Protein AF-A0A939G6E4-F1 (afdb_monomer_lite)

Foldseek 3Di:
DDDDPPDDPPPPCPPQDAPADADEDEDAQAEDEEEEEEEAHHYHYAYEYHPDAHEHHAAEYAYEYAAAHEYAHHADYHYAAYHYYEHYEHPLVHYPHEYEYHAHHEAALDDDDDDDDDDDDDPPSPDQRAYEEEYEYEHHYEEEYEAENPPAGEGERYEYEAHYEAQDDYEYEYYENYENEEYEHEYYYNDPPDAHEEYDEYEYEYDPPDDAYEYDEYDDEEDEQYEEYYEYDDQYEHYEYEAAYHYYNADYEYEYYHNAEAYEAEHHYAHAYEDHYYEYEYDAQYELYEAEYHAEEDYAHAYEYAHDHQYFQYEHEYAYEYDDEDAYEHEEEYAHEDHDFPDDAGAYEYEYHHHYPPYAHYAYAYEYHEHDHPPDPDPVCQVPTRFHEAYEAEAEEEHENYEYEADHTGEQYEYEHEYEYEEYAYAYDDPPPGRRAREYEYYQYEYEAAYEYHYDHHHDYYYYNYYYHYHYYYD

Sequence (475 aa):
MHKLLLTGTLLMAVAATCFAQTTYQAGVAQKSVQTLIGSNQVSLIDQREGAAHNYGNMAVTTQSGISSNRVTINQTEGSASNYAEVTQADDAAQGTGGNLAFISQSNNSGAGNATVTVSSAEPVPGTRDGNYAFVRQVGHNTVTIAQDGGLFGISNGNVTTVDQLGEDHATITQGNGSFGNSVIMKQAPASPGLAGWGYATIEQTGGLTGRSEGNTATLEQQGQGSYGTISQNNLSLGNNAHIRQVSNGHMGTIIQSNDARNNDARITQQANTLNQRALITEADNSHNNVAVIDQSGLGSNNAQIDQTNHSKNNTASIVQGRTGLLTLTNMAKISQSNAYAVGGSGGNTAIIEQIDGTVTTTNNNAEVYQGRNAASAGIARIEALGVSSQNVVRISQHDADNSSKVYQVGNKQEATITQTGNRNLVKGTSLADFSNYATQYGVGNTLMINQMDGQTAGVFQYGTGNSGIINQSNN

Organism: NCBI:txid2817059

Secondary structure (DSSP, 8-state):
-------SSS---------EEEEEEESSS-EEEEEEEESS-EEEEEEE--SS-EE--EEEEEEEESS--EEEEEEESSEES-EEEEEEEE-TTT--PEEEEEEEEES------------SSS------SS-EEEEEEEEEEEEEEEEE--SS---BS-EEEEEEEEEEEEEEEEESS-BS-EEEEEEE-SSTT-----B--EEEE--SS--EE--B-------SS---EEEEESSEES-EEEEEEEESS-EEEEEEESS-BS-EEEEEEEESSS-EEEEEEEESS-BS-EEEEEEEESS-EEEEEEEESS-BS-EEEEEEEE-SS----EEEEEEE----TTT-----EEEEEEE--S-S----EEEEEES--TT---GGGGGGS---B--EEEEEE-SSS-EEEEEEESBS-EEEEEE-STT-EEE---STTTTTSEEEESSS-EEEEEEESS-EE-EEEESSS-EEEEEEE--

Structure (mmCIF, N/CA/C/O backbone):
data_AF-A0A939G6E4-F1
#
_entry.id   AF-A0A939G6E4-F1
#
loop_
_atom_site.group_PDB
_atom_site.id
_atom_site.type_symbol
_atom_site.label_atom_id
_atom_site.label_alt_id
_atom_site.label_comp_id
_atom_site.label_asym_id
_atom_site.label_entity_id
_atom_site.label_seq_id
_atom_site.pdbx_PDB_ins_code
_atom_site.Cartn_x
_atom_site.Cartn_y
_atom_site.Cartn_z
_atom_site.occupancy
_atom_site.B_iso_or_equiv
_atom_site.auth_seq_id
_atom_site.auth_comp_id
_atom_site.auth_asym_id
_atom_site.auth_atom_id
_atom_site.pdbx_PDB_model_num
ATOM 1 N N . MET A 1 1 ? 59.858 43.106 -36.361 1.00 40.41 1 MET A N 1
ATOM 2 C CA . MET A 1 1 ? 58.722 42.402 -36.998 1.00 40.41 1 MET A CA 1
ATOM 3 C C . MET A 1 1 ? 58.489 41.088 -36.267 1.00 40.41 1 MET A C 1
ATOM 5 O O . MET A 1 1 ? 59.254 40.155 -36.472 1.00 40.41 1 MET A O 1
ATOM 9 N N . HIS A 1 2 ? 57.493 41.015 -35.384 1.00 36.59 2 HIS A N 1
ATOM 10 C CA . HIS A 1 2 ? 57.087 39.748 -34.770 1.00 36.59 2 HIS A CA 1
ATOM 11 C C . HIS A 1 2 ? 56.034 39.087 -35.662 1.00 36.59 2 HIS A C 1
ATOM 13 O O . HIS A 1 2 ? 55.012 39.702 -35.956 1.00 36.59 2 HIS A O 1
ATOM 19 N N . LYS A 1 3 ? 56.294 37.859 -36.124 1.00 40.88 3 LYS A N 1
ATOM 20 C CA . LYS A 1 3 ? 55.287 37.053 -36.821 1.00 40.88 3 LYS A CA 1
ATOM 21 C C . LYS A 1 3 ? 54.540 36.220 -35.789 1.00 40.88 3 LYS A C 1
ATOM 23 O O . LYS A 1 3 ? 55.127 35.365 -35.133 1.00 40.88 3 LYS A O 1
ATOM 28 N N . LEU A 1 4 ? 53.255 36.516 -35.653 1.00 44.78 4 LEU A N 1
ATOM 29 C CA . LEU A 1 4 ? 52.325 35.836 -34.765 1.00 44.78 4 LEU A CA 1
ATOM 30 C C . LEU A 1 4 ? 52.073 34.410 -35.295 1.00 44.78 4 LEU A C 1
ATOM 32 O O . LEU A 1 4 ? 51.352 34.244 -36.277 1.00 44.78 4 LEU A O 1
ATOM 36 N N . LEU A 1 5 ? 52.657 33.379 -34.673 1.00 43.72 5 LEU A N 1
ATOM 37 C CA . LEU A 1 5 ? 52.214 31.996 -34.894 1.00 43.72 5 LEU A CA 1
ATOM 38 C C . LEU A 1 5 ? 50.935 31.758 -34.078 1.00 43.72 5 LEU A C 1
ATOM 40 O O . LEU A 1 5 ? 50.980 31.275 -32.952 1.00 43.72 5 LEU A O 1
ATOM 44 N N . LEU A 1 6 ? 49.789 32.114 -34.662 1.00 49.88 6 LEU A N 1
ATOM 45 C CA . LEU A 1 6 ? 48.460 31.813 -34.123 1.00 49.88 6 LEU A CA 1
ATOM 46 C C . LEU A 1 6 ? 47.725 30.842 -35.058 1.00 49.88 6 LEU A C 1
ATOM 48 O O . LEU A 1 6 ? 46.717 31.177 -35.669 1.00 49.88 6 LEU A O 1
ATOM 52 N N . THR A 1 7 ? 48.274 29.634 -35.202 1.00 51.25 7 THR A N 1
ATOM 53 C CA . THR A 1 7 ? 47.653 28.518 -35.937 1.00 51.25 7 THR A CA 1
ATOM 54 C C . THR A 1 7 ? 48.042 27.208 -35.249 1.00 51.25 7 THR A C 1
ATOM 56 O O . THR A 1 7 ? 49.225 26.888 -35.205 1.00 51.25 7 THR A O 1
ATOM 59 N N . GLY A 1 8 ? 47.081 26.461 -34.682 1.00 45.50 8 GLY A N 1
ATOM 60 C CA . GLY A 1 8 ? 47.355 25.086 -34.223 1.00 45.50 8 GLY A CA 1
ATOM 61 C C . GLY A 1 8 ? 46.555 24.510 -33.045 1.00 45.50 8 GLY A C 1
ATOM 62 O O . GLY A 1 8 ? 46.538 23.294 -32.910 1.00 45.50 8 GLY A O 1
ATOM 63 N N . THR A 1 9 ? 45.886 25.308 -32.202 1.00 46.16 9 THR A N 1
ATOM 64 C CA . THR A 1 9 ? 45.229 24.794 -30.969 1.00 46.16 9 THR A CA 1
ATOM 65 C C . THR A 1 9 ? 43.817 25.343 -30.723 1.00 46.16 9 THR A C 1
ATOM 67 O O . THR A 1 9 ? 43.404 25.528 -29.582 1.00 46.16 9 THR A O 1
ATOM 70 N N . LEU A 1 10 ? 43.041 25.584 -31.788 1.00 44.78 10 LEU A N 1
ATOM 71 C CA . LEU A 1 10 ? 41.669 26.100 -31.675 1.00 44.78 10 LEU A CA 1
ATOM 72 C C . LEU A 1 10 ? 40.657 25.402 -32.606 1.00 44.78 10 LEU A C 1
ATOM 74 O O . LEU A 1 10 ? 39.945 26.085 -33.333 1.00 44.78 10 LEU A O 1
ATOM 78 N N . LEU A 1 11 ? 40.577 24.060 -32.588 1.00 42.88 11 LEU A N 1
ATOM 79 C CA . LEU A 1 11 ? 39.339 23.341 -32.969 1.00 42.88 11 LEU A CA 1
ATOM 80 C C . LEU A 1 11 ? 39.248 21.873 -32.486 1.00 42.88 11 LEU A C 1
ATOM 82 O O . LEU A 1 11 ? 38.812 20.995 -33.219 1.00 42.88 11 LEU A O 1
ATOM 86 N N . MET A 1 12 ? 39.619 21.604 -31.229 1.00 43.41 12 MET A N 1
ATOM 87 C CA . MET A 1 12 ? 39.196 20.384 -30.506 1.00 43.41 12 MET A CA 1
ATOM 88 C C . MET A 1 12 ? 38.250 20.729 -29.346 1.00 43.41 12 MET A C 1
ATOM 90 O O . MET A 1 12 ? 38.116 19.986 -28.378 1.00 43.41 12 MET A O 1
ATOM 94 N N . ALA A 1 13 ? 37.527 21.847 -29.481 1.00 43.75 13 ALA A N 1
ATOM 95 C CA . ALA A 1 13 ? 36.217 21.971 -28.867 1.00 43.75 13 ALA A CA 1
ATOM 96 C C . ALA A 1 13 ? 35.282 21.010 -29.615 1.00 43.75 13 ALA A C 1
ATOM 98 O O . ALA A 1 13 ? 34.559 21.411 -30.528 1.00 43.75 13 ALA A O 1
ATOM 99 N N . VAL A 1 14 ? 35.330 19.727 -29.241 1.00 47.84 14 VAL A N 1
ATOM 100 C CA . VAL A 1 14 ? 34.206 18.821 -29.465 1.00 47.84 14 VAL A CA 1
ATOM 101 C C . VAL A 1 14 ? 33.054 19.463 -28.712 1.00 47.84 14 VAL A C 1
ATOM 103 O O . VAL A 1 14 ? 32.981 19.382 -27.486 1.00 47.84 14 VAL A O 1
ATOM 106 N N . ALA A 1 15 ? 32.213 20.198 -29.439 1.00 45.97 15 ALA A N 1
ATOM 107 C CA . ALA A 1 15 ? 30.981 20.713 -28.884 1.00 45.97 15 ALA A CA 1
ATOM 108 C C . ALA A 1 15 ? 30.253 19.510 -28.286 1.00 45.97 15 ALA A C 1
ATOM 110 O O . ALA A 1 15 ? 30.028 18.528 -29.002 1.00 45.97 15 ALA A O 1
ATOM 111 N N . ALA A 1 16 ? 29.947 19.587 -26.987 1.00 47.03 16 ALA A N 1
ATOM 112 C CA . ALA A 1 16 ? 29.145 18.609 -26.264 1.00 47.03 16 ALA A CA 1
ATOM 113 C C . ALA A 1 16 ? 27.731 18.643 -26.853 1.00 47.03 16 ALA A C 1
ATOM 115 O O . ALA A 1 16 ? 26.819 19.305 -26.365 1.00 47.03 16 ALA A O 1
ATOM 116 N N . THR A 1 17 ? 27.620 18.017 -28.014 1.00 51.12 17 THR A N 1
ATOM 117 C CA . THR A 1 17 ? 26.439 17.949 -28.846 1.00 51.12 17 THR A CA 1
ATOM 118 C C . THR A 1 17 ? 25.591 16.850 -28.253 1.00 51.12 17 THR A C 1
ATOM 120 O O . THR A 1 17 ? 26.071 15.740 -28.032 1.00 51.12 17 THR A O 1
ATOM 123 N N . CYS A 1 18 ? 24.341 17.175 -27.938 1.00 52.78 18 CYS A N 1
ATOM 124 C CA . CYS A 1 18 ? 23.403 16.203 -27.405 1.00 52.78 18 CYS A CA 1
ATOM 125 C C . CYS A 1 18 ? 23.216 15.108 -28.462 1.00 52.78 18 CYS A C 1
ATOM 127 O O . CYS A 1 18 ? 22.520 15.317 -29.459 1.00 52.78 18 CYS A O 1
ATOM 129 N N . PHE A 1 19 ? 23.865 13.959 -28.275 1.00 62.06 19 PHE A N 1
ATOM 130 C CA . PHE A 1 19 ? 23.698 12.813 -29.156 1.00 62.06 19 PHE A CA 1
ATOM 131 C C . PHE A 1 19 ? 22.321 12.205 -28.888 1.00 62.06 19 PHE A C 1
ATOM 133 O O . PHE A 1 19 ? 22.146 11.367 -28.007 1.00 62.06 19 PHE A O 1
ATOM 140 N N . ALA A 1 20 ? 21.327 12.669 -29.643 1.00 64.69 20 ALA A N 1
ATOM 141 C CA . ALA A 1 20 ? 20.039 12.009 -29.737 1.00 64.69 20 ALA A CA 1
ATOM 142 C C . ALA A 1 20 ? 20.207 10.750 -30.601 1.00 64.69 20 ALA A C 1
ATOM 144 O O . ALA A 1 20 ? 20.300 10.844 -31.827 1.00 64.69 20 ALA A O 1
ATOM 145 N N . GLN A 1 21 ? 20.267 9.572 -29.977 1.00 77.00 21 GLN A N 1
ATOM 146 C CA . GLN A 1 21 ? 20.337 8.306 -30.700 1.00 77.00 21 GLN A CA 1
ATOM 147 C C . GLN A 1 21 ? 18.920 7.768 -30.911 1.00 77.00 21 GLN A C 1
ATOM 149 O O . GLN A 1 21 ? 18.249 7.325 -29.981 1.00 77.00 21 GLN A O 1
ATOM 154 N N . THR A 1 22 ? 18.458 7.817 -32.160 1.00 83.81 22 THR A N 1
ATOM 155 C CA . THR A 1 22 ? 17.160 7.263 -32.566 1.00 83.81 22 THR A CA 1
ATOM 156 C C . THR A 1 22 ? 17.375 5.971 -33.344 1.00 83.81 22 THR A C 1
ATOM 158 O O . THR A 1 22 ? 17.998 5.989 -34.405 1.00 83.81 22 THR A O 1
ATOM 161 N N . THR A 1 23 ? 16.838 4.862 -32.837 1.00 83.44 23 THR A N 1
ATOM 162 C CA . THR A 1 23 ? 16.725 3.594 -33.565 1.00 83.44 23 THR A CA 1
ATOM 163 C C . THR A 1 23 ? 15.260 3.374 -33.928 1.00 83.44 23 THR A C 1
ATOM 165 O O . THR A 1 23 ? 14.420 3.271 -33.038 1.00 83.44 23 THR A O 1
ATOM 168 N N . TYR A 1 24 ? 14.968 3.253 -35.224 1.00 84.88 24 TYR A N 1
ATOM 169 C CA . TYR A 1 24 ? 13.679 2.781 -35.731 1.00 84.88 24 TYR A CA 1
ATOM 170 C C . TYR A 1 24 ? 13.880 1.407 -36.375 1.00 84.88 24 TYR A C 1
ATOM 172 O O . TYR A 1 24 ? 14.729 1.265 -37.259 1.00 84.88 24 TYR A O 1
ATOM 180 N N . GLN A 1 25 ? 13.135 0.397 -35.930 1.00 73.00 25 GLN A N 1
ATOM 181 C CA . GLN A 1 25 ? 13.203 -0.967 -36.458 1.00 73.00 25 GLN A CA 1
ATOM 182 C C . GLN A 1 25 ? 11.793 -1.501 -36.758 1.00 73.00 25 GLN A C 1
ATOM 184 O O . GLN A 1 25 ? 10.835 -1.261 -36.027 1.00 73.00 25 GLN A O 1
ATOM 189 N N . ALA A 1 26 ? 11.680 -2.233 -37.868 1.00 70.12 26 ALA A N 1
ATOM 190 C CA . ALA A 1 26 ? 10.475 -2.944 -38.280 1.00 70.12 26 ALA A CA 1
ATOM 191 C C . ALA A 1 26 ? 10.881 -4.316 -38.839 1.00 70.12 26 ALA A C 1
ATOM 193 O O . ALA A 1 26 ? 11.847 -4.414 -39.600 1.00 70.12 26 ALA A O 1
ATOM 194 N N . GLY A 1 27 ? 10.182 -5.380 -38.438 1.00 63.03 27 GLY A N 1
ATOM 195 C CA . GLY A 1 27 ? 10.595 -6.767 -38.685 1.00 63.03 27 GLY A CA 1
ATOM 196 C C . GLY A 1 27 ? 10.299 -7.693 -37.502 1.00 63.03 27 GLY A C 1
ATOM 197 O O . GLY A 1 27 ? 9.472 -7.364 -36.657 1.00 63.03 27 GLY A O 1
ATOM 198 N N . VAL A 1 28 ? 10.986 -8.836 -37.433 1.00 65.12 28 VAL A N 1
ATOM 199 C CA . VAL A 1 28 ? 10.807 -9.877 -36.400 1.00 65.12 28 VAL A CA 1
ATOM 200 C C . VAL A 1 28 ? 12.083 -10.009 -35.559 1.00 65.12 28 VAL A C 1
ATOM 202 O O . VAL A 1 28 ? 13.175 -9.940 -36.122 1.00 65.12 28 VAL A O 1
ATOM 205 N N . ALA A 1 29 ? 11.949 -10.223 -34.243 1.00 69.81 29 ALA A N 1
ATOM 206 C CA . ALA A 1 29 ? 13.048 -10.449 -33.291 1.00 69.81 29 ALA A CA 1
ATOM 207 C C . ALA A 1 29 ? 14.110 -9.331 -33.312 1.00 69.81 29 ALA A C 1
ATOM 209 O O . ALA A 1 29 ? 15.312 -9.560 -33.474 1.00 69.81 29 ALA A O 1
ATOM 210 N N . GLN A 1 30 ? 13.648 -8.085 -33.200 1.00 76.12 30 GLN A N 1
ATOM 211 C CA . GLN A 1 30 ? 14.485 -6.903 -33.382 1.00 76.12 30 GLN A CA 1
ATOM 212 C C . GLN A 1 30 ? 15.371 -6.670 -32.156 1.00 76.12 30 GLN A C 1
ATOM 214 O O . GLN A 1 30 ? 14.886 -6.635 -31.026 1.00 76.12 30 GLN A O 1
ATOM 219 N N . LYS A 1 31 ? 16.672 -6.446 -32.372 1.00 83.75 31 LYS A N 1
ATOM 220 C CA . LYS A 1 31 ? 17.620 -6.087 -31.311 1.00 83.75 31 LYS A CA 1
ATOM 221 C C . LYS A 1 31 ? 18.139 -4.666 -31.514 1.00 83.75 31 LYS A C 1
ATOM 223 O O . LYS A 1 31 ? 18.778 -4.372 -32.525 1.00 83.75 31 LYS A O 1
ATOM 228 N N . SER A 1 32 ? 17.909 -3.808 -30.525 1.00 81.81 32 SER A N 1
ATOM 229 C CA . SER A 1 32 ? 18.496 -2.474 -30.411 1.00 81.81 32 SER A CA 1
ATOM 230 C C . SER A 1 32 ? 19.245 -2.380 -29.086 1.00 81.81 32 SER A C 1
ATOM 232 O O . SER A 1 32 ? 18.665 -2.593 -28.023 1.00 81.81 32 SER A O 1
ATOM 234 N N . VAL A 1 33 ? 20.539 -2.071 -29.152 1.00 86.00 33 VAL A N 1
ATOM 235 C CA . VAL A 1 33 ? 21.373 -1.781 -27.981 1.00 86.00 33 VAL A CA 1
ATOM 236 C C . VAL A 1 33 ? 21.995 -0.409 -28.199 1.00 86.00 33 VAL A C 1
ATOM 238 O O . VAL A 1 33 ? 22.683 -0.199 -29.199 1.00 86.00 33 VAL A O 1
ATOM 241 N N . GLN A 1 34 ? 21.730 0.523 -27.290 1.00 83.50 34 GLN A N 1
ATOM 242 C CA . GLN A 1 34 ? 22.290 1.869 -27.311 1.00 83.50 34 GLN A CA 1
ATOM 243 C C . GLN A 1 34 ? 23.149 2.094 -26.063 1.00 83.50 34 GLN A C 1
ATOM 245 O O . GLN A 1 34 ? 22.722 1.820 -24.941 1.00 83.50 34 GLN A O 1
ATOM 250 N N . THR A 1 35 ? 24.362 2.611 -26.253 1.00 85.56 35 THR A N 1
ATOM 251 C CA . THR A 1 35 ? 25.261 3.009 -25.163 1.00 85.56 35 THR A CA 1
ATOM 252 C C . THR A 1 35 ? 25.692 4.443 -25.407 1.00 85.56 35 THR A C 1
ATOM 254 O O . THR A 1 35 ? 26.359 4.725 -26.401 1.00 85.56 35 THR A O 1
ATOM 257 N N . LEU A 1 36 ? 25.296 5.345 -24.513 1.00 79.69 36 LEU A N 1
ATOM 258 C CA . LEU A 1 36 ? 25.566 6.773 -24.626 1.00 79.69 36 LEU A CA 1
ATOM 259 C C . LEU A 1 36 ? 26.379 7.252 -23.409 1.00 79.69 36 LEU A C 1
ATOM 261 O O . LEU A 1 36 ? 26.163 6.820 -22.274 1.00 79.69 36 LEU A O 1
ATOM 265 N N . ILE A 1 37 ? 27.349 8.132 -23.666 1.00 79.19 37 ILE A N 1
ATOM 266 C CA . ILE A 1 37 ? 28.241 8.723 -22.660 1.00 79.19 37 ILE A CA 1
ATOM 267 C C . ILE A 1 37 ? 28.310 10.233 -22.914 1.00 79.19 37 ILE A C 1
ATOM 269 O O . ILE A 1 37 ? 28.536 10.653 -24.050 1.00 79.19 37 ILE A O 1
ATOM 273 N N . GLY A 1 38 ? 28.118 11.049 -21.874 1.00 75.19 38 GLY A N 1
ATOM 274 C CA . GLY A 1 38 ? 28.061 12.514 -21.975 1.00 75.19 38 GLY A CA 1
ATOM 275 C C . GLY A 1 38 ? 26.879 13.130 -21.219 1.00 75.19 38 GLY A C 1
ATOM 276 O O . GLY A 1 38 ? 26.363 12.543 -20.276 1.00 75.19 38 GLY A O 1
ATOM 277 N N . SER A 1 39 ? 26.436 14.314 -21.636 1.00 75.00 39 SER A N 1
ATOM 278 C CA . SER A 1 39 ? 25.374 15.089 -20.974 1.00 75.00 39 SER A CA 1
ATOM 279 C C . SER A 1 39 ? 24.121 15.199 -21.841 1.00 75.00 39 SER A C 1
ATOM 281 O O . SER A 1 39 ? 24.228 15.278 -23.064 1.00 75.00 39 SER A O 1
ATOM 283 N N . ASN A 1 40 ? 22.947 15.293 -21.206 1.00 77.56 40 ASN A N 1
ATOM 284 C CA . ASN A 1 40 ? 21.649 15.543 -21.854 1.00 77.56 40 ASN A CA 1
ATOM 285 C C . ASN A 1 40 ? 21.321 14.519 -22.954 1.00 77.56 40 ASN A C 1
ATOM 287 O O . ASN A 1 40 ? 20.933 14.868 -24.074 1.00 77.56 40 ASN A O 1
ATOM 291 N N . GLN A 1 41 ? 21.543 13.243 -22.644 1.00 80.12 41 GLN A N 1
ATOM 292 C CA . GLN A 1 41 ? 21.429 12.148 -23.598 1.00 80.12 41 GLN A CA 1
ATOM 293 C C . GLN A 1 41 ? 19.958 11.841 -23.887 1.00 80.12 41 GLN A C 1
ATOM 295 O O . GLN A 1 41 ? 19.148 11.729 -22.966 1.00 80.12 41 GLN A O 1
ATOM 300 N N . VAL A 1 42 ? 19.609 11.653 -25.161 1.00 83.75 42 VAL A N 1
ATOM 301 C CA . VAL A 1 42 ? 18.257 11.241 -25.566 1.00 83.75 42 VAL A CA 1
ATOM 302 C C . VAL A 1 42 ? 18.354 9.940 -26.346 1.00 83.75 42 VAL A C 1
ATOM 304 O O . VAL A 1 42 ? 18.905 9.903 -27.443 1.00 83.75 42 VAL A O 1
ATOM 307 N N . SER A 1 43 ? 17.804 8.878 -25.771 1.00 84.06 43 SER A N 1
ATOM 308 C CA . SER A 1 43 ? 17.634 7.582 -26.415 1.00 84.06 43 SER A CA 1
ATOM 309 C C . SER A 1 43 ? 16.172 7.402 -26.809 1.00 84.06 43 SER A C 1
ATOM 311 O O . SER A 1 43 ? 15.272 7.519 -25.972 1.00 84.06 43 SER A O 1
ATOM 313 N N . LEU A 1 44 ? 15.944 7.121 -28.090 1.00 88.94 44 LEU A N 1
ATOM 314 C CA . LEU A 1 44 ? 14.648 6.717 -28.619 1.00 88.94 44 LEU A CA 1
ATOM 315 C C . LEU A 1 44 ? 14.812 5.386 -29.353 1.00 88.94 44 LEU A C 1
ATOM 317 O O . LEU A 1 44 ? 15.573 5.291 -30.319 1.00 88.94 44 LEU A O 1
ATOM 321 N N . ILE A 1 45 ? 14.084 4.371 -28.897 1.00 82.50 45 ILE A N 1
ATOM 322 C CA . ILE A 1 45 ? 13.952 3.074 -29.562 1.00 82.50 45 ILE A CA 1
ATOM 323 C C . ILE A 1 45 ? 12.468 2.884 -29.884 1.00 82.50 45 ILE A C 1
ATOM 325 O O . ILE A 1 45 ? 11.644 2.819 -28.976 1.00 82.50 45 ILE A O 1
ATOM 329 N N . ASP A 1 46 ? 12.140 2.810 -31.172 1.00 85.19 46 ASP A N 1
ATOM 330 C CA . ASP A 1 46 ? 10.797 2.519 -31.689 1.00 85.19 46 ASP A CA 1
ATOM 331 C C . ASP A 1 46 ? 10.878 1.221 -32.512 1.00 85.19 46 ASP A C 1
ATOM 333 O O . ASP A 1 46 ? 11.580 1.156 -33.527 1.00 85.19 46 ASP A O 1
ATOM 337 N N . GLN A 1 47 ? 10.239 0.167 -32.002 1.00 78.00 47 GLN A N 1
ATOM 338 C CA . GLN A 1 47 ? 10.224 -1.188 -32.555 1.00 78.00 47 GLN A CA 1
ATOM 339 C C . GLN A 1 47 ? 8.774 -1.593 -32.836 1.00 78.00 47 GLN A C 1
ATOM 341 O O . GLN A 1 47 ? 7.968 -1.681 -31.908 1.00 78.00 47 GLN A O 1
ATOM 346 N N . ARG A 1 48 ? 8.451 -1.860 -34.109 1.00 77.81 48 ARG A N 1
ATOM 347 C CA . ARG A 1 48 ? 7.081 -2.179 -34.572 1.00 77.81 48 ARG A CA 1
ATOM 348 C C . ARG A 1 48 ? 7.014 -3.486 -35.353 1.00 77.81 48 ARG A C 1
ATOM 350 O O . ARG A 1 48 ? 8.004 -3.875 -35.977 1.00 77.81 48 ARG A O 1
ATOM 357 N N . GLU A 1 49 ? 5.880 -4.186 -35.336 1.00 67.81 49 GLU A N 1
ATOM 358 C CA . GLU A 1 49 ? 5.660 -5.376 -36.176 1.00 67.81 49 GLU A CA 1
ATOM 359 C C . GLU A 1 49 ? 5.809 -5.047 -37.676 1.00 67.81 49 GLU A C 1
ATOM 361 O O . GLU A 1 49 ? 5.516 -3.948 -38.149 1.00 67.81 49 GLU A O 1
ATOM 366 N N . GLY A 1 50 ? 6.354 -6.008 -38.427 1.00 63.81 50 GLY A N 1
ATOM 367 C CA . GLY A 1 50 ? 6.424 -5.947 -39.886 1.00 63.81 50 GLY A CA 1
ATOM 368 C C . GLY A 1 50 ? 5.182 -6.568 -40.532 1.00 63.81 50 GLY A C 1
ATOM 369 O O . GLY A 1 50 ? 4.078 -6.494 -40.014 1.00 63.81 50 GLY A O 1
ATOM 370 N N . ALA A 1 51 ? 5.358 -7.260 -41.658 1.00 60.53 51 ALA A N 1
ATOM 371 C CA . ALA A 1 51 ? 4.276 -8.030 -42.286 1.00 60.53 51 ALA A CA 1
ATOM 372 C C . ALA A 1 51 ? 4.020 -9.414 -41.634 1.00 60.53 51 ALA A C 1
ATOM 374 O O . ALA A 1 51 ? 3.285 -10.223 -42.195 1.00 60.53 51 ALA A O 1
ATOM 375 N N . ALA A 1 52 ? 4.670 -9.724 -40.506 1.00 59.84 52 ALA A N 1
ATOM 376 C CA . ALA A 1 52 ? 4.617 -11.023 -39.836 1.00 59.84 52 ALA A CA 1
ATOM 377 C C . ALA A 1 52 ? 4.830 -10.878 -38.321 1.00 59.84 52 ALA A C 1
ATOM 379 O O . ALA A 1 52 ? 5.588 -10.001 -37.899 1.00 59.84 52 ALA A O 1
ATOM 380 N N . HIS A 1 53 ? 4.220 -11.789 -37.552 1.00 62.12 53 HIS A N 1
ATOM 381 C CA . HIS A 1 53 ? 4.242 -11.801 -36.087 1.00 62.12 53 HIS A CA 1
ATOM 382 C C . HIS A 1 53 ? 5.636 -11.669 -35.490 1.00 62.12 53 HIS A C 1
ATOM 384 O O . HIS A 1 53 ? 6.554 -12.430 -35.810 1.00 62.12 53 HIS A O 1
ATOM 390 N N . ASN A 1 54 ? 5.765 -10.697 -34.591 1.00 61.09 54 ASN A N 1
ATOM 391 C CA . ASN A 1 54 ? 7.021 -10.358 -33.960 1.00 61.09 54 ASN A CA 1
ATOM 392 C C . ASN A 1 54 ? 7.136 -11.039 -32.585 1.00 61.09 54 ASN A C 1
ATOM 394 O O . ASN A 1 54 ? 6.242 -10.944 -31.747 1.00 61.09 54 ASN A O 1
ATOM 398 N N . TYR A 1 55 ? 8.252 -11.725 -32.347 1.00 66.56 55 TYR A N 1
ATOM 399 C CA . TYR A 1 55 ? 8.547 -12.413 -31.092 1.00 66.56 55 TYR A CA 1
ATOM 400 C C . TYR A 1 55 ? 9.925 -11.982 -30.590 1.00 66.56 55 TYR A C 1
ATOM 402 O O . TYR A 1 55 ? 10.889 -12.010 -31.355 1.00 66.56 55 TYR A O 1
ATOM 410 N N . GLY A 1 56 ? 10.034 -11.634 -29.306 1.00 65.69 56 GLY A N 1
ATOM 411 C CA . GLY A 1 56 ? 11.326 -11.434 -28.643 1.00 65.69 56 GLY A CA 1
ATOM 412 C C . GLY A 1 56 ? 12.079 -10.162 -29.043 1.00 65.69 56 GLY A C 1
ATOM 413 O O . GLY A 1 56 ? 13.301 -10.203 -29.193 1.00 65.69 56 GLY A O 1
ATOM 414 N N . ASN A 1 57 ? 11.385 -9.031 -29.221 1.00 72.00 57 ASN A N 1
ATOM 415 C CA . ASN A 1 57 ? 12.062 -7.737 -29.355 1.00 72.00 57 ASN A CA 1
ATOM 416 C C . ASN A 1 57 ? 12.901 -7.437 -28.104 1.00 72.00 57 ASN A C 1
ATOM 418 O O . ASN A 1 57 ? 12.425 -7.554 -26.975 1.00 72.00 57 ASN A O 1
ATOM 422 N N . MET A 1 58 ? 14.135 -6.990 -28.318 1.00 82.31 58 MET A N 1
ATOM 423 C CA . MET A 1 58 ? 15.087 -6.624 -27.278 1.00 82.31 58 MET A CA 1
ATOM 424 C C . MET A 1 58 ? 15.525 -5.171 -27.480 1.00 82.31 58 MET A C 1
ATOM 426 O O . MET A 1 58 ? 16.200 -4.848 -28.462 1.00 82.31 58 MET A O 1
ATOM 430 N N . ALA A 1 59 ? 15.179 -4.312 -26.525 1.00 80.56 59 ALA A N 1
ATOM 431 C CA . ALA A 1 59 ? 15.610 -2.924 -26.450 1.00 80.56 59 ALA A CA 1
ATOM 432 C C . ALA A 1 59 ? 16.411 -2.713 -25.160 1.00 80.56 59 ALA A C 1
ATOM 434 O O . ALA A 1 59 ? 15.878 -2.863 -24.063 1.00 80.56 59 ALA A O 1
ATOM 435 N N . VAL A 1 60 ? 17.693 -2.370 -25.286 1.00 84.00 60 VAL A N 1
ATOM 436 C CA . VAL A 1 60 ? 18.577 -2.084 -24.146 1.00 84.00 60 VAL A CA 1
ATOM 437 C C . VAL A 1 60 ? 19.203 -0.716 -24.327 1.00 84.00 60 VAL A C 1
ATOM 439 O O . VAL A 1 60 ? 19.783 -0.428 -25.374 1.00 84.00 60 VAL A O 1
ATOM 442 N N . THR A 1 61 ? 19.105 0.122 -23.301 1.00 82.12 61 THR A N 1
ATOM 443 C CA . THR A 1 61 ? 19.750 1.434 -23.268 1.00 82.12 61 THR A CA 1
ATOM 444 C C . THR A 1 61 ? 20.560 1.601 -21.992 1.00 82.12 61 THR A C 1
ATOM 446 O O . THR A 1 61 ? 20.017 1.547 -20.888 1.00 82.12 61 THR A O 1
ATOM 449 N N . THR A 1 62 ? 21.855 1.870 -22.155 1.00 84.19 62 THR A N 1
ATOM 450 C CA . THR A 1 62 ? 22.763 2.254 -21.070 1.00 84.19 62 THR A CA 1
ATOM 451 C C . THR A 1 62 ? 23.216 3.696 -21.277 1.00 84.19 62 THR A C 1
ATOM 453 O O . THR A 1 62 ? 23.814 4.019 -22.304 1.00 84.19 62 THR A O 1
ATOM 456 N N . GLN A 1 63 ? 22.949 4.559 -20.300 1.00 77.19 63 GLN A N 1
ATOM 457 C CA . GLN A 1 63 ? 23.348 5.968 -20.299 1.00 77.19 63 GLN A CA 1
ATOM 458 C C . GLN A 1 63 ? 24.203 6.260 -19.064 1.00 77.19 63 GLN A C 1
ATOM 460 O O . GLN A 1 63 ? 23.804 5.952 -17.941 1.00 77.19 63 GLN A O 1
ATOM 465 N N . SER A 1 64 ? 25.379 6.854 -19.268 1.00 76.88 64 SER A N 1
ATOM 466 C CA . SER A 1 64 ? 26.265 7.308 -18.186 1.00 76.88 64 SER A CA 1
ATOM 467 C C . SER A 1 64 ? 26.612 8.776 -18.393 1.00 76.88 64 SER A C 1
ATOM 469 O O . SER A 1 64 ? 27.174 9.131 -19.433 1.00 76.88 64 SER A O 1
ATOM 471 N N . GLY A 1 65 ? 26.270 9.632 -17.430 1.00 68.62 65 GLY A N 1
ATOM 472 C CA . GLY A 1 65 ? 26.330 11.079 -17.620 1.00 68.62 65 GLY A CA 1
ATOM 473 C C . GLY A 1 65 ? 26.437 11.902 -16.340 1.00 68.62 65 GLY A C 1
ATOM 474 O O . GLY A 1 65 ? 26.641 11.380 -15.249 1.00 68.62 65 GLY A O 1
ATOM 475 N N . ILE A 1 66 ? 26.352 13.222 -16.513 1.00 64.44 66 ILE A N 1
ATOM 476 C CA . ILE A 1 66 ? 26.379 14.219 -15.425 1.00 64.44 66 ILE A CA 1
ATOM 477 C C . ILE A 1 66 ? 25.162 15.165 -15.469 1.00 64.44 66 ILE A C 1
ATOM 479 O O . ILE A 1 66 ? 25.186 16.235 -14.864 1.00 64.44 66 ILE A O 1
ATOM 483 N N . SER A 1 67 ? 24.131 14.841 -16.258 1.00 69.38 67 SER A N 1
ATOM 484 C CA . SER A 1 67 ? 22.933 15.676 -16.415 1.00 69.38 67 SER A CA 1
ATOM 485 C C . SER A 1 67 ? 21.772 14.913 -17.059 1.00 69.38 67 SER A C 1
ATOM 487 O O . SER A 1 67 ? 21.994 13.932 -17.760 1.00 69.38 67 SER A O 1
ATOM 489 N N . SER A 1 68 ? 20.553 15.439 -16.885 1.00 74.81 68 SER A N 1
ATOM 490 C CA . SER A 1 68 ? 19.257 14.840 -17.239 1.00 74.81 68 SER A CA 1
ATOM 491 C C . SER A 1 68 ? 19.256 13.961 -18.494 1.00 74.81 68 SER A C 1
ATOM 493 O O . SER A 1 68 ? 19.254 14.471 -19.619 1.00 74.81 68 SER A O 1
ATOM 495 N N . ASN A 1 69 ? 19.188 12.642 -18.312 1.00 76.56 69 ASN A N 1
ATOM 496 C CA . ASN A 1 69 ? 19.136 11.693 -19.419 1.00 76.56 69 ASN A CA 1
ATOM 497 C C . ASN A 1 69 ? 17.697 11.208 -19.651 1.00 76.56 69 ASN A C 1
ATOM 499 O O . ASN A 1 69 ? 16.957 10.905 -18.711 1.00 76.56 69 ASN A O 1
ATOM 503 N N . ARG A 1 70 ? 17.286 11.093 -20.916 1.00 83.50 70 ARG A N 1
ATOM 504 C CA . ARG A 1 70 ? 15.958 10.605 -21.307 1.00 83.50 70 ARG A CA 1
ATOM 505 C C . ARG A 1 70 ? 16.068 9.325 -22.126 1.00 83.50 70 ARG A C 1
ATOM 507 O O . ARG A 1 70 ? 16.775 9.298 -23.135 1.00 83.50 70 ARG A O 1
ATOM 514 N N . VAL A 1 71 ? 15.285 8.317 -21.749 1.00 80.62 71 VAL A N 1
ATOM 515 C CA . VAL A 1 71 ? 15.050 7.106 -22.542 1.00 80.62 71 VAL A CA 1
ATOM 516 C C . VAL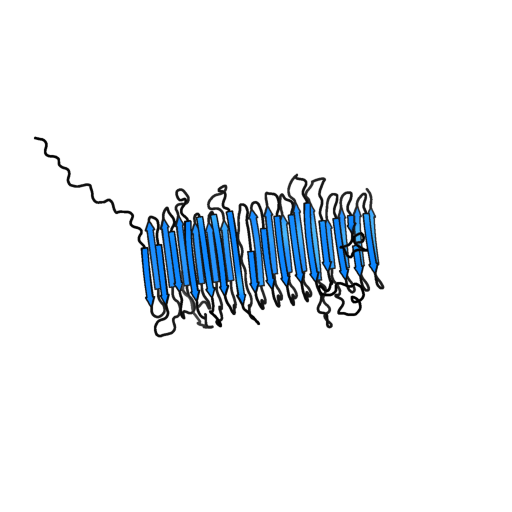 A 1 71 ? 13.566 6.971 -22.856 1.00 80.62 71 VAL A C 1
ATOM 518 O O . VAL A 1 71 ? 12.694 7.241 -22.028 1.00 80.62 71 VAL A O 1
ATOM 521 N N . THR A 1 72 ? 13.257 6.564 -24.079 1.00 85.88 72 THR A N 1
ATOM 522 C CA . THR A 1 72 ? 11.911 6.171 -24.491 1.00 85.88 72 THR A CA 1
ATOM 523 C C . THR A 1 72 ? 12.014 4.911 -25.340 1.00 85.88 72 THR A C 1
ATOM 525 O O . THR A 1 72 ? 12.595 4.939 -26.425 1.00 85.88 72 THR A O 1
ATOM 528 N N . ILE A 1 73 ? 11.475 3.808 -24.820 1.00 80.38 73 ILE A N 1
ATOM 529 C CA . ILE A 1 73 ? 11.354 2.526 -25.516 1.00 80.38 73 ILE A CA 1
ATOM 530 C C . ILE A 1 73 ? 9.874 2.313 -25.827 1.00 80.38 73 ILE A C 1
ATOM 532 O O . ILE A 1 73 ? 9.066 2.130 -24.916 1.00 80.38 73 ILE A O 1
ATOM 536 N N . ASN A 1 74 ? 9.543 2.319 -27.115 1.00 81.12 74 ASN A N 1
ATOM 537 C CA . ASN A 1 74 ? 8.234 1.954 -27.638 1.00 81.12 74 ASN A CA 1
ATOM 538 C C . ASN A 1 74 ? 8.365 0.610 -28.362 1.00 81.12 74 ASN A C 1
ATOM 540 O O . ASN A 1 74 ? 9.051 0.508 -29.378 1.00 81.12 74 ASN A O 1
ATOM 544 N N . GLN A 1 75 ? 7.714 -0.414 -27.821 1.00 72.94 75 GLN A N 1
ATOM 545 C CA . GLN A 1 75 ? 7.575 -1.745 -28.411 1.00 72.94 75 GLN A CA 1
ATOM 546 C C . GLN A 1 75 ? 6.080 -1.976 -28.633 1.00 72.94 75 GLN A C 1
ATOM 548 O O . GLN A 1 75 ? 5.384 -2.591 -27.825 1.00 72.94 75 GLN A O 1
ATOM 553 N N . THR A 1 76 ? 5.568 -1.354 -29.692 1.00 69.81 76 THR A N 1
ATOM 554 C CA . THR A 1 76 ? 4.132 -1.244 -29.973 1.00 69.81 76 THR A CA 1
ATOM 555 C C . THR A 1 76 ? 3.774 -1.986 -31.245 1.00 69.81 76 THR A C 1
ATOM 557 O O . THR A 1 76 ? 4.617 -2.130 -32.123 1.00 69.81 76 THR A O 1
ATOM 560 N N . GLU A 1 77 ? 2.503 -2.370 -31.374 1.00 64.44 77 GLU A N 1
ATOM 561 C CA . GLU A 1 77 ? 1.991 -3.110 -32.534 1.00 64.44 77 GLU A CA 1
ATOM 562 C C . GLU A 1 77 ? 2.614 -4.518 -32.602 1.00 64.44 77 GLU A C 1
ATOM 564 O O . GLU A 1 77 ? 3.616 -4.733 -33.267 1.00 64.44 77 GLU A O 1
ATOM 569 N N . GLY A 1 78 ? 2.025 -5.481 -31.879 1.00 54.94 78 GLY A N 1
ATOM 570 C CA . GLY A 1 78 ? 2.060 -6.908 -32.251 1.00 54.94 78 GLY A CA 1
ATOM 571 C C . GLY A 1 78 ? 3.316 -7.709 -31.892 1.00 54.94 78 GLY A C 1
ATOM 572 O O . GLY A 1 78 ? 3.673 -8.641 -32.614 1.00 54.94 78 GLY A O 1
ATOM 573 N N . SER A 1 79 ? 3.989 -7.377 -30.788 1.00 53.50 79 SER A N 1
ATOM 574 C CA . SER A 1 79 ? 5.171 -8.118 -30.331 1.00 53.50 79 SER A CA 1
ATOM 575 C C . SER A 1 79 ? 4.925 -8.902 -29.041 1.00 53.50 79 SER A C 1
ATOM 577 O O . SER A 1 79 ? 4.599 -8.328 -28.007 1.00 53.50 79 SER A O 1
ATOM 579 N N . ALA A 1 80 ? 5.115 -10.222 -29.095 1.00 60.91 80 ALA A N 1
ATOM 580 C CA . ALA A 1 80 ? 5.044 -11.096 -27.926 1.00 60.91 80 ALA A CA 1
ATOM 581 C C . ALA A 1 80 ? 6.426 -11.253 -27.260 1.00 60.91 80 ALA A C 1
ATOM 583 O O . ALA A 1 80 ? 7.457 -11.320 -27.935 1.00 60.91 80 ALA A O 1
ATOM 584 N N . SER A 1 81 ? 6.431 -11.352 -25.926 1.00 67.44 81 SER A N 1
ATOM 585 C CA . SER A 1 81 ? 7.630 -11.521 -25.085 1.00 67.44 81 SER A CA 1
ATOM 586 C C . SER A 1 81 ? 8.692 -10.427 -25.273 1.00 67.44 81 SER A C 1
ATOM 588 O O . SER A 1 81 ? 9.861 -10.710 -25.541 1.00 67.44 81 SER A O 1
ATOM 590 N N . ASN A 1 82 ? 8.285 -9.161 -25.146 1.00 70.12 82 ASN A N 1
ATOM 591 C CA . ASN A 1 82 ? 9.195 -8.019 -25.233 1.00 70.12 82 ASN A CA 1
ATOM 592 C C . ASN A 1 82 ? 10.164 -7.940 -24.047 1.00 70.12 82 ASN A C 1
ATOM 594 O O . ASN A 1 82 ? 9.777 -8.160 -22.899 1.00 70.12 82 ASN A O 1
ATOM 598 N N . TYR A 1 83 ? 11.401 -7.529 -24.320 1.00 80.12 83 TYR A N 1
ATOM 599 C CA . TYR A 1 83 ? 12.406 -7.174 -23.322 1.00 80.12 83 TYR A CA 1
ATOM 600 C C . TYR A 1 83 ? 12.804 -5.705 -23.486 1.00 80.12 83 TYR A C 1
ATOM 602 O O . TYR A 1 83 ? 13.311 -5.306 -24.541 1.00 80.12 83 TYR A O 1
ATOM 610 N N . ALA A 1 84 ? 12.604 -4.919 -22.430 1.00 78.19 84 ALA A N 1
ATOM 611 C CA . ALA A 1 84 ? 13.073 -3.545 -22.317 1.00 78.19 84 ALA A CA 1
ATOM 612 C C . ALA A 1 84 ? 13.950 -3.386 -21.067 1.00 78.19 84 ALA A C 1
ATOM 614 O O . ALA A 1 84 ? 13.529 -3.713 -19.955 1.00 78.19 84 ALA A O 1
ATOM 615 N N . GLU A 1 85 ? 15.158 -2.857 -21.249 1.00 86.19 85 GLU A N 1
ATOM 616 C CA . GLU A 1 85 ? 16.092 -2.559 -20.166 1.00 86.19 85 GLU A CA 1
ATOM 617 C C . GLU A 1 85 ? 16.626 -1.131 -20.284 1.00 86.19 85 GLU A C 1
ATOM 619 O O . GLU A 1 85 ? 17.135 -0.718 -21.331 1.00 86.19 85 GLU A O 1
ATOM 624 N N . VAL A 1 86 ? 16.534 -0.390 -19.183 1.00 77.19 86 VAL A N 1
ATOM 625 C CA . VAL A 1 86 ? 17.071 0.962 -19.050 1.00 77.19 86 VAL A CA 1
ATOM 626 C C . VAL A 1 86 ? 17.981 1.019 -17.831 1.00 77.19 86 VAL A C 1
ATOM 628 O O . VAL A 1 86 ? 17.522 0.868 -16.701 1.00 77.19 86 VAL A O 1
ATOM 631 N N . THR A 1 87 ? 19.265 1.280 -18.062 1.00 84.06 87 THR A N 1
ATOM 632 C CA . THR A 1 87 ? 20.228 1.614 -17.007 1.00 84.06 87 THR A CA 1
ATOM 633 C C . THR A 1 87 ? 20.707 3.045 -17.222 1.00 84.06 87 THR A C 1
ATOM 635 O O . THR A 1 87 ? 21.378 3.329 -18.216 1.00 84.06 87 THR A O 1
ATOM 638 N N . GLN A 1 88 ? 20.379 3.946 -16.297 1.00 75.69 88 GLN A N 1
ATOM 639 C CA . GLN A 1 88 ? 20.870 5.327 -16.295 1.00 75.69 88 GLN A CA 1
ATOM 640 C C . GLN A 1 88 ? 21.651 5.583 -15.006 1.00 75.69 88 GLN A C 1
ATOM 642 O O . GLN A 1 88 ? 21.167 5.296 -13.912 1.00 75.69 88 GLN A O 1
ATOM 647 N N . ALA A 1 89 ? 22.861 6.117 -15.131 1.00 74.19 89 ALA A N 1
ATOM 648 C CA . ALA A 1 89 ? 23.677 6.520 -13.995 1.00 74.19 89 ALA A CA 1
ATOM 649 C C . ALA A 1 89 ? 24.148 7.962 -14.189 1.00 74.19 89 ALA A C 1
ATOM 651 O O . ALA A 1 89 ? 24.985 8.228 -15.059 1.00 74.19 89 ALA A O 1
ATOM 652 N N . ASP A 1 90 ? 23.632 8.870 -13.361 1.00 68.88 90 ASP A N 1
ATOM 653 C CA . ASP A 1 90 ? 24.291 10.151 -13.134 1.00 68.88 90 ASP A CA 1
ATOM 654 C C . ASP A 1 90 ? 25.407 9.996 -12.094 1.00 68.88 90 ASP A C 1
ATOM 656 O O . ASP A 1 90 ? 25.316 9.194 -11.158 1.00 68.88 90 ASP A O 1
ATOM 660 N N . ASP A 1 91 ? 26.466 10.793 -12.241 1.00 60.97 91 ASP A N 1
ATOM 661 C CA . ASP A 1 91 ? 27.447 10.987 -11.175 1.00 60.97 91 ASP A CA 1
ATOM 662 C C . ASP A 1 91 ? 26.773 11.676 -9.976 1.00 60.97 91 ASP A C 1
ATOM 664 O O . ASP A 1 91 ? 26.529 12.890 -9.971 1.00 60.97 91 ASP A O 1
ATOM 668 N N . ALA A 1 92 ? 26.484 10.875 -8.946 1.00 55.03 92 ALA A N 1
ATOM 669 C CA . ALA A 1 92 ? 25.796 11.272 -7.719 1.00 55.03 92 ALA A CA 1
ATOM 670 C C . ALA A 1 92 ? 26.484 12.419 -6.947 1.00 55.03 92 ALA A C 1
ATOM 672 O O . ALA A 1 92 ? 25.906 12.950 -6.000 1.00 55.03 92 ALA A O 1
ATOM 673 N N . ALA A 1 93 ? 27.705 12.812 -7.328 1.00 55.97 93 ALA A N 1
ATOM 674 C CA . ALA A 1 93 ? 28.422 13.937 -6.740 1.00 55.97 93 ALA A CA 1
ATOM 675 C C . ALA A 1 93 ? 28.133 15.312 -7.386 1.00 55.97 93 ALA A C 1
ATOM 677 O O . ALA A 1 93 ? 28.536 16.320 -6.803 1.00 55.97 93 ALA A O 1
ATOM 678 N N . GLN A 1 94 ? 27.522 15.390 -8.581 1.00 51.69 94 GLN A N 1
ATOM 679 C CA . GLN A 1 94 ? 27.586 16.609 -9.422 1.00 51.69 94 GLN A CA 1
ATOM 680 C C . GLN A 1 94 ? 26.256 17.098 -10.040 1.00 51.69 94 GLN A C 1
ATOM 682 O O . GLN A 1 94 ? 26.183 18.263 -10.435 1.00 51.69 94 GLN A O 1
ATOM 687 N N . GLY A 1 95 ? 25.223 16.259 -10.177 1.00 51.72 95 GLY A N 1
ATOM 688 C CA . GLY A 1 95 ? 24.065 16.567 -11.034 1.00 51.72 95 GLY A CA 1
ATOM 689 C C . GLY A 1 95 ? 22.750 16.889 -10.311 1.00 51.72 95 GLY A C 1
ATOM 690 O O . GLY A 1 95 ? 22.207 16.041 -9.618 1.00 51.72 95 GLY A O 1
ATOM 691 N N . THR A 1 96 ? 22.146 18.047 -10.611 1.00 56.12 96 THR A N 1
ATOM 692 C CA . THR A 1 96 ? 20.693 18.308 -10.432 1.00 56.12 96 THR A CA 1
ATOM 693 C C . THR A 1 96 ? 19.861 17.789 -11.619 1.00 56.12 96 THR A C 1
ATOM 695 O O . THR A 1 96 ? 18.766 18.280 -11.905 1.00 56.12 96 THR A O 1
ATOM 698 N N . GLY A 1 97 ? 20.423 16.844 -12.378 1.00 57.38 97 GLY A N 1
ATOM 699 C CA . GLY A 1 97 ? 19.805 16.248 -13.553 1.00 57.38 97 GLY A CA 1
ATOM 700 C C . GLY A 1 97 ? 18.703 15.261 -13.177 1.00 57.38 97 GLY A C 1
ATOM 701 O O . GLY A 1 97 ? 18.814 14.545 -12.186 1.00 57.38 97 GLY A O 1
ATOM 702 N N . GLY A 1 98 ? 17.642 15.237 -13.983 1.00 70.31 98 GLY A N 1
ATOM 703 C CA . GLY A 1 98 ? 16.545 14.283 -13.852 1.00 70.31 98 GLY A CA 1
ATOM 704 C C . GLY A 1 98 ? 16.650 13.160 -14.882 1.00 70.31 98 GLY A C 1
ATOM 705 O O . GLY A 1 98 ? 16.578 13.436 -16.083 1.00 70.31 98 GLY A O 1
ATOM 706 N N . ASN A 1 99 ? 16.773 11.910 -14.437 1.00 74.19 99 ASN A N 1
ATOM 707 C CA . ASN A 1 99 ? 16.680 10.732 -15.295 1.00 74.19 99 ASN A CA 1
ATOM 708 C C . ASN A 1 99 ? 15.216 10.362 -15.537 1.00 74.19 99 ASN A C 1
ATOM 710 O O . ASN A 1 99 ? 14.433 10.169 -14.605 1.00 74.19 99 ASN A O 1
ATOM 714 N N . LEU A 1 100 ? 14.848 10.250 -16.810 1.00 80.44 100 LEU A N 1
ATOM 715 C CA . LEU A 1 100 ? 13.474 10.027 -17.243 1.00 80.44 100 LEU A CA 1
ATOM 716 C C . LEU A 1 100 ? 13.394 8.803 -18.156 1.00 80.44 100 LEU A C 1
ATOM 718 O O . LEU A 1 100 ? 13.892 8.836 -19.284 1.00 80.44 100 LEU A O 1
ATOM 722 N N . ALA A 1 101 ? 12.737 7.746 -17.681 1.00 76.56 101 ALA A N 1
ATOM 723 C CA . ALA A 1 101 ? 12.569 6.495 -18.412 1.00 76.56 101 ALA A CA 1
ATOM 724 C C . ALA A 1 101 ? 11.087 6.220 -18.701 1.00 76.56 101 ALA A C 1
ATOM 726 O O . ALA A 1 101 ? 10.275 6.061 -17.786 1.00 76.56 101 ALA A O 1
ATOM 727 N N . PHE A 1 102 ? 10.759 6.118 -19.989 1.00 82.19 102 PHE A N 1
ATOM 728 C CA . PHE A 1 102 ? 9.459 5.660 -20.474 1.00 82.19 102 PHE A CA 1
ATOM 729 C C . PHE A 1 102 ? 9.612 4.313 -21.180 1.00 82.19 102 PHE A C 1
ATOM 731 O O . PHE A 1 102 ? 10.373 4.208 -22.146 1.00 82.19 102 PHE A O 1
ATOM 738 N N . ILE A 1 103 ? 8.864 3.306 -20.728 1.00 77.38 103 ILE A N 1
ATOM 739 C CA . ILE A 1 103 ? 8.719 2.021 -21.422 1.00 77.38 103 ILE A CA 1
ATOM 740 C C . ILE A 1 103 ? 7.234 1.820 -21.726 1.00 77.38 103 ILE A C 1
ATOM 742 O O . ILE A 1 103 ? 6.408 1.775 -20.813 1.00 77.38 103 ILE A O 1
ATOM 746 N N . SER A 1 104 ? 6.906 1.690 -23.010 1.00 79.62 104 SER A N 1
ATOM 747 C CA . SER A 1 104 ? 5.570 1.345 -23.491 1.00 79.62 104 SER A CA 1
ATOM 748 C C . SER A 1 104 ? 5.645 0.058 -24.308 1.00 79.62 104 SER A C 1
ATOM 750 O O . SER A 1 104 ? 6.341 -0.001 -25.323 1.00 79.62 104 SER A O 1
ATOM 752 N N . GLN A 1 105 ? 4.945 -0.974 -23.842 1.00 70.06 105 GLN A N 1
ATOM 753 C CA . GLN A 1 105 ? 4.850 -2.287 -24.482 1.00 70.06 105 GLN A CA 1
ATOM 754 C C . GLN A 1 105 ? 3.365 -2.601 -24.707 1.00 70.06 105 GLN A C 1
ATOM 756 O O . GLN A 1 105 ? 2.583 -2.547 -23.755 1.00 70.06 105 GLN A O 1
ATOM 761 N N . SER A 1 106 ? 2.952 -2.894 -25.947 1.00 66.25 106 SER A N 1
ATOM 762 C CA . SER A 1 106 ? 1.532 -3.123 -26.264 1.00 66.25 106 SER A CA 1
ATOM 763 C C . SER A 1 106 ? 1.249 -4.271 -27.240 1.00 66.25 106 SER A C 1
ATOM 765 O O . SER A 1 106 ? 2.016 -4.539 -28.166 1.00 66.25 106 SER A O 1
ATOM 767 N N . ASN A 1 107 ? 0.068 -4.876 -27.043 1.00 57.56 107 ASN A N 1
ATOM 768 C CA . ASN A 1 107 ? -0.554 -6.008 -27.754 1.00 57.56 107 ASN A CA 1
ATOM 769 C C . ASN A 1 107 ? -0.085 -7.421 -27.342 1.00 57.56 107 ASN A C 1
ATOM 771 O O . ASN A 1 107 ? 1.001 -7.859 -27.697 1.00 57.56 107 ASN A O 1
ATOM 775 N N . ASN A 1 108 ? -1.006 -8.165 -26.708 1.00 50.59 108 ASN A N 1
ATOM 776 C CA . ASN A 1 108 ? -1.072 -9.635 -26.576 1.00 50.59 108 ASN A CA 1
ATOM 777 C C . ASN A 1 108 ? 0.256 -10.421 -26.439 1.00 50.59 108 ASN A C 1
ATOM 779 O O . ASN A 1 108 ? 0.797 -10.947 -27.417 1.00 50.59 108 ASN A O 1
ATOM 783 N N . SER A 1 109 ? 0.661 -10.705 -25.196 1.00 45.38 109 SER A N 1
ATOM 784 C CA . SER A 1 109 ? 1.541 -11.842 -24.893 1.00 45.38 109 SER A CA 1
ATOM 785 C C . SER A 1 109 ? 0.762 -13.165 -24.991 1.00 45.38 109 SER A C 1
ATOM 787 O O . SER A 1 109 ? 0.298 -13.732 -24.001 1.00 45.38 109 SER A O 1
ATOM 789 N N . GLY A 1 110 ? 0.586 -13.659 -26.221 1.00 38.69 110 GLY A N 1
ATOM 790 C CA . GLY A 1 110 ? -0.046 -14.955 -26.482 1.00 38.69 110 GLY A CA 1
ATOM 791 C C . GLY A 1 110 ? 0.726 -16.114 -25.837 1.00 38.69 110 GLY A C 1
ATOM 792 O O . GLY A 1 110 ? 1.948 -16.170 -25.942 1.00 38.69 110 GLY A O 1
ATOM 793 N N . ALA A 1 111 ? 0.010 -17.038 -25.187 1.00 36.22 111 ALA A N 1
ATOM 794 C CA . ALA A 1 111 ? 0.602 -18.164 -24.459 1.00 36.22 111 ALA A CA 1
ATOM 795 C C . ALA A 1 111 ? 1.443 -19.067 -25.380 1.00 36.22 111 ALA A C 1
ATOM 797 O O . ALA A 1 111 ? 0.911 -19.675 -26.314 1.00 36.22 111 ALA A O 1
ATOM 798 N N . GLY A 1 112 ? 2.746 -19.168 -25.102 1.00 32.97 112 GLY A N 1
ATOM 799 C CA . GLY A 1 112 ? 3.727 -19.745 -26.018 1.00 32.97 112 GLY A CA 1
ATOM 800 C C . GLY A 1 112 ? 4.741 -20.636 -25.312 1.00 32.97 112 GLY A C 1
ATOM 801 O O . GLY A 1 112 ? 5.923 -20.306 -25.268 1.00 32.97 112 GLY A O 1
ATOM 802 N N . ASN A 1 113 ? 4.290 -21.794 -24.816 1.00 28.77 113 ASN A N 1
ATOM 803 C CA . ASN A 1 113 ? 5.149 -22.822 -24.215 1.00 28.77 113 ASN A CA 1
ATOM 804 C C . ASN A 1 113 ? 6.317 -23.191 -25.148 1.00 28.77 113 ASN A C 1
ATOM 806 O O . ASN A 1 113 ? 6.150 -23.966 -26.092 1.00 28.77 113 ASN A O 1
ATOM 810 N N . ALA A 1 114 ? 7.514 -22.688 -24.852 1.00 28.95 114 ALA A N 1
ATOM 811 C CA . ALA A 1 114 ? 8.725 -23.007 -25.592 1.00 28.95 114 ALA A CA 1
ATOM 812 C C . ALA A 1 114 ? 9.801 -23.532 -24.631 1.00 28.95 114 ALA A C 1
ATOM 814 O O . ALA A 1 114 ? 10.349 -22.814 -23.796 1.00 28.95 114 ALA A O 1
ATOM 815 N N . THR A 1 115 ? 10.067 -24.833 -24.730 1.00 24.94 115 THR A N 1
ATOM 816 C CA . THR A 1 115 ? 10.994 -25.574 -23.867 1.00 24.94 115 THR A CA 1
ATOM 817 C C . THR A 1 115 ? 12.446 -25.276 -24.246 1.00 24.94 115 THR A C 1
ATOM 819 O O . THR A 1 115 ? 12.806 -25.402 -25.414 1.00 24.94 115 THR A O 1
ATOM 822 N N . VAL A 1 116 ? 13.303 -24.940 -23.273 1.00 27.09 116 VAL A N 1
ATOM 823 C CA . VAL A 1 116 ? 14.735 -24.675 -23.510 1.00 27.09 116 VAL A CA 1
ATOM 824 C C . VAL A 1 116 ? 15.607 -25.447 -22.517 1.00 27.09 116 VAL A C 1
ATOM 826 O O . VAL A 1 116 ? 15.429 -25.347 -21.305 1.00 27.09 116 VAL A O 1
ATOM 829 N N . THR A 1 117 ? 16.590 -26.182 -23.042 1.00 23.58 117 THR A N 1
ATOM 830 C CA . THR A 1 117 ? 17.683 -26.797 -22.270 1.00 23.58 117 THR A CA 1
ATOM 831 C C . THR A 1 117 ? 18.861 -25.820 -22.209 1.00 23.58 117 THR A C 1
ATOM 833 O O . THR A 1 117 ? 19.238 -25.248 -23.229 1.00 23.58 117 THR A O 1
ATOM 836 N N . VAL A 1 118 ? 19.430 -25.598 -21.021 1.00 26.66 118 VAL A N 1
ATOM 837 C CA . VAL A 1 118 ? 20.281 -24.428 -20.719 1.00 26.66 118 VAL A CA 1
ATOM 838 C C . VAL A 1 118 ? 21.775 -24.770 -20.650 1.00 26.66 118 VAL A C 1
ATOM 840 O O . VAL A 1 118 ? 22.148 -25.782 -20.060 1.00 26.66 118 VAL A O 1
ATOM 843 N N . SER A 1 119 ? 22.642 -23.858 -21.115 1.00 26.53 119 SER A N 1
ATOM 844 C CA . SER A 1 119 ? 24.044 -23.778 -20.668 1.00 26.53 119 SER A CA 1
ATOM 845 C C . SER A 1 119 ? 24.560 -22.329 -20.555 1.00 26.53 119 SER A C 1
ATOM 847 O O . SER A 1 119 ? 24.901 -21.710 -21.557 1.00 26.53 119 SER A O 1
ATOM 849 N N . SER A 1 120 ? 24.653 -21.850 -19.306 1.00 33.44 120 SER A N 1
ATOM 850 C CA . SER A 1 120 ? 25.530 -20.786 -18.759 1.00 33.44 120 SER A CA 1
ATOM 851 C C . SER A 1 120 ? 25.618 -19.368 -19.377 1.00 33.44 120 SER A C 1
ATOM 853 O O . SER A 1 120 ? 26.089 -19.187 -20.493 1.00 33.44 120 SER A O 1
ATOM 855 N N . ALA A 1 121 ? 25.429 -18.381 -18.485 1.00 34.47 121 ALA A N 1
ATOM 856 C CA . ALA A 1 121 ? 26.159 -17.100 -18.412 1.00 34.47 121 ALA A CA 1
ATOM 857 C C . ALA A 1 121 ? 25.826 -15.952 -19.393 1.00 34.47 121 ALA A C 1
ATOM 859 O O . ALA A 1 121 ? 26.722 -15.271 -19.864 1.00 34.47 121 ALA A O 1
ATOM 860 N N . GLU A 1 122 ? 24.536 -15.680 -19.579 1.00 33.69 122 GLU A N 1
ATOM 861 C CA . GLU A 1 122 ? 23.912 -14.350 -19.757 1.00 33.69 122 GLU A CA 1
ATOM 862 C C . GLU A 1 122 ? 22.438 -14.527 -19.320 1.00 33.69 122 GLU A C 1
ATOM 864 O O . GLU A 1 122 ? 21.929 -15.656 -19.416 1.00 33.69 122 GLU A O 1
ATOM 869 N N . PRO A 1 123 ? 21.686 -13.493 -18.892 1.00 36.25 123 PRO A N 1
ATOM 870 C CA . PRO A 1 123 ? 20.229 -13.534 -18.947 1.00 36.25 123 PRO A CA 1
ATOM 871 C C . PRO A 1 123 ? 19.796 -13.442 -20.419 1.00 36.25 123 PRO A C 1
ATOM 873 O O . PRO A 1 123 ? 19.260 -12.435 -20.876 1.00 36.25 123 PRO A O 1
ATOM 876 N N . VAL A 1 124 ? 20.046 -14.517 -21.175 1.00 38.94 124 VAL A N 1
ATOM 877 C CA . VAL A 1 124 ? 19.486 -14.709 -22.517 1.00 38.94 124 VAL A CA 1
ATOM 878 C C . VAL A 1 124 ? 17.979 -14.437 -22.433 1.00 38.94 124 VAL A C 1
ATOM 880 O O . VAL A 1 124 ? 17.372 -14.846 -21.435 1.00 38.94 124 VAL A O 1
ATOM 883 N N . PRO A 1 125 ? 17.360 -13.803 -23.451 1.00 43.75 125 PRO A N 1
ATOM 884 C CA . PRO A 1 125 ? 15.912 -13.775 -23.640 1.00 43.75 125 PRO A CA 1
ATOM 885 C C . PRO A 1 125 ? 15.358 -15.198 -23.801 1.00 43.75 125 PRO A C 1
ATOM 887 O O . PRO A 1 125 ? 15.033 -15.668 -24.888 1.00 43.75 125 PRO A O 1
ATOM 890 N N . GLY A 1 126 ? 15.323 -15.922 -22.685 1.00 38.78 126 GLY A N 1
ATOM 891 C CA . GLY A 1 126 ? 14.631 -17.180 -22.541 1.00 38.78 126 GLY A CA 1
ATOM 892 C C . GLY A 1 126 ? 13.144 -16.940 -22.717 1.00 38.78 126 GLY A C 1
ATOM 893 O O . GLY A 1 126 ? 12.649 -15.819 -22.600 1.00 38.78 126 GLY A O 1
ATOM 894 N N . THR A 1 127 ? 12.449 -18.028 -22.989 1.00 43.81 127 THR A N 1
ATOM 895 C CA . THR A 1 127 ? 11.040 -18.118 -23.357 1.00 43.81 127 THR A CA 1
ATOM 896 C C . THR A 1 127 ? 10.121 -17.791 -22.179 1.00 43.81 127 THR A C 1
ATOM 898 O O . THR A 1 127 ? 9.400 -18.634 -21.656 1.00 43.81 127 THR A O 1
ATOM 901 N N . ARG A 1 128 ? 10.187 -16.535 -21.728 1.00 52.00 128 ARG A N 1
ATOM 902 C CA . ARG A 1 128 ? 9.279 -15.941 -20.754 1.00 52.00 128 ARG A CA 1
ATOM 903 C C . ARG A 1 128 ? 7.970 -15.642 -21.472 1.00 52.00 128 ARG A C 1
ATOM 905 O O . ARG A 1 128 ? 7.954 -14.850 -22.417 1.00 52.00 128 ARG A O 1
ATOM 912 N N . ASP A 1 129 ? 6.884 -16.253 -21.017 1.00 59.47 129 ASP A N 1
ATOM 913 C CA . ASP A 1 129 ? 5.554 -15.725 -21.296 1.00 59.47 129 ASP A CA 1
ATOM 914 C C . ASP A 1 129 ? 5.496 -14.306 -20.703 1.00 59.47 129 ASP A C 1
ATOM 916 O O . ASP A 1 129 ? 5.751 -14.136 -19.513 1.00 59.47 129 ASP A O 1
ATOM 920 N N . GLY A 1 130 ? 5.195 -13.296 -21.524 1.00 67.06 130 GLY A N 1
ATOM 921 C CA . GLY A 1 130 ? 4.951 -11.926 -21.059 1.00 67.06 130 GLY A CA 1
ATOM 922 C C . GLY A 1 130 ? 6.045 -10.887 -21.274 1.00 67.06 130 GLY A C 1
ATOM 923 O O . GLY A 1 130 ? 7.159 -11.183 -21.703 1.00 67.06 130 GLY A O 1
ATOM 924 N N . ASN A 1 131 ? 5.688 -9.625 -21.017 1.00 66.38 131 ASN A N 1
ATOM 925 C CA . ASN A 1 131 ? 6.584 -8.489 -21.211 1.00 66.38 131 ASN A CA 1
ATOM 926 C C . ASN A 1 131 ? 7.500 -8.290 -19.996 1.00 66.38 131 ASN A C 1
ATOM 928 O O . ASN A 1 131 ? 7.041 -8.253 -18.852 1.00 66.38 131 ASN A O 1
ATOM 932 N N . TYR A 1 132 ? 8.792 -8.096 -20.246 1.00 78.69 132 TYR A N 1
ATOM 933 C CA . TYR A 1 132 ? 9.772 -7.746 -19.227 1.00 78.69 132 TYR A CA 1
ATOM 934 C C . TYR A 1 132 ? 10.198 -6.283 -19.361 1.00 78.69 132 TYR A C 1
ATOM 936 O O . TYR A 1 132 ? 10.609 -5.840 -20.440 1.00 78.69 132 TYR A O 1
ATOM 944 N N . ALA A 1 133 ? 10.147 -5.558 -18.245 1.00 74.88 133 ALA A N 1
ATOM 945 C CA . ALA A 1 133 ? 10.637 -4.192 -18.131 1.00 74.88 133 ALA A CA 1
ATOM 946 C C . ALA A 1 133 ? 11.546 -4.062 -16.900 1.00 74.88 133 ALA A C 1
ATOM 948 O O . ALA A 1 133 ? 11.109 -4.264 -15.766 1.00 74.88 133 ALA A O 1
ATOM 949 N N . PHE A 1 134 ? 12.812 -3.708 -17.116 1.00 81.75 134 PHE A N 1
ATOM 950 C CA . PHE A 1 134 ? 13.759 -3.398 -16.047 1.00 81.75 134 PHE A CA 1
ATOM 951 C C . PHE A 1 134 ? 14.243 -1.959 -16.170 1.00 81.75 134 PHE A C 1
ATOM 953 O O . PHE A 1 134 ? 14.738 -1.553 -17.223 1.00 81.75 134 PHE A O 1
ATOM 960 N N . VAL A 1 135 ? 14.131 -1.201 -15.083 1.00 76.19 135 VAL A N 1
ATOM 961 C CA . VAL A 1 135 ? 14.681 0.151 -14.990 1.00 76.19 135 VAL A CA 1
ATOM 962 C C . VAL A 1 135 ? 15.537 0.262 -13.739 1.00 76.19 135 VAL A C 1
ATOM 964 O O . VAL A 1 135 ? 15.045 0.067 -12.628 1.00 76.19 135 VAL A O 1
ATOM 967 N N . ARG A 1 136 ? 16.807 0.622 -13.924 1.00 82.56 136 ARG A N 1
ATOM 968 C CA . ARG A 1 136 ? 17.724 0.992 -12.847 1.00 82.56 136 ARG A CA 1
ATOM 969 C C . ARG A 1 136 ? 18.220 2.413 -13.063 1.00 82.56 136 ARG A C 1
ATOM 971 O O . ARG A 1 136 ? 18.779 2.721 -14.117 1.00 82.56 136 ARG A O 1
ATOM 978 N N . GLN A 1 137 ? 18.018 3.268 -12.067 1.00 71.94 137 GLN A N 1
ATOM 979 C CA . GLN A 1 137 ? 18.382 4.683 -12.130 1.00 71.94 137 GLN A CA 1
ATOM 980 C C . GLN A 1 137 ? 19.067 5.141 -10.839 1.00 71.94 137 GLN A C 1
ATOM 982 O O . GLN A 1 137 ? 18.778 4.635 -9.755 1.00 71.94 137 GLN A O 1
ATOM 987 N N . VAL A 1 138 ? 19.968 6.115 -10.962 1.00 73.69 138 VAL A N 1
ATOM 988 C CA . VAL A 1 138 ? 20.628 6.801 -9.841 1.00 73.69 138 VAL A CA 1
ATOM 989 C C . VAL A 1 138 ? 20.548 8.305 -10.098 1.00 73.69 138 VAL A C 1
ATOM 991 O O . VAL A 1 138 ? 20.941 8.736 -11.180 1.00 73.69 138 VAL A O 1
ATOM 994 N N . GLY A 1 139 ? 20.054 9.093 -9.136 1.00 69.50 139 GLY A N 1
ATOM 995 C CA . GLY A 1 139 ? 19.837 10.544 -9.290 1.00 69.50 139 GLY A CA 1
ATOM 996 C C . GLY A 1 139 ? 18.406 10.987 -8.959 1.00 69.50 139 GLY A C 1
ATOM 997 O O . GLY A 1 139 ? 17.731 10.341 -8.166 1.00 69.50 139 GLY A O 1
ATOM 998 N N . HIS A 1 140 ? 17.927 12.088 -9.544 1.00 69.44 140 HIS A N 1
ATOM 999 C CA . HIS A 1 140 ? 16.505 12.454 -9.461 1.00 69.44 140 HIS A CA 1
ATOM 1000 C C . HIS A 1 140 ? 15.755 11.701 -10.564 1.00 69.44 140 HIS A C 1
ATOM 1002 O O . HIS A 1 140 ? 16.056 11.885 -11.742 1.00 69.44 140 HIS A O 1
ATOM 1008 N N . ASN A 1 141 ? 14.812 10.831 -10.221 1.00 70.31 141 ASN A N 1
ATOM 1009 C CA . ASN A 1 141 ? 14.356 9.784 -11.128 1.00 70.31 141 ASN A CA 1
ATOM 1010 C C . ASN A 1 141 ? 12.839 9.815 -11.338 1.00 70.31 141 ASN A C 1
ATOM 1012 O O . ASN A 1 141 ? 12.051 9.917 -10.399 1.00 70.31 141 ASN A O 1
ATOM 1016 N N . THR A 1 142 ? 12.405 9.673 -12.590 1.00 76.62 142 THR A N 1
ATOM 1017 C CA . THR A 1 142 ? 11.001 9.416 -12.930 1.00 76.62 142 THR A CA 1
ATOM 1018 C C . THR A 1 142 ? 10.895 8.227 -13.877 1.00 76.62 142 THR A C 1
ATOM 1020 O O . THR A 1 142 ? 11.494 8.216 -14.957 1.00 76.62 142 THR A O 1
ATOM 1023 N N . VAL A 1 143 ? 10.098 7.236 -13.471 1.00 75.69 143 VAL A N 1
ATOM 1024 C CA . 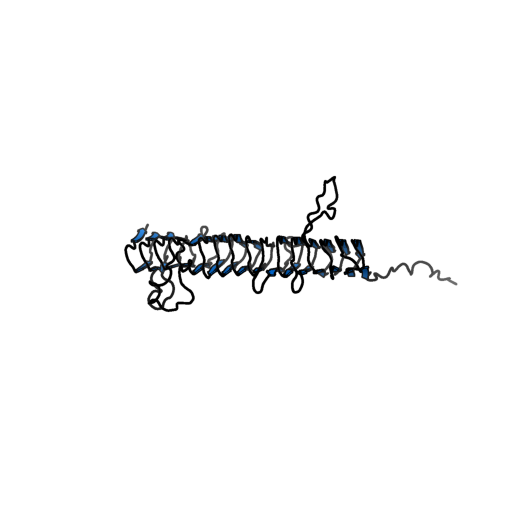VAL A 1 143 ? 9.790 6.037 -14.259 1.00 75.69 143 VAL A CA 1
ATOM 1025 C C . VAL A 1 143 ? 8.304 5.971 -14.555 1.00 75.69 143 VAL A C 1
ATOM 1027 O O . VAL A 1 143 ? 7.471 6.093 -13.658 1.00 75.69 143 VAL A O 1
ATOM 1030 N N . THR A 1 144 ? 7.964 5.701 -15.811 1.00 81.75 144 THR A N 1
ATOM 1031 C CA . THR A 1 144 ? 6.614 5.279 -16.185 1.00 81.75 144 THR A CA 1
ATOM 1032 C C . THR A 1 144 ? 6.693 4.055 -17.084 1.00 81.75 144 THR A C 1
ATOM 1034 O O . THR A 1 144 ? 7.331 4.086 -18.140 1.00 81.75 144 THR A O 1
ATOM 1037 N N . ILE A 1 145 ? 6.049 2.973 -16.648 1.00 75.38 145 ILE A N 1
ATOM 1038 C CA . ILE A 1 145 ? 5.998 1.697 -17.365 1.00 75.38 145 ILE A CA 1
ATOM 1039 C C . ILE A 1 145 ? 4.532 1.346 -17.602 1.00 75.38 145 ILE A C 1
ATOM 1041 O O . ILE A 1 145 ? 3.771 1.202 -16.644 1.00 75.38 145 ILE A O 1
ATOM 1045 N N . ALA A 1 146 ? 4.157 1.211 -18.873 1.00 79.31 146 ALA A N 1
ATOM 1046 C CA . ALA A 1 146 ? 2.825 0.805 -19.309 1.00 79.31 146 ALA A CA 1
ATOM 1047 C C . ALA A 1 146 ? 2.920 -0.487 -20.135 1.00 79.31 146 ALA A C 1
ATOM 1049 O O . ALA A 1 146 ? 3.631 -0.527 -21.145 1.00 79.31 146 ALA A O 1
ATOM 1050 N N . GLN A 1 147 ? 2.224 -1.538 -19.694 1.00 68.31 147 GLN A N 1
ATOM 1051 C CA . 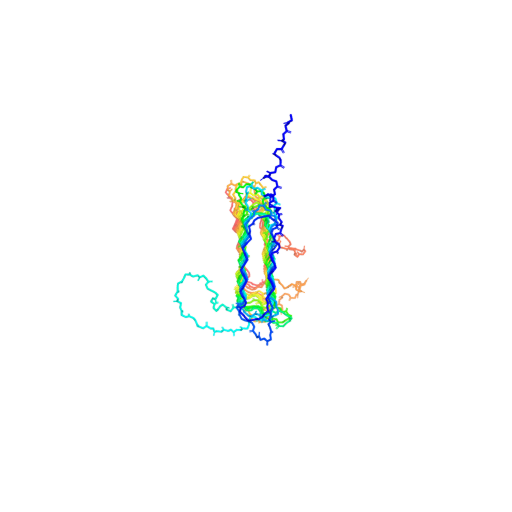GLN A 1 147 ? 2.208 -2.857 -20.342 1.00 68.31 147 GLN A CA 1
ATOM 1052 C C . GLN A 1 147 ? 0.764 -3.315 -20.570 1.00 68.31 147 GLN A C 1
ATOM 1054 O O . GLN A 1 147 ? 0.171 -4.025 -19.749 1.00 68.31 147 GLN A O 1
ATOM 1059 N N . ASP A 1 148 ? 0.195 -2.894 -21.696 1.00 69.56 148 ASP A N 1
ATOM 1060 C CA . ASP A 1 148 ? -1.231 -3.045 -21.982 1.00 69.56 148 ASP A CA 1
ATOM 1061 C C . ASP A 1 148 ? -1.493 -4.130 -23.031 1.00 69.56 148 ASP A C 1
ATOM 1063 O O . ASP A 1 148 ? -0.950 -4.111 -24.140 1.00 69.56 148 ASP A O 1
ATOM 1067 N N . GLY A 1 149 ? -2.424 -5.040 -22.729 1.00 63.50 149 GLY A N 1
ATOM 1068 C CA . GLY A 1 149 ? -2.919 -6.014 -23.704 1.00 63.50 149 GLY A CA 1
ATOM 1069 C C . GLY A 1 149 ? -3.639 -5.361 -24.896 1.00 63.50 149 GLY A C 1
ATOM 1070 O O . GLY A 1 149 ? -3.739 -5.966 -25.963 1.00 63.50 149 GLY A O 1
ATOM 1071 N N . GLY A 1 150 ? -4.115 -4.122 -24.731 1.00 62.81 150 GLY A N 1
ATOM 1072 C CA . GLY A 1 150 ? -4.970 -3.400 -25.675 1.00 62.81 150 GLY A CA 1
ATOM 1073 C C . GLY A 1 150 ? -6.455 -3.488 -25.301 1.00 62.81 150 GLY A C 1
ATOM 1074 O O . GLY A 1 150 ? -6.816 -3.984 -24.234 1.00 62.81 150 GLY A O 1
ATOM 1075 N N . LEU A 1 151 ? -7.342 -3.017 -26.186 1.00 58.09 151 LEU A N 1
ATOM 1076 C CA . LEU A 1 151 ? -8.787 -2.893 -25.906 1.00 58.09 151 LEU A CA 1
ATOM 1077 C C . LEU A 1 151 ? -9.471 -4.224 -25.521 1.00 58.09 151 LEU A C 1
ATOM 1079 O O . LEU A 1 151 ? -10.459 -4.209 -24.792 1.00 58.09 151 LEU A O 1
ATOM 1083 N N . PHE A 1 152 ? -8.933 -5.359 -25.984 1.00 60.31 152 PHE A N 1
ATOM 1084 C CA . PHE A 1 152 ? -9.449 -6.712 -25.719 1.00 60.31 152 PHE A CA 1
ATOM 1085 C C . PHE A 1 152 ? -8.350 -7.759 -25.455 1.00 60.31 152 PHE A C 1
ATOM 1087 O O . PHE A 1 152 ? -8.631 -8.956 -25.484 1.00 60.31 152 PHE A O 1
ATOM 1094 N N . GLY A 1 153 ? -7.094 -7.340 -25.283 1.00 58.84 153 GLY A N 1
ATOM 1095 C CA . GLY A 1 153 ? -5.982 -8.281 -25.153 1.00 58.84 153 GLY A CA 1
ATOM 1096 C C . GLY A 1 153 ? -5.811 -8.841 -23.745 1.00 58.84 153 GLY A C 1
ATOM 1097 O O . GLY A 1 153 ? -6.346 -8.307 -22.776 1.00 58.84 153 GLY A O 1
ATOM 1098 N N . ILE A 1 154 ? -5.031 -9.915 -23.658 1.00 60.97 154 ILE A N 1
ATOM 1099 C CA . ILE A 1 154 ? -4.562 -10.518 -22.411 1.00 60.97 154 ILE A CA 1
ATOM 1100 C C . ILE A 1 154 ? -3.097 -10.123 -22.235 1.00 60.97 154 ILE A C 1
ATOM 1102 O O . ILE A 1 154 ? -2.259 -10.409 -23.093 1.00 60.97 154 ILE A O 1
ATOM 1106 N N . SER A 1 155 ? -2.794 -9.483 -21.109 1.00 61.41 155 SER A N 1
ATOM 1107 C CA . SER A 1 155 ? -1.428 -9.190 -20.679 1.00 61.41 155 SER A CA 1
ATOM 1108 C C . SER A 1 155 ? -0.976 -10.293 -19.706 1.00 61.41 155 SER A C 1
ATOM 1110 O O . SER A 1 155 ? -1.187 -10.202 -18.499 1.00 61.41 155 SER A O 1
ATOM 1112 N N . ASN A 1 156 ? -0.436 -11.396 -20.235 1.00 65.12 156 ASN A N 1
ATOM 1113 C CA . ASN A 1 156 ? 0.068 -12.526 -19.442 1.00 65.12 156 ASN A CA 1
ATOM 1114 C C . ASN A 1 156 ? 1.552 -12.336 -19.087 1.00 65.12 156 ASN A C 1
ATOM 1116 O O . ASN A 1 156 ? 2.305 -11.848 -19.928 1.00 65.12 156 ASN A O 1
ATOM 1120 N N . GLY A 1 157 ? 1.963 -12.771 -17.893 1.00 65.25 157 GLY A N 1
ATOM 1121 C CA . GLY A 1 157 ? 3.349 -12.980 -17.462 1.00 65.25 157 GLY A CA 1
ATOM 1122 C C . GLY A 1 157 ? 4.208 -11.723 -17.329 1.00 65.25 157 GLY A C 1
ATOM 1123 O O . GLY A 1 157 ? 5.434 -11.807 -17.397 1.00 65.25 157 GLY A O 1
ATOM 1124 N 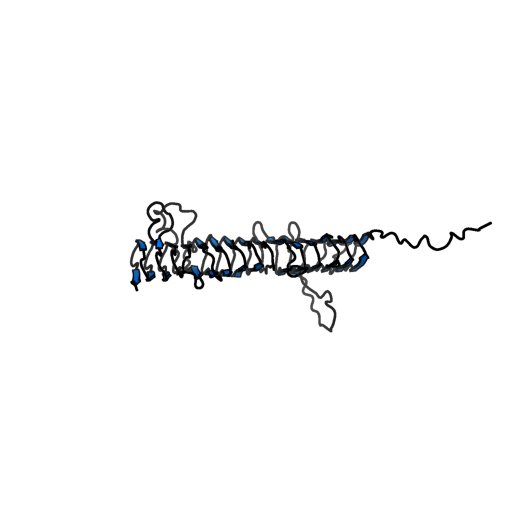N . ASN A 1 158 ? 3.604 -10.541 -17.185 1.00 67.25 158 ASN A N 1
ATOM 1125 C CA . ASN A 1 158 ? 4.382 -9.307 -17.164 1.00 67.25 158 ASN A CA 1
ATOM 1126 C C . ASN A 1 158 ? 5.232 -9.210 -15.896 1.00 67.25 158 ASN A C 1
ATOM 1128 O O . ASN A 1 158 ? 4.710 -9.257 -14.779 1.00 67.25 158 ASN A O 1
ATOM 1132 N N . VAL A 1 159 ? 6.537 -9.016 -16.076 1.00 76.88 159 VAL A N 1
ATOM 1133 C CA . VAL A 1 159 ? 7.486 -8.841 -14.977 1.00 76.88 159 VAL A CA 1
ATOM 1134 C C . VAL A 1 159 ? 8.148 -7.477 -15.091 1.00 76.88 159 VAL A C 1
ATOM 1136 O O . VAL A 1 159 ? 8.931 -7.229 -16.009 1.00 76.88 159 VAL A O 1
ATOM 1139 N N . THR A 1 160 ? 7.875 -6.612 -14.119 1.00 76.25 160 THR A N 1
ATOM 1140 C CA . THR A 1 160 ? 8.471 -5.274 -14.051 1.00 76.25 160 THR A CA 1
ATOM 1141 C C . THR A 1 160 ? 9.331 -5.142 -12.808 1.00 76.25 160 THR A C 1
ATOM 1143 O O . THR A 1 160 ? 8.899 -5.479 -11.708 1.00 76.25 160 THR A O 1
ATOM 1146 N N . THR A 1 161 ? 10.555 -4.642 -12.955 1.00 80.94 161 THR A N 1
ATOM 1147 C CA . THR A 1 161 ? 11.419 -4.293 -11.822 1.00 80.94 161 THR A CA 1
ATOM 1148 C C . THR A 1 161 ? 11.954 -2.878 -11.988 1.00 80.94 161 THR A C 1
ATOM 1150 O O . THR A 1 161 ? 12.586 -2.561 -12.993 1.00 80.94 161 THR A O 1
ATOM 1153 N N . VAL A 1 162 ? 11.708 -2.043 -10.983 1.00 76.56 162 VAL A N 1
ATOM 1154 C CA . VAL A 1 162 ? 12.233 -0.681 -10.867 1.00 76.56 162 VAL A CA 1
ATOM 1155 C C . VAL A 1 162 ? 13.137 -0.630 -9.639 1.00 76.56 162 VAL A C 1
ATOM 1157 O O . VAL A 1 162 ? 12.711 -1.000 -8.546 1.00 76.56 162 VAL A O 1
ATOM 1160 N N . ASP A 1 163 ? 14.384 -0.215 -9.838 1.00 80.88 163 ASP A N 1
ATOM 1161 C CA . ASP A 1 163 ? 15.437 -0.102 -8.824 1.00 80.88 163 ASP A CA 1
ATOM 1162 C C . ASP A 1 163 ? 16.027 1.315 -8.902 1.00 80.88 163 ASP A C 1
ATOM 1164 O O . ASP A 1 163 ? 16.928 1.593 -9.698 1.00 80.88 163 ASP A O 1
ATOM 1168 N N . GLN A 1 164 ? 15.441 2.237 -8.141 1.00 72.38 164 GLN A N 1
ATOM 1169 C CA . GLN A 1 164 ? 15.813 3.650 -8.118 1.00 72.38 164 GLN A CA 1
ATOM 1170 C C . GLN A 1 164 ? 16.625 3.984 -6.865 1.00 72.38 164 GLN A C 1
ATOM 1172 O O . GLN A 1 164 ? 16.335 3.502 -5.766 1.00 72.38 164 GLN A O 1
ATOM 1177 N N . LEU A 1 165 ? 17.655 4.811 -7.056 1.00 72.06 165 LEU A N 1
ATOM 1178 C CA . LEU A 1 165 ? 18.498 5.351 -5.996 1.00 72.06 165 LEU A CA 1
ATOM 1179 C C . LEU A 1 165 ? 18.534 6.887 -6.073 1.00 72.06 165 LEU A C 1
ATOM 1181 O O . LEU A 1 165 ? 19.411 7.445 -6.742 1.00 72.06 165 LEU A O 1
ATOM 1185 N N . GLY A 1 166 ? 17.625 7.582 -5.381 1.00 68.56 166 GLY A N 1
ATOM 1186 C CA . GLY A 1 166 ? 17.703 9.034 -5.192 1.00 68.56 166 GLY A CA 1
ATOM 1187 C C . GLY A 1 166 ? 16.403 9.729 -4.787 1.00 68.56 166 GLY A C 1
ATOM 1188 O O . GLY A 1 166 ? 15.842 9.421 -3.737 1.00 68.56 166 GLY A O 1
ATOM 1189 N N . GLU A 1 167 ? 16.007 10.758 -5.542 1.00 64.88 167 GLU A N 1
ATOM 1190 C CA . GLU A 1 167 ? 14.711 11.429 -5.365 1.00 64.88 167 GLU A CA 1
ATOM 1191 C C . GLU A 1 167 ? 13.738 10.882 -6.406 1.00 64.88 167 GLU A C 1
ATOM 1193 O O . GLU A 1 167 ? 13.879 11.165 -7.596 1.00 64.88 167 GLU A O 1
ATOM 1198 N N . ASP A 1 168 ? 12.785 10.064 -5.965 1.00 66.75 168 ASP A N 1
ATOM 1199 C CA . ASP A 1 168 ? 12.236 9.016 -6.818 1.00 66.75 168 ASP A CA 1
ATOM 1200 C C . ASP A 1 168 ? 10.708 9.080 -6.935 1.00 66.75 168 ASP A C 1
ATOM 1202 O O . ASP A 1 168 ? 9.971 8.966 -5.951 1.00 66.75 168 ASP A O 1
ATOM 1206 N N . HIS A 1 169 ? 10.235 9.202 -8.177 1.00 72.44 169 HIS A N 1
ATOM 1207 C CA . HIS A 1 169 ? 8.860 8.910 -8.575 1.00 72.44 169 HIS A CA 1
ATOM 1208 C C . HIS A 1 169 ? 8.855 7.690 -9.509 1.00 72.44 169 HIS A C 1
ATOM 1210 O O . HIS A 1 169 ? 9.583 7.656 -10.509 1.00 72.44 169 HIS A O 1
ATOM 1216 N N . ALA A 1 170 ? 7.991 6.709 -9.258 1.00 70.44 170 ALA A N 1
ATOM 1217 C CA . ALA A 1 170 ? 7.745 5.626 -10.209 1.00 70.44 170 ALA A CA 1
ATOM 1218 C C . ALA A 1 170 ? 6.257 5.300 -10.320 1.00 70.44 170 ALA A C 1
ATOM 1220 O O . ALA A 1 170 ? 5.542 5.256 -9.327 1.00 70.44 170 ALA A O 1
ATOM 1221 N N . THR A 1 171 ? 5.785 5.048 -11.538 1.00 78.12 171 THR A N 1
ATOM 1222 C CA . THR A 1 171 ? 4.408 4.619 -11.808 1.00 78.12 171 THR A CA 1
ATOM 1223 C C . THR A 1 171 ? 4.419 3.426 -12.751 1.00 78.12 171 THR A C 1
ATOM 1225 O O . THR A 1 171 ? 5.049 3.465 -13.811 1.00 78.12 171 THR A O 1
ATOM 1228 N N . ILE A 1 172 ? 3.733 2.353 -12.362 1.00 73.12 172 ILE A N 1
ATOM 1229 C CA . ILE A 1 172 ? 3.652 1.117 -13.143 1.00 73.12 172 ILE A CA 1
ATOM 1230 C C . ILE A 1 172 ? 2.181 0.758 -13.341 1.00 73.12 172 ILE A C 1
ATOM 1232 O O . ILE A 1 172 ? 1.449 0.544 -12.372 1.00 73.12 172 ILE A O 1
ATOM 1236 N N . THR A 1 173 ? 1.769 0.670 -14.604 1.00 75.38 173 THR A N 1
ATOM 1237 C CA . THR A 1 173 ? 0.408 0.318 -15.014 1.00 75.38 173 THR A CA 1
ATOM 1238 C C . THR A 1 173 ? 0.439 -0.898 -15.933 1.00 75.38 173 THR A C 1
ATOM 1240 O O . THR A 1 173 ? 1.218 -0.949 -16.886 1.00 75.38 173 THR A O 1
ATOM 1243 N N . GLN A 1 174 ? -0.399 -1.895 -15.646 1.00 68.31 174 GLN A N 1
ATOM 1244 C CA . GLN A 1 174 ? -0.534 -3.097 -16.479 1.00 68.31 174 GLN A CA 1
ATOM 1245 C C . GLN A 1 174 ? -2.018 -3.319 -16.800 1.00 68.31 174 GLN A C 1
ATOM 1247 O O . GLN A 1 174 ? -2.825 -3.562 -15.895 1.00 68.31 174 GLN A O 1
ATOM 1252 N N . GLY A 1 175 ? -2.379 -3.160 -18.076 1.00 62.91 175 GLY A N 1
ATOM 1253 C CA . GLY A 1 175 ? -3.762 -3.017 -18.526 1.00 62.91 175 GLY A CA 1
ATOM 1254 C C . GLY A 1 175 ? -4.359 -4.229 -19.246 1.00 62.91 175 GLY A C 1
ATOM 1255 O O . GLY A 1 175 ? -3.774 -4.797 -20.167 1.00 62.91 175 GLY A O 1
ATOM 1256 N N . ASN A 1 176 ? -5.593 -4.523 -18.837 1.00 55.41 176 ASN A N 1
ATOM 1257 C CA . ASN A 1 176 ? -6.586 -5.492 -19.304 1.00 55.41 176 ASN A CA 1
ATOM 1258 C C . ASN A 1 176 ? -6.196 -6.985 -19.379 1.00 55.41 176 ASN A C 1
ATOM 1260 O O . ASN A 1 176 ? -5.204 -7.406 -19.970 1.00 55.41 176 ASN A O 1
ATOM 1264 N N . GLY A 1 177 ? -7.069 -7.803 -18.774 1.00 53.41 177 GLY A N 1
ATOM 1265 C CA . GLY A 1 177 ? -7.058 -9.269 -18.855 1.00 53.41 177 GLY A CA 1
ATOM 1266 C C . GLY A 1 177 ? -5.888 -9.964 -18.154 1.00 53.41 177 GLY A C 1
ATOM 1267 O O . GLY A 1 177 ? -5.535 -11.067 -18.557 1.00 53.41 177 GLY A O 1
ATOM 1268 N N . SER A 1 178 ? -5.255 -9.314 -17.176 1.00 54.66 178 SER A N 1
ATOM 1269 C CA . SER A 1 178 ? -3.940 -9.707 -16.658 1.00 54.66 178 SER A CA 1
ATOM 1270 C C . SER A 1 178 ? -3.868 -11.117 -16.056 1.00 54.66 178 SER A C 1
ATOM 1272 O O . SER A 1 178 ? -4.726 -11.518 -15.269 1.00 54.66 178 SER A O 1
ATOM 1274 N N . PHE A 1 179 ? -2.784 -11.842 -16.348 1.00 56.31 179 PHE A N 1
ATOM 1275 C CA . PHE A 1 179 ? -2.465 -13.108 -15.678 1.00 56.31 179 PHE A CA 1
ATOM 1276 C C . PHE A 1 179 ? -0.975 -13.169 -15.310 1.00 56.31 179 PHE A C 1
ATOM 1278 O O . PHE A 1 179 ? -0.135 -12.771 -16.106 1.00 56.31 179 PHE A O 1
ATOM 1285 N N . GLY A 1 180 ? -0.623 -13.652 -14.117 1.00 56.31 180 GLY A N 1
ATOM 1286 C CA . GLY A 1 180 ? 0.769 -13.885 -13.702 1.00 56.31 180 GLY A CA 1
ATOM 1287 C C . GLY A 1 180 ? 1.651 -12.635 -13.549 1.00 56.31 180 GLY A C 1
ATOM 1288 O O . GLY A 1 180 ? 2.872 -12.747 -13.647 1.00 56.31 180 GLY A O 1
ATOM 1289 N N . ASN A 1 181 ? 1.067 -11.453 -13.331 1.00 65.19 181 ASN A N 1
ATOM 1290 C CA . ASN A 1 181 ? 1.828 -10.209 -13.200 1.00 65.19 181 ASN A CA 1
ATOM 1291 C C . ASN A 1 181 ? 2.674 -10.174 -11.915 1.00 65.19 181 ASN A C 1
ATOM 1293 O O . ASN A 1 181 ? 2.137 -10.219 -10.801 1.00 65.19 181 ASN A O 1
ATOM 1297 N N . SER A 1 182 ? 3.983 -9.964 -12.075 1.00 75.62 182 SER A N 1
ATOM 1298 C CA . SER A 1 182 ? 4.906 -9.655 -10.983 1.00 75.62 182 SER A CA 1
ATOM 1299 C C . SER A 1 182 ? 5.482 -8.256 -11.161 1.00 75.62 182 SER A C 1
ATOM 1301 O O . SER A 1 182 ? 6.065 -7.938 -12.193 1.00 75.62 182 SER A O 1
ATOM 1303 N N . VAL A 1 183 ? 5.395 -7.413 -10.141 1.00 75.50 183 VAL A N 1
ATOM 1304 C CA . VAL A 1 183 ? 6.011 -6.084 -10.169 1.00 75.50 183 VAL A CA 1
ATOM 1305 C C . VAL A 1 183 ? 6.828 -5.899 -8.889 1.00 75.50 183 VAL A C 1
ATOM 1307 O O . VAL A 1 183 ? 6.396 -6.276 -7.802 1.00 75.50 183 VAL A O 1
ATOM 1310 N N . ILE A 1 184 ? 8.036 -5.348 -8.999 1.00 78.62 184 ILE A N 1
ATOM 1311 C CA . ILE A 1 184 ? 8.917 -5.029 -7.869 1.00 78.62 184 ILE A CA 1
ATOM 1312 C C . ILE A 1 184 ? 9.387 -3.582 -8.037 1.00 78.62 184 ILE A C 1
ATOM 1314 O O . ILE A 1 184 ? 9.976 -3.237 -9.054 1.00 78.62 184 ILE A O 1
ATOM 1318 N N . MET A 1 185 ? 9.135 -2.737 -7.041 1.00 78.06 185 MET A N 1
ATOM 1319 C CA . MET A 1 185 ? 9.533 -1.332 -7.028 1.00 78.06 185 MET A CA 1
ATOM 1320 C C . MET A 1 185 ? 10.368 -1.112 -5.776 1.00 78.06 185 MET A C 1
ATOM 1322 O O . MET A 1 185 ? 9.887 -1.305 -4.662 1.00 78.06 185 MET A O 1
ATOM 1326 N N . LYS A 1 186 ? 11.639 -0.773 -5.959 1.00 78.50 186 LYS A N 1
ATOM 1327 C CA . LYS A 1 186 ? 12.578 -0.440 -4.895 1.00 78.50 186 LYS A CA 1
ATOM 1328 C C . LYS A 1 186 ? 13.038 0.987 -5.122 1.00 78.50 186 LYS A C 1
ATOM 1330 O O . LYS A 1 186 ? 13.540 1.314 -6.191 1.00 78.50 186 LYS A O 1
ATOM 1335 N N . GLN A 1 187 ? 12.854 1.792 -4.092 1.00 73.12 187 GLN A N 1
ATOM 1336 C CA . GLN A 1 187 ? 13.391 3.137 -3.971 1.00 73.12 187 GLN A CA 1
ATOM 1337 C C . GLN A 1 187 ? 14.301 3.143 -2.738 1.00 73.12 187 GLN A C 1
ATOM 1339 O O . GLN A 1 187 ? 14.092 2.362 -1.797 1.00 73.12 187 GLN A O 1
ATOM 1344 N N . ALA A 1 188 ? 15.339 3.970 -2.756 1.00 72.31 188 ALA A N 1
ATOM 1345 C CA . ALA A 1 188 ? 16.190 4.252 -1.605 1.00 72.31 188 ALA A CA 1
ATOM 1346 C C . ALA A 1 188 ? 16.957 5.561 -1.845 1.00 72.31 188 ALA A C 1
ATOM 1348 O O . ALA A 1 188 ? 17.329 5.844 -2.980 1.00 72.31 188 ALA A O 1
ATOM 1349 N N . PRO A 1 189 ? 17.271 6.348 -0.804 1.00 68.06 189 PRO A N 1
ATOM 1350 C CA . PRO A 1 189 ? 18.012 7.588 -0.990 1.00 68.06 189 PRO A CA 1
ATOM 1351 C C . PRO A 1 189 ? 19.427 7.303 -1.511 1.00 68.06 189 PRO A C 1
ATOM 1353 O O . PRO A 1 189 ? 20.132 6.439 -0.985 1.00 68.06 189 PRO A O 1
ATOM 1356 N N . ALA A 1 190 ? 19.879 8.089 -2.493 1.00 63.72 190 ALA A N 1
ATOM 1357 C CA . ALA A 1 190 ? 21.216 7.975 -3.089 1.00 63.72 190 ALA A CA 1
ATOM 1358 C C . ALA A 1 190 ? 22.363 8.145 -2.071 1.00 63.72 190 ALA A C 1
ATOM 1360 O O . ALA A 1 190 ? 23.471 7.657 -2.291 1.00 63.72 190 ALA A O 1
ATOM 1361 N N . SER A 1 191 ? 22.110 8.836 -0.953 1.00 63.50 191 SER A N 1
ATOM 1362 C CA . SER A 1 191 ? 23.054 8.982 0.156 1.00 63.50 191 SER A CA 1
ATOM 1363 C C . SER A 1 191 ? 22.319 9.150 1.494 1.00 63.50 191 SER A C 1
ATOM 1365 O O . SER A 1 191 ? 21.312 9.868 1.542 1.00 63.50 191 SER A O 1
ATOM 1367 N N . PRO A 1 192 ? 22.799 8.549 2.603 1.00 60.97 192 PRO A N 1
ATOM 1368 C CA . PRO A 1 192 ? 22.223 8.754 3.930 1.00 60.97 192 PRO A CA 1
ATOM 1369 C C . PRO A 1 192 ? 22.237 10.235 4.342 1.00 60.97 192 PRO A C 1
ATOM 1371 O O . PRO A 1 192 ? 23.288 10.803 4.630 1.00 60.97 192 PRO A O 1
ATOM 1374 N N . GLY A 1 193 ? 21.054 10.851 4.412 1.00 59.34 193 GLY A N 1
ATOM 1375 C CA . GLY A 1 193 ? 20.874 12.228 4.890 1.00 59.34 193 GLY A CA 1
ATOM 1376 C C . GLY A 1 193 ? 20.528 13.268 3.820 1.00 59.34 193 GLY A C 1
ATOM 1377 O O . GLY A 1 193 ? 20.255 14.409 4.189 1.00 59.34 193 GLY A O 1
ATOM 1378 N N . LEU A 1 194 ? 20.473 12.902 2.534 1.00 57.09 194 LEU A N 1
ATOM 1379 C CA . LEU A 1 194 ? 19.829 13.742 1.516 1.00 57.09 194 LEU A CA 1
ATOM 1380 C C . LEU A 1 194 ? 18.301 13.570 1.575 1.00 57.09 194 LEU A C 1
ATOM 1382 O O . LEU A 1 194 ? 17.795 12.476 1.830 1.00 57.09 194 LEU A O 1
ATOM 1386 N N . ALA A 1 195 ? 17.569 14.669 1.388 1.00 55.50 195 ALA A N 1
ATOM 1387 C CA . ALA A 1 195 ? 16.127 14.749 1.618 1.00 55.50 195 ALA A CA 1
ATOM 1388 C C . ALA A 1 195 ? 15.307 14.331 0.383 1.00 55.50 195 ALA A C 1
ATOM 1390 O O . ALA A 1 195 ? 14.601 15.149 -0.199 1.00 55.50 195 ALA A O 1
ATOM 1391 N N . GLY A 1 196 ? 15.393 13.053 0.004 1.00 54.66 196 GLY A N 1
ATOM 1392 C CA . GLY A 1 196 ? 14.571 12.499 -1.073 1.00 54.66 196 GLY A CA 1
ATOM 1393 C C . GLY A 1 196 ? 13.106 12.335 -0.670 1.00 54.66 196 GLY A C 1
ATOM 1394 O O . GLY A 1 196 ? 12.807 11.719 0.355 1.00 54.66 196 GLY A O 1
ATOM 1395 N N . TRP A 1 197 ? 12.204 12.876 -1.492 1.00 58.94 197 TRP A N 1
ATOM 1396 C CA . TRP A 1 197 ? 10.751 12.754 -1.355 1.00 58.94 197 TRP A CA 1
ATOM 1397 C C . TRP A 1 197 ? 10.290 11.497 -2.109 1.00 58.94 197 TRP A C 1
ATOM 1399 O O . TRP A 1 197 ? 10.415 11.446 -3.328 1.00 58.94 197 TRP A O 1
ATOM 1409 N N . GLY A 1 198 ? 9.791 10.477 -1.406 1.00 56.56 198 GLY A N 1
ATOM 1410 C CA . GLY A 1 198 ? 9.447 9.184 -2.025 1.00 56.56 198 GLY A CA 1
ATOM 1411 C C . GLY A 1 198 ? 7.980 9.074 -2.445 1.00 56.56 198 GLY A C 1
ATOM 1412 O O . GLY A 1 198 ? 7.100 9.202 -1.583 1.00 56.56 198 GLY A O 1
ATOM 1413 N N . TYR A 1 199 ? 7.726 8.792 -3.731 1.00 63.00 199 TYR A N 1
ATOM 1414 C CA . TYR A 1 199 ? 6.380 8.545 -4.266 1.00 63.00 199 TYR A CA 1
ATOM 1415 C C . TYR A 1 199 ? 6.267 7.341 -5.215 1.00 63.00 199 TYR A C 1
ATOM 1417 O O . TYR A 1 199 ? 7.028 7.160 -6.171 1.00 63.00 199 TYR A O 1
ATOM 1425 N N . ALA A 1 200 ? 5.167 6.630 -4.978 1.00 55.56 200 ALA A N 1
ATOM 1426 C CA . ALA A 1 200 ? 4.709 5.415 -5.631 1.00 55.56 200 ALA A CA 1
ATOM 1427 C C . ALA A 1 200 ? 3.758 5.636 -6.797 1.00 55.56 200 ALA A C 1
ATOM 1429 O O . ALA A 1 200 ? 3.129 6.691 -6.907 1.00 55.56 200 ALA A O 1
ATOM 1430 N N . THR A 1 201 ? 3.488 4.552 -7.530 1.00 64.69 201 THR A N 1
ATOM 1431 C CA . THR A 1 201 ? 2.185 3.853 -7.540 1.00 64.69 201 THR A CA 1
ATOM 1432 C C . THR A 1 201 ? 2.258 2.602 -8.426 1.00 64.69 201 THR A C 1
ATOM 1434 O O . THR A 1 201 ? 2.877 2.614 -9.493 1.00 64.69 201 THR A O 1
ATOM 1437 N N . ILE A 1 202 ? 1.569 1.533 -8.019 1.00 57.62 202 ILE A N 1
ATOM 1438 C CA . ILE A 1 202 ? 1.250 0.381 -8.871 1.00 57.62 202 ILE A CA 1
ATOM 1439 C C . ILE A 1 202 ? -0.263 0.279 -9.022 1.00 57.62 202 ILE A C 1
ATOM 1441 O O . ILE A 1 202 ? -0.980 0.220 -8.022 1.00 57.62 202 ILE A O 1
ATOM 1445 N N . GLU A 1 203 ? -0.742 0.161 -10.260 1.00 65.62 203 GLU A N 1
ATOM 1446 C CA . GLU A 1 203 ? -2.123 -0.242 -10.521 1.00 65.62 203 GLU A CA 1
ATOM 1447 C C . GLU A 1 203 ? -2.217 -1.256 -11.672 1.00 65.62 203 GLU A C 1
ATOM 1449 O O . GLU A 1 203 ? -1.704 -1.033 -12.768 1.00 65.62 203 GLU A O 1
ATOM 1454 N N . GLN A 1 204 ? -2.863 -2.399 -11.427 1.00 62.03 204 GLN A N 1
ATOM 1455 C CA . GLN A 1 204 ? -3.034 -3.471 -12.418 1.00 62.03 204 GLN A CA 1
ATOM 1456 C C . GLN A 1 204 ? -4.524 -3.756 -12.597 1.00 62.03 204 GLN A C 1
ATOM 1458 O O . GLN A 1 204 ? -5.217 -4.083 -11.632 1.00 62.03 204 GLN A O 1
ATOM 1463 N N . THR A 1 205 ? -5.045 -3.607 -13.814 1.00 58.66 205 THR A N 1
ATOM 1464 C CA . THR A 1 205 ? -6.498 -3.616 -14.043 1.00 58.66 205 THR A CA 1
ATOM 1465 C C . THR A 1 205 ? -6.927 -4.598 -15.119 1.00 58.66 205 THR A C 1
ATOM 1467 O O . THR A 1 205 ? -6.335 -4.696 -16.187 1.00 58.66 205 THR A O 1
ATOM 1470 N N . GLY A 1 206 ? -8.022 -5.302 -14.846 1.00 57.00 206 GLY A N 1
ATOM 1471 C CA . GLY A 1 206 ? -8.735 -6.122 -15.810 1.00 57.00 206 GLY A CA 1
ATOM 1472 C C . GLY A 1 206 ? -10.207 -6.276 -15.448 1.00 57.00 206 GLY A C 1
ATOM 1473 O O . GLY A 1 206 ? -10.561 -7.131 -14.637 1.00 57.00 206 GLY A O 1
ATOM 1474 N N . GLY A 1 207 ? -11.069 -5.499 -16.112 1.00 51.62 207 GLY A N 1
ATOM 1475 C CA . GLY A 1 207 ? -12.437 -5.939 -16.393 1.00 51.62 207 GLY A CA 1
ATOM 1476 C C . GLY A 1 207 ? -13.555 -4.903 -16.265 1.00 51.62 207 GLY A C 1
ATOM 1477 O O . GLY A 1 207 ? -13.615 -4.136 -15.307 1.00 51.62 207 GLY A O 1
ATOM 1478 N N . LEU A 1 208 ? -14.533 -5.021 -17.170 1.00 52.94 208 LEU A N 1
ATOM 1479 C CA . LEU A 1 208 ? -15.942 -4.766 -16.842 1.00 52.94 208 LEU A CA 1
ATOM 1480 C C . LEU A 1 208 ? -16.664 -6.038 -16.341 1.00 52.94 208 LEU A C 1
ATOM 1482 O O . LEU A 1 208 ? -17.683 -5.900 -15.677 1.00 52.94 208 LEU A O 1
ATOM 1486 N N . THR A 1 209 ? -16.125 -7.248 -16.591 1.00 56.16 209 THR A N 1
ATOM 1487 C CA . THR A 1 209 ? -16.575 -8.534 -15.991 1.00 56.16 209 THR A CA 1
ATOM 1488 C C . THR A 1 209 ? -15.453 -9.609 -15.890 1.00 56.16 209 THR A C 1
ATOM 1490 O O . THR A 1 209 ? -15.703 -10.783 -16.161 1.00 56.16 209 THR A O 1
ATOM 1493 N N . GLY A 1 210 ? -14.210 -9.239 -15.527 1.00 59.03 210 GLY A N 1
ATOM 1494 C CA . GLY A 1 210 ? -13.071 -10.167 -15.281 1.00 59.03 210 GLY A CA 1
ATOM 1495 C C . GLY A 1 210 ? -11.996 -10.267 -16.382 1.00 59.03 210 GLY A C 1
ATOM 1496 O O . GLY A 1 210 ? -12.226 -9.798 -17.493 1.00 59.03 210 GLY A O 1
ATOM 1497 N N . ARG A 1 211 ? -10.804 -10.857 -16.154 1.00 58.22 211 ARG A N 1
ATOM 1498 C CA . ARG A 1 211 ? -10.204 -11.505 -14.950 1.00 58.22 211 ARG A CA 1
ATOM 1499 C C . ARG A 1 211 ? -8.857 -10.849 -14.569 1.00 58.22 211 ARG A C 1
ATOM 1501 O O . ARG A 1 211 ? -8.246 -10.219 -15.431 1.00 58.22 211 ARG A O 1
ATOM 1508 N N . SER A 1 212 ? -8.386 -11.094 -13.338 1.00 56.50 212 SER A N 1
ATOM 1509 C CA . SER A 1 212 ? -6.987 -10.918 -12.897 1.00 56.50 212 SER A CA 1
ATOM 1510 C C . SER A 1 212 ? -6.537 -12.123 -12.034 1.00 56.50 212 SER A C 1
ATOM 1512 O O . SER A 1 212 ? -7.147 -12.393 -11.006 1.00 56.50 212 SER A O 1
ATOM 1514 N N . GLU A 1 213 ? -5.492 -12.873 -12.404 1.00 57.81 213 GLU A N 1
ATOM 1515 C CA . GLU A 1 213 ? -5.063 -14.105 -11.683 1.00 57.81 213 GLU A CA 1
ATOM 1516 C C . GLU A 1 213 ? -3.545 -14.366 -11.804 1.00 57.81 213 GLU A C 1
ATOM 1518 O O . GLU A 1 213 ? -3.028 -14.419 -12.905 1.00 57.81 213 GLU A O 1
ATOM 1523 N N . GLY A 1 214 ? -2.750 -14.630 -10.766 1.00 60.19 214 GLY A N 1
ATOM 1524 C CA . GLY A 1 214 ? -2.832 -14.123 -9.399 1.00 60.19 214 GLY A CA 1
ATOM 1525 C C . GLY A 1 214 ? -1.580 -13.288 -9.127 1.00 60.19 214 GLY A C 1
ATOM 1526 O O . GLY A 1 214 ? -0.472 -13.687 -9.487 1.00 60.19 214 GLY A O 1
ATOM 1527 N N . ASN A 1 215 ? -1.779 -12.075 -8.614 1.00 59.59 215 ASN A N 1
ATOM 1528 C CA . ASN A 1 215 ? -0.821 -10.984 -8.780 1.00 59.59 215 ASN A CA 1
ATOM 1529 C C . ASN A 1 215 ? 0.137 -10.818 -7.591 1.00 59.59 215 ASN A C 1
ATOM 1531 O O . ASN A 1 215 ? -0.189 -11.130 -6.446 1.00 59.59 215 ASN A O 1
ATOM 1535 N N . THR A 1 216 ? 1.309 -10.232 -7.833 1.00 63.41 216 THR A N 1
ATOM 1536 C CA . THR A 1 216 ? 2.253 -9.794 -6.783 1.00 63.41 216 THR A CA 1
ATOM 1537 C C . THR A 1 216 ? 3.023 -8.585 -7.326 1.00 63.41 216 THR A C 1
ATOM 1539 O O . THR A 1 216 ? 4.038 -8.735 -7.994 1.00 63.41 216 THR A O 1
ATOM 1542 N N . ALA A 1 217 ? 2.495 -7.361 -7.296 1.00 57.25 217 ALA A N 1
ATOM 1543 C CA . ALA A 1 217 ? 2.300 -6.539 -6.101 1.00 57.25 217 ALA A CA 1
ATOM 1544 C C . ALA A 1 217 ? 3.522 -6.451 -5.159 1.00 57.25 217 ALA A C 1
ATOM 1546 O O . ALA A 1 217 ? 4.329 -7.363 -5.005 1.00 57.25 217 ALA A O 1
ATOM 1547 N N . THR A 1 218 ? 3.724 -5.232 -4.664 1.00 54.12 218 THR A N 1
ATOM 1548 C CA . THR A 1 218 ? 4.926 -4.485 -5.051 1.00 54.12 218 THR A CA 1
ATOM 1549 C C . THR A 1 218 ? 5.133 -3.313 -4.120 1.00 54.12 218 THR A C 1
ATOM 1551 O O . THR A 1 218 ? 4.221 -2.498 -4.014 1.00 54.12 218 THR A O 1
ATOM 1554 N N . LEU A 1 219 ? 6.325 -3.167 -3.534 1.00 52.38 219 LEU A N 1
ATOM 1555 C CA . LEU A 1 219 ? 6.710 -1.951 -2.812 1.00 52.38 219 LEU A CA 1
ATOM 1556 C C . LEU A 1 219 ? 8.178 -2.009 -2.335 1.00 52.38 219 LEU A C 1
ATOM 1558 O O . LEU A 1 219 ? 8.742 -3.102 -2.253 1.00 52.38 219 LEU A O 1
ATOM 1562 N N . GLU A 1 220 ? 8.774 -0.980 -1.726 1.00 56.78 220 GLU A N 1
ATOM 1563 C CA . GLU A 1 220 ? 9.040 0.443 -2.049 1.00 56.78 220 GLU A CA 1
ATOM 1564 C C . GLU A 1 220 ? 9.421 1.148 -0.734 1.00 56.78 220 GLU A C 1
ATOM 1566 O O . GLU A 1 220 ? 8.891 0.848 0.328 1.00 56.78 220 GLU A O 1
ATOM 1571 N N . GLN A 1 221 ? 10.447 1.982 -0.731 1.00 55.66 221 GLN A N 1
ATOM 1572 C CA . GLN A 1 221 ? 11.303 2.136 0.448 1.00 55.66 221 GLN A CA 1
ATOM 1573 C C . GLN A 1 221 ? 12.236 3.340 0.236 1.00 55.66 221 GLN A C 1
ATOM 1575 O O . GLN A 1 221 ? 12.028 4.111 -0.685 1.00 55.66 221 GLN A O 1
ATOM 1580 N N . GLN A 1 222 ? 13.310 3.539 1.001 1.00 60.12 222 GLN A N 1
ATOM 1581 C CA . GLN A 1 222 ? 13.264 4.047 2.378 1.00 60.12 222 GLN A CA 1
ATOM 1582 C C . GLN A 1 222 ? 13.388 5.595 2.322 1.00 60.12 222 GLN A C 1
ATOM 1584 O O . GLN A 1 222 ? 13.574 6.148 1.250 1.00 60.12 222 GLN A O 1
ATOM 1589 N N . GLY A 1 223 ? 13.250 6.292 3.454 1.00 59.59 223 GLY A N 1
ATOM 1590 C CA . GLY A 1 223 ? 12.816 7.706 3.539 1.00 59.59 223 GLY A CA 1
ATOM 1591 C C . GLY A 1 223 ? 13.485 8.845 2.740 1.00 59.59 223 GLY A C 1
ATOM 1592 O O . GLY A 1 223 ? 14.584 8.704 2.221 1.00 59.59 223 GLY A O 1
ATOM 1593 N N . GLN A 1 224 ? 12.872 10.044 2.743 1.00 67.25 224 GLN A N 1
ATOM 1594 C CA . GLN A 1 224 ? 12.036 10.610 3.829 1.00 67.25 224 GLN A CA 1
ATOM 1595 C C . GLN A 1 224 ? 10.717 11.284 3.378 1.00 67.25 224 GLN A C 1
ATOM 1597 O O . GLN A 1 224 ? 10.715 12.178 2.543 1.00 67.25 224 GLN A O 1
ATOM 1602 N N . GLY A 1 225 ? 9.599 10.940 4.036 1.00 60.25 225 GLY A N 1
ATOM 1603 C CA . GLY A 1 225 ? 8.256 11.501 3.784 1.00 60.25 225 GLY A CA 1
ATOM 1604 C C . GLY A 1 225 ? 7.339 10.581 2.969 1.00 60.25 225 GLY A C 1
ATOM 1605 O O . GLY A 1 225 ? 6.553 11.074 2.166 1.00 60.25 225 GLY A O 1
ATOM 1606 N N . SER A 1 226 ? 7.520 9.263 3.093 1.00 61.03 226 SER A N 1
ATOM 1607 C CA . SER A 1 226 ? 7.190 8.288 2.050 1.00 61.03 226 SER A CA 1
ATOM 1608 C C . SER A 1 226 ? 5.699 7.990 1.859 1.00 61.03 226 SER A C 1
ATOM 1610 O O . SER A 1 226 ? 4.975 7.599 2.780 1.00 61.03 226 SER A O 1
ATOM 1612 N N . TYR A 1 227 ? 5.295 8.067 0.593 1.00 58.75 227 TYR A N 1
ATOM 1613 C CA . TYR A 1 227 ? 4.026 7.581 0.063 1.00 58.75 227 TYR A CA 1
ATOM 1614 C C . TYR A 1 227 ? 4.162 6.115 -0.390 1.00 58.75 227 TYR A C 1
ATOM 1616 O O . TYR A 1 227 ? 5.261 5.562 -0.425 1.00 58.75 227 TYR A O 1
ATOM 1624 N N . GLY A 1 228 ? 3.034 5.464 -0.679 1.00 55.88 228 GLY A N 1
ATOM 1625 C CA . GLY A 1 228 ? 2.960 4.058 -1.081 1.00 55.88 228 GLY A CA 1
ATOM 1626 C C . GLY A 1 228 ? 1.533 3.692 -1.487 1.00 55.88 228 GLY A C 1
ATOM 1627 O O . GLY A 1 228 ? 0.618 3.850 -0.673 1.00 55.88 228 GLY A O 1
ATOM 1628 N N . THR A 1 229 ? 1.335 3.196 -2.714 1.00 68.50 229 THR A N 1
ATOM 1629 C CA . THR A 1 229 ? -0.004 2.849 -3.231 1.00 68.50 229 THR A CA 1
ATOM 1630 C C . THR A 1 229 ? 0.022 1.630 -4.156 1.00 68.50 229 THR A C 1
ATOM 1632 O O . THR A 1 229 ? 0.755 1.610 -5.147 1.00 68.50 229 THR A O 1
ATOM 1635 N N . ILE A 1 230 ? -0.844 0.652 -3.861 1.00 57.47 230 ILE A N 1
ATOM 1636 C CA . ILE A 1 230 ? -1.161 -0.514 -4.705 1.00 57.47 230 ILE A CA 1
ATOM 1637 C C . ILE A 1 230 ? -2.680 -0.551 -4.952 1.00 57.47 230 ILE A C 1
ATOM 1639 O O . ILE A 1 230 ? -3.454 -0.428 -4.000 1.00 57.47 230 ILE A O 1
ATOM 1643 N N . SER A 1 231 ? -3.107 -0.803 -6.194 1.00 69.62 231 SER A N 1
ATOM 1644 C CA . SER A 1 231 ? -4.505 -1.100 -6.562 1.00 69.62 231 SER A CA 1
ATOM 1645 C C . SER A 1 231 ? -4.576 -2.233 -7.604 1.00 69.62 231 SER A C 1
ATOM 1647 O O . SER A 1 231 ? -3.813 -2.224 -8.570 1.00 69.62 231 SER A O 1
ATOM 1649 N N . GLN A 1 232 ? -5.423 -3.257 -7.419 1.00 63.62 232 GLN A N 1
ATOM 1650 C CA . GLN A 1 232 ? -5.450 -4.441 -8.309 1.00 63.62 232 GLN A CA 1
ATOM 1651 C C . GLN A 1 232 ? -6.853 -5.013 -8.548 1.00 63.62 232 GLN A C 1
ATOM 1653 O O . GLN A 1 232 ? -7.445 -5.651 -7.677 1.00 63.62 232 GLN A O 1
ATOM 1658 N N . ASN A 1 233 ? -7.362 -4.866 -9.770 1.00 63.66 233 ASN A N 1
ATOM 1659 C CA . ASN A 1 233 ? -8.776 -5.081 -10.110 1.00 63.66 233 ASN A CA 1
ATOM 1660 C C . ASN A 1 233 ? -8.888 -5.941 -11.400 1.00 63.66 233 ASN A C 1
ATOM 1662 O O . ASN A 1 233 ? -7.904 -6.110 -12.117 1.00 63.66 233 ASN A O 1
ATOM 1666 N N . ASN A 1 234 ? -10.024 -6.512 -11.811 1.00 58.47 234 ASN A N 1
ATOM 1667 C CA . ASN A 1 234 ? -11.395 -6.343 -11.316 1.00 58.47 234 ASN A CA 1
ATOM 1668 C C . ASN A 1 234 ? -12.167 -7.689 -11.196 1.00 58.47 234 ASN A C 1
ATOM 1670 O O . ASN A 1 234 ? -13.393 -7.710 -11.190 1.00 58.47 234 ASN A O 1
ATOM 1674 N N . LEU A 1 235 ? -11.436 -8.813 -11.165 1.00 61.25 235 LEU A N 1
ATOM 1675 C CA . LEU A 1 235 ? -11.822 -10.110 -10.575 1.00 61.25 235 LEU A CA 1
ATOM 1676 C C . LEU A 1 235 ? -10.509 -10.788 -10.157 1.00 61.25 235 LEU A C 1
ATOM 1678 O O . LEU A 1 235 ? -9.991 -11.637 -10.885 1.00 61.25 235 LEU A O 1
ATOM 1682 N N . SER A 1 236 ? -9.912 -10.294 -9.071 1.00 58.66 236 SER A N 1
ATOM 1683 C CA . SER A 1 236 ? -8.504 -10.526 -8.724 1.00 58.66 236 SER A CA 1
ATOM 1684 C C . SER A 1 236 ? -8.342 -11.703 -7.751 1.00 58.66 236 SER A C 1
ATOM 1686 O O . SER A 1 236 ? -8.614 -11.547 -6.561 1.00 58.66 236 SER A O 1
ATOM 1688 N N . LEU A 1 237 ? -7.845 -12.859 -8.203 1.00 61.59 237 LEU A N 1
ATOM 1689 C CA . LEU A 1 237 ? -7.700 -14.075 -7.378 1.00 61.59 237 LEU A CA 1
ATOM 1690 C C . LEU A 1 237 ? -6.231 -14.432 -7.096 1.00 61.59 237 LEU A C 1
ATOM 1692 O O . LEU A 1 237 ? -5.463 -14.666 -8.025 1.00 61.59 237 LEU A O 1
ATOM 1696 N N . GLY A 1 238 ? -5.861 -14.545 -5.812 1.00 63.06 238 GLY A N 1
ATOM 1697 C CA . GLY A 1 238 ? -4.512 -14.931 -5.372 1.00 63.06 238 GLY A CA 1
ATOM 1698 C C . GLY A 1 238 ? -3.509 -13.774 -5.303 1.00 63.06 238 GLY A C 1
ATOM 1699 O O . GLY A 1 238 ? -2.399 -13.904 -5.811 1.00 63.06 238 GLY A O 1
ATOM 1700 N N . ASN A 1 239 ? -3.900 -12.635 -4.721 1.00 69.31 239 ASN A N 1
ATOM 1701 C CA . ASN A 1 239 ? -3.060 -11.431 -4.686 1.00 69.31 239 ASN A CA 1
ATOM 1702 C C . ASN A 1 239 ? -2.191 -11.366 -3.423 1.00 69.31 239 ASN A C 1
ATOM 1704 O O . ASN A 1 239 ? -2.716 -11.441 -2.311 1.00 69.31 239 ASN A O 1
ATOM 1708 N N . ASN A 1 240 ? -0.889 -11.127 -3.584 1.00 81.00 240 ASN A N 1
ATOM 1709 C CA . ASN A 1 240 ? 0.023 -10.798 -2.487 1.00 81.00 240 ASN A CA 1
ATOM 1710 C C . ASN A 1 240 ? 0.462 -9.332 -2.605 1.00 81.00 240 ASN A C 1
ATOM 1712 O O . ASN A 1 240 ? 1.269 -8.993 -3.468 1.00 81.00 240 ASN A O 1
ATOM 1716 N N . ALA A 1 241 ? -0.093 -8.461 -1.762 1.00 85.31 241 ALA A N 1
ATOM 1717 C CA . ALA A 1 241 ? 0.199 -7.035 -1.743 1.00 85.31 241 ALA A CA 1
ATOM 1718 C C . ALA A 1 241 ? 0.886 -6.637 -0.441 1.00 85.31 241 ALA A C 1
ATOM 1720 O O . ALA A 1 241 ? 0.286 -6.671 0.628 1.00 85.31 241 ALA A O 1
ATOM 1721 N N . HIS A 1 242 ? 2.148 -6.226 -0.529 1.00 88.69 242 HIS A N 1
ATOM 1722 C CA . HIS A 1 242 ? 2.964 -5.932 0.642 1.00 88.69 242 HIS A CA 1
ATOM 1723 C C . HIS A 1 242 ? 3.612 -4.554 0.540 1.00 88.69 242 HIS A C 1
ATOM 1725 O O . HIS A 1 242 ? 4.562 -4.364 -0.212 1.00 88.69 242 HIS A O 1
ATOM 1731 N N . ILE A 1 243 ? 3.125 -3.622 1.356 1.00 85.88 243 ILE A N 1
ATOM 1732 C CA . ILE A 1 243 ? 3.736 -2.326 1.627 1.00 85.88 243 ILE A CA 1
ATOM 1733 C C . ILE A 1 243 ? 4.718 -2.490 2.794 1.00 85.88 243 ILE A C 1
ATOM 1735 O O . ILE A 1 243 ? 4.301 -2.852 3.889 1.00 85.88 243 ILE A O 1
ATOM 1739 N N . ARG A 1 244 ? 6.002 -2.164 2.616 1.00 87.38 244 ARG A N 1
ATOM 1740 C CA . ARG A 1 244 ? 6.959 -1.995 3.727 1.00 87.38 244 ARG A CA 1
ATOM 1741 C C . ARG A 1 244 ? 7.589 -0.617 3.628 1.00 87.38 244 ARG A C 1
ATOM 1743 O O . ARG A 1 244 ? 8.280 -0.387 2.656 1.00 87.38 244 ARG A O 1
ATOM 1750 N N . GLN A 1 245 ? 7.455 0.267 4.607 1.00 81.44 245 GLN A N 1
ATOM 1751 C CA . GLN A 1 245 ? 8.070 1.602 4.578 1.00 81.44 245 GLN A CA 1
ATOM 1752 C C . GLN A 1 245 ? 8.941 1.826 5.824 1.00 81.44 245 GLN A C 1
ATOM 1754 O O . GLN A 1 245 ? 8.552 1.492 6.942 1.00 81.44 245 GLN A O 1
ATOM 1759 N N . VAL A 1 246 ? 10.131 2.411 5.645 1.00 78.62 246 VAL A N 1
ATOM 1760 C CA . VAL A 1 246 ? 11.038 2.787 6.748 1.00 78.62 246 VAL A CA 1
ATOM 1761 C C . VAL A 1 246 ? 11.569 4.191 6.480 1.00 78.62 246 VAL A C 1
ATOM 1763 O O . VAL A 1 246 ? 12.411 4.389 5.605 1.00 78.62 246 VAL A O 1
ATOM 1766 N N . SER A 1 247 ? 11.008 5.184 7.161 1.00 72.44 247 SER A N 1
ATOM 1767 C CA . SER A 1 247 ? 11.182 6.598 6.825 1.00 72.44 247 SER A CA 1
ATOM 1768 C C . SER A 1 247 ? 10.557 7.505 7.877 1.00 72.44 247 SER A C 1
ATOM 1770 O O . SER A 1 247 ? 9.953 7.061 8.850 1.00 72.44 247 SER A O 1
ATOM 1772 N N . ASN A 1 248 ? 10.661 8.803 7.625 1.00 70.69 248 ASN A N 1
ATOM 1773 C CA . ASN A 1 248 ? 9.786 9.795 8.225 1.00 70.69 248 ASN A CA 1
ATOM 1774 C C . ASN A 1 248 ? 8.469 9.878 7.415 1.00 70.69 248 ASN A C 1
ATOM 1776 O O . ASN A 1 248 ? 8.482 9.542 6.230 1.00 70.69 248 ASN A O 1
ATOM 1780 N N . GLY A 1 249 ? 7.369 10.311 8.042 1.00 68.38 249 GLY A N 1
ATOM 1781 C CA . GLY A 1 249 ? 6.076 10.650 7.411 1.00 68.38 249 GLY A CA 1
ATOM 1782 C C . GLY A 1 249 ? 5.423 9.581 6.519 1.00 68.38 249 GLY A C 1
ATOM 1783 O O . GLY A 1 249 ? 5.331 9.790 5.316 1.00 68.38 249 GLY A O 1
ATOM 1784 N N . HIS A 1 250 ? 4.957 8.464 7.089 1.00 76.44 250 HIS A N 1
ATOM 1785 C CA . HIS A 1 250 ? 4.394 7.343 6.317 1.00 76.44 250 HIS A CA 1
ATOM 1786 C C . HIS A 1 250 ? 2.937 7.519 5.892 1.00 76.44 250 HIS A C 1
ATOM 1788 O O . HIS A 1 250 ? 2.058 7.689 6.742 1.00 76.44 250 HIS A O 1
ATOM 1794 N N . MET A 1 251 ? 2.656 7.278 4.610 1.00 82.38 251 MET A N 1
ATOM 1795 C CA . MET A 1 251 ? 1.322 6.898 4.145 1.00 82.38 251 MET A CA 1
ATOM 1796 C C . MET A 1 251 ? 1.392 5.677 3.222 1.00 82.38 251 MET A C 1
ATOM 1798 O O . MET A 1 251 ? 2.030 5.721 2.174 1.00 82.38 251 MET A O 1
ATOM 1802 N N . GLY A 1 252 ? 0.707 4.597 3.603 1.00 84.19 252 GLY A N 1
ATOM 1803 C CA . GLY A 1 252 ? 0.601 3.359 2.829 1.00 84.19 252 GLY A CA 1
ATOM 1804 C C . GLY A 1 252 ? -0.862 2.992 2.592 1.00 84.19 252 GLY A C 1
ATOM 1805 O O . GLY A 1 252 ? -1.654 2.992 3.537 1.00 84.19 252 GLY A O 1
ATOM 1806 N N . THR A 1 253 ? -1.230 2.697 1.343 1.00 87.25 253 THR A N 1
ATOM 1807 C CA . THR A 1 253 ? -2.599 2.308 0.967 1.00 87.25 253 THR A CA 1
ATOM 1808 C C . THR A 1 253 ? -2.619 1.092 0.034 1.00 87.25 253 THR A C 1
ATOM 1810 O O . THR A 1 253 ? -2.026 1.131 -1.043 1.00 87.25 253 THR A O 1
ATOM 1813 N N . ILE A 1 254 ? -3.342 0.034 0.421 1.00 86.06 254 ILE A N 1
ATOM 1814 C CA . ILE A 1 254 ? -3.693 -1.106 -0.446 1.00 86.06 254 ILE A CA 1
ATOM 1815 C C . ILE A 1 254 ? -5.197 -1.068 -0.722 1.00 86.06 254 ILE A C 1
ATOM 1817 O O . ILE A 1 254 ? -5.995 -1.016 0.218 1.00 86.06 254 ILE A O 1
ATOM 1821 N N . ILE A 1 255 ? -5.583 -1.155 -1.997 1.00 83.31 255 ILE A N 1
ATOM 1822 C CA . ILE A 1 255 ? -6.979 -1.317 -2.423 1.00 83.31 255 ILE A CA 1
ATOM 1823 C C . ILE A 1 255 ? -7.102 -2.566 -3.304 1.00 83.31 255 ILE A C 1
ATOM 1825 O O . ILE A 1 255 ? -6.360 -2.740 -4.269 1.00 83.31 255 ILE A O 1
ATOM 1829 N N . GLN A 1 256 ? -8.050 -3.444 -2.980 1.00 74.75 256 GLN A N 1
ATOM 1830 C CA . GLN A 1 256 ? -8.359 -4.648 -3.755 1.00 74.75 256 GLN A CA 1
ATOM 1831 C C . GLN A 1 256 ? -9.880 -4.771 -3.910 1.00 74.75 256 GLN A C 1
ATOM 1833 O O . GLN A 1 256 ? -10.601 -4.812 -2.912 1.00 74.75 256 GLN A O 1
ATOM 1838 N N . SER A 1 257 ? -10.382 -4.821 -5.147 1.00 70.44 257 SER A N 1
ATOM 1839 C CA . SER A 1 257 ? -11.826 -4.877 -5.416 1.00 70.44 257 SER A CA 1
ATOM 1840 C C . SER A 1 257 ? -12.239 -6.058 -6.299 1.00 70.44 257 SER A C 1
ATOM 1842 O O . SER A 1 257 ? -11.499 -6.466 -7.197 1.00 70.44 257 SER A O 1
ATOM 1844 N N . ASN A 1 258 ? -13.452 -6.555 -6.033 1.00 66.12 258 ASN A N 1
ATOM 1845 C CA . ASN A 1 258 ? -14.189 -7.603 -6.742 1.00 66.12 258 ASN A CA 1
ATOM 1846 C C . ASN A 1 258 ? -13.573 -9.018 -6.698 1.00 66.12 258 ASN A C 1
ATOM 1848 O O . ASN A 1 258 ? -12.564 -9.319 -7.337 1.00 66.12 258 ASN A O 1
ATOM 1852 N N . ASP A 1 259 ? -14.263 -9.915 -5.981 1.00 69.69 259 ASP A N 1
ATOM 1853 C CA . ASP A 1 259 ? -13.984 -11.354 -5.829 1.00 69.69 259 ASP A CA 1
ATOM 1854 C C . ASP A 1 259 ? -12.573 -11.671 -5.287 1.00 69.69 259 ASP A C 1
ATOM 1856 O O . ASP A 1 259 ? -11.959 -12.685 -5.620 1.00 69.69 259 ASP A O 1
ATOM 1860 N N . ALA A 1 260 ? -12.082 -10.819 -4.387 1.00 65.94 260 ALA A N 1
ATOM 1861 C CA . ALA A 1 260 ? -10.819 -10.967 -3.668 1.00 65.94 260 ALA A CA 1
ATOM 1862 C C . ALA A 1 260 ? -10.783 -12.243 -2.794 1.00 65.94 260 ALA A C 1
ATOM 1864 O O . ALA A 1 260 ? -11.253 -12.226 -1.656 1.00 65.94 260 ALA A O 1
ATOM 1865 N N . ARG A 1 261 ? -10.221 -13.361 -3.281 1.00 72.69 261 ARG A N 1
ATOM 1866 C CA . ARG A 1 261 ? -10.088 -14.604 -2.486 1.00 72.69 261 ARG A CA 1
ATOM 1867 C C . ARG A 1 261 ? -8.634 -14.991 -2.249 1.00 72.69 261 ARG A C 1
ATOM 1869 O O . ARG A 1 261 ? -7.838 -15.036 -3.188 1.00 72.69 261 ARG A O 1
ATOM 1876 N N . ASN A 1 262 ? -8.354 -15.397 -1.010 1.00 75.56 262 ASN A N 1
ATOM 1877 C CA . ASN A 1 262 ? -7.037 -15.783 -0.501 1.00 75.56 262 ASN A CA 1
ATOM 1878 C C . ASN A 1 262 ? -5.983 -14.672 -0.681 1.00 75.56 262 ASN A C 1
ATOM 1880 O O . ASN A 1 262 ? -4.838 -14.958 -1.036 1.00 75.56 262 ASN A O 1
ATOM 1884 N N . ASN A 1 263 ? -6.373 -13.411 -0.485 1.00 74.31 263 ASN A N 1
ATOM 1885 C CA . ASN A 1 263 ? -5.442 -12.291 -0.570 1.00 74.31 263 ASN A CA 1
ATOM 1886 C C . ASN A 1 263 ? -4.596 -12.175 0.702 1.00 74.31 263 ASN A C 1
ATOM 1888 O O . ASN A 1 263 ? -5.091 -12.400 1.806 1.00 74.31 263 ASN A O 1
ATOM 1892 N N . ASP A 1 264 ? -3.340 -11.772 0.537 1.00 86.50 264 ASP A N 1
ATOM 1893 C CA . ASP A 1 264 ? -2.445 -11.379 1.624 1.00 86.50 264 ASP A CA 1
ATOM 1894 C C . ASP A 1 264 ? -2.063 -9.908 1.415 1.00 86.50 264 ASP A C 1
ATOM 1896 O O . ASP A 1 264 ? -1.275 -9.582 0.527 1.00 86.50 264 ASP A O 1
ATOM 1900 N N . ALA A 1 265 ? -2.696 -9.015 2.174 1.00 87.81 265 ALA A N 1
ATOM 1901 C CA . ALA A 1 265 ? -2.506 -7.573 2.132 1.00 87.81 265 ALA A CA 1
ATOM 1902 C C . ALA A 1 265 ? -1.788 -7.122 3.412 1.00 87.81 265 ALA A C 1
ATOM 1904 O O . ALA A 1 265 ? -2.331 -7.227 4.512 1.00 87.81 265 ALA A O 1
ATOM 1905 N N . ARG A 1 266 ? -0.562 -6.608 3.296 1.00 91.69 266 ARG A N 1
ATOM 1906 C CA . ARG A 1 266 ? 0.267 -6.221 4.447 1.00 91.69 266 ARG A CA 1
ATOM 1907 C C . ARG A 1 266 ? 0.801 -4.807 4.320 1.00 91.69 266 ARG A C 1
ATOM 1909 O O . ARG A 1 266 ? 1.325 -4.445 3.273 1.00 91.69 266 ARG A O 1
ATOM 1916 N N . ILE A 1 267 ? 0.737 -4.038 5.400 1.00 87.31 267 ILE A N 1
ATOM 1917 C CA . ILE A 1 267 ? 1.408 -2.747 5.545 1.00 87.31 267 ILE A CA 1
ATOM 1918 C C . ILE A 1 267 ? 2.303 -2.800 6.778 1.00 87.31 267 ILE A C 1
ATOM 1920 O O . ILE A 1 267 ? 1.800 -2.873 7.890 1.00 87.31 267 ILE A O 1
ATOM 1924 N N . THR A 1 268 ? 3.617 -2.728 6.588 1.00 88.31 268 THR A N 1
ATOM 1925 C CA . THR A 1 268 ? 4.611 -2.637 7.663 1.00 88.31 268 THR A CA 1
ATOM 1926 C C . THR A 1 268 ? 5.293 -1.275 7.607 1.00 88.31 268 THR A C 1
ATOM 1928 O O . THR A 1 268 ? 6.018 -0.975 6.662 1.00 88.31 268 THR A O 1
ATOM 1931 N N . GLN A 1 269 ? 5.078 -0.437 8.613 1.00 83.75 269 GLN A N 1
ATOM 1932 C CA . GLN A 1 269 ? 5.623 0.914 8.715 1.00 83.75 269 GLN A CA 1
ATOM 1933 C C . GLN A 1 269 ? 6.527 1.018 9.947 1.00 83.75 269 GLN A C 1
ATOM 1935 O O . GLN A 1 269 ? 6.140 0.644 11.050 1.00 83.75 269 GLN A O 1
ATOM 1940 N N . GLN A 1 270 ? 7.743 1.533 9.764 1.00 82.75 270 GLN A N 1
ATOM 1941 C CA . GLN A 1 270 ? 8.683 1.812 10.853 1.00 82.75 270 GLN A CA 1
ATOM 1942 C C . GLN A 1 270 ? 9.138 3.272 10.766 1.00 82.75 270 GLN A C 1
ATOM 1944 O O . GLN A 1 270 ? 9.810 3.639 9.797 1.00 82.75 270 GLN A O 1
ATOM 1949 N N . ALA A 1 271 ? 8.747 4.127 11.718 1.00 72.88 271 ALA A N 1
ATOM 1950 C CA . ALA A 1 271 ? 9.034 5.568 11.663 1.00 72.88 271 ALA A CA 1
ATOM 1951 C C . ALA A 1 271 ? 9.849 6.113 12.833 1.00 72.88 271 ALA A C 1
ATOM 1953 O O . ALA A 1 271 ? 9.653 5.753 13.992 1.00 72.88 271 ALA A O 1
ATOM 1954 N N . ASN A 1 272 ? 10.661 7.121 12.520 1.00 70.56 272 ASN A N 1
ATOM 1955 C CA . ASN A 1 272 ? 11.328 7.964 13.513 1.00 70.56 272 ASN A CA 1
ATOM 1956 C C . ASN A 1 272 ? 10.593 9.305 13.736 1.00 70.56 272 ASN A C 1
ATOM 1958 O O . ASN A 1 272 ? 11.095 10.163 14.460 1.00 70.56 272 ASN A O 1
ATOM 1962 N N . THR A 1 273 ? 9.417 9.509 13.125 1.00 68.50 273 THR A N 1
ATOM 1963 C CA . THR A 1 273 ? 8.652 10.769 13.185 1.00 68.50 273 THR A CA 1
ATOM 1964 C C . THR A 1 273 ? 7.144 10.556 13.210 1.00 68.50 273 THR A C 1
ATOM 1966 O O . THR A 1 273 ? 6.633 9.605 12.624 1.00 68.50 273 THR A O 1
ATOM 1969 N N . LEU A 1 274 ? 6.459 11.562 13.755 1.00 68.12 274 LEU A N 1
ATOM 1970 C CA . LEU A 1 274 ? 5.010 11.672 13.896 1.00 68.12 274 LEU A CA 1
ATOM 1971 C C . LEU A 1 274 ? 4.202 11.344 12.626 1.00 68.12 274 LEU A C 1
ATOM 1973 O O . LEU A 1 274 ? 4.622 11.654 11.513 1.00 68.12 274 LEU A O 1
ATOM 1977 N N . ASN A 1 275 ? 2.978 10.851 12.854 1.00 71.00 275 ASN A N 1
ATOM 1978 C CA . ASN A 1 275 ? 1.889 10.663 11.888 1.00 71.00 275 ASN A CA 1
ATOM 1979 C C . ASN A 1 275 ? 2.116 9.534 10.868 1.00 71.00 275 ASN A C 1
ATOM 1981 O O . ASN A 1 275 ? 2.329 9.788 9.685 1.00 71.00 275 ASN A O 1
ATOM 1985 N N . GLN A 1 276 ? 2.004 8.281 11.321 1.00 78.75 276 GLN A N 1
ATOM 1986 C CA . GLN A 1 276 ? 1.915 7.122 10.425 1.00 78.75 276 GLN A CA 1
ATOM 1987 C C . GLN A 1 276 ? 0.460 6.886 10.007 1.00 78.75 276 GLN A C 1
ATOM 1989 O O . GLN A 1 276 ? -0.429 6.865 10.863 1.00 78.75 276 GLN A O 1
ATOM 1994 N N . ARG A 1 277 ? 0.199 6.666 8.713 1.00 86.06 277 ARG A N 1
ATOM 1995 C CA . ARG A 1 277 ? -1.123 6.272 8.206 1.00 86.06 277 ARG A CA 1
ATOM 1996 C C . ARG A 1 277 ? -1.044 5.014 7.343 1.00 86.06 277 ARG A C 1
ATOM 1998 O O . ARG A 1 277 ? -0.302 4.971 6.363 1.00 86.06 277 ARG A O 1
ATOM 2005 N N . ALA A 1 278 ? -1.879 4.032 7.662 1.00 87.12 278 ALA A N 1
ATOM 2006 C CA . ALA A 1 278 ? -2.021 2.790 6.915 1.00 87.12 278 ALA A CA 1
ATOM 2007 C C . ALA A 1 278 ? -3.505 2.494 6.653 1.00 87.12 278 ALA A C 1
ATOM 2009 O O . ALA A 1 278 ? -4.329 2.568 7.569 1.00 87.12 278 ALA A O 1
ATOM 2010 N N . LEU A 1 279 ? -3.845 2.170 5.405 1.00 90.56 279 LEU A N 1
ATOM 2011 C CA . LEU A 1 279 ? -5.199 1.805 4.986 1.00 90.56 279 LEU A CA 1
ATOM 2012 C C . LEU A 1 279 ? -5.170 0.548 4.111 1.00 90.56 279 LEU A C 1
ATOM 2014 O O . LEU A 1 279 ? -4.530 0.541 3.061 1.00 90.56 279 LEU A O 1
ATOM 2018 N N . ILE A 1 280 ? -5.917 -0.480 4.507 1.00 87.75 280 ILE A N 1
ATOM 2019 C CA . ILE A 1 280 ? -6.233 -1.634 3.656 1.00 87.75 280 ILE A CA 1
ATOM 2020 C C . ILE A 1 280 ? -7.738 -1.624 3.400 1.00 87.75 280 ILE A C 1
ATOM 2022 O O . ILE A 1 280 ? -8.527 -1.607 4.345 1.00 87.75 280 ILE A O 1
ATOM 2026 N N . THR A 1 281 ? -8.141 -1.614 2.129 1.00 86.00 281 THR A N 1
ATOM 2027 C CA . THR A 1 281 ? -9.548 -1.733 1.719 1.00 86.00 281 THR A CA 1
ATOM 2028 C C . THR A 1 281 ? -9.733 -2.930 0.796 1.00 86.00 281 THR A C 1
ATOM 2030 O O . THR A 1 281 ? -9.119 -2.999 -0.267 1.00 86.00 281 THR A O 1
ATOM 2033 N N . GLU A 1 282 ? -10.620 -3.842 1.185 1.00 79.25 282 GLU A N 1
ATOM 2034 C CA . GLU A 1 282 ? -11.049 -4.985 0.381 1.00 79.25 282 GLU A CA 1
ATOM 2035 C C . GLU A 1 282 ? -12.568 -4.934 0.180 1.00 79.25 282 GLU A C 1
ATOM 2037 O O . GLU A 1 282 ? -13.318 -4.715 1.138 1.00 79.25 282 GLU A O 1
ATOM 2042 N N . ALA A 1 283 ? -13.040 -5.160 -1.045 1.00 75.06 283 ALA A N 1
ATOM 2043 C CA . ALA A 1 283 ? -14.463 -5.088 -1.370 1.00 75.06 283 ALA A CA 1
ATOM 2044 C C . ALA A 1 283 ? -14.945 -6.241 -2.259 1.00 75.06 283 ALA A C 1
ATOM 2046 O O . ALA A 1 283 ? -14.258 -6.642 -3.199 1.00 75.06 283 ALA A O 1
ATOM 2047 N N . ASP A 1 284 ? -16.178 -6.668 -1.978 1.00 71.62 284 ASP A N 1
ATOM 2048 C CA . ASP A 1 284 ? -17.032 -7.558 -2.769 1.00 71.62 284 ASP A CA 1
ATOM 2049 C C . ASP A 1 284 ? -16.555 -9.020 -2.859 1.00 71.62 284 ASP A C 1
ATOM 2051 O O . ASP A 1 284 ? -15.606 -9.368 -3.555 1.00 71.62 284 ASP A O 1
ATOM 2055 N N . ASN A 1 285 ? -17.280 -9.909 -2.165 1.00 71.69 285 ASN A N 1
ATOM 2056 C CA . ASN A 1 285 ? -17.052 -11.359 -2.099 1.00 71.69 285 ASN A CA 1
ATOM 2057 C C . ASN A 1 285 ? -15.654 -11.754 -1.589 1.00 71.69 285 ASN A C 1
ATOM 2059 O O . ASN A 1 285 ? -15.084 -12.758 -2.029 1.00 71.69 285 ASN A O 1
ATOM 2063 N N . SER A 1 286 ? -15.132 -11.012 -0.611 1.00 68.81 286 SER A N 1
ATOM 2064 C CA . SER A 1 286 ? -13.832 -11.275 0.011 1.00 68.81 286 SER A CA 1
ATOM 2065 C C . SER A 1 286 ? -13.812 -12.567 0.849 1.00 68.81 286 SER A C 1
ATOM 2067 O O . SER A 1 286 ? -14.523 -12.654 1.849 1.00 68.81 286 SER A O 1
ATOM 2069 N N . HIS A 1 287 ? -12.990 -13.564 0.496 1.00 75.25 287 HIS A N 1
ATOM 2070 C CA . HIS A 1 287 ? -12.946 -14.862 1.201 1.00 75.25 287 HIS A CA 1
ATOM 2071 C C . HIS A 1 287 ? -11.527 -15.299 1.591 1.00 75.25 287 HIS A C 1
ATOM 2073 O O . HIS A 1 287 ? -10.660 -15.426 0.729 1.00 75.25 287 HIS A O 1
ATOM 2079 N N . ASN A 1 288 ? -11.342 -15.672 2.862 1.00 80.25 288 ASN A N 1
ATOM 2080 C CA . ASN A 1 288 ? -10.073 -16.116 3.458 1.00 80.25 288 ASN A CA 1
ATOM 2081 C C . ASN A 1 288 ? -8.924 -15.095 3.315 1.00 80.25 288 ASN A C 1
ATOM 2083 O O . ASN A 1 288 ? -7.767 -15.487 3.154 1.00 80.25 288 ASN A O 1
ATOM 2087 N N . ASN A 1 289 ? -9.225 -13.797 3.339 1.00 81.38 289 ASN A N 1
ATOM 2088 C CA . ASN A 1 289 ? -8.204 -12.763 3.179 1.00 81.38 289 ASN A CA 1
ATOM 2089 C C . ASN A 1 289 ? -7.488 -12.465 4.498 1.00 81.38 289 ASN A C 1
ATOM 2091 O O . ASN A 1 289 ? -8.104 -12.453 5.568 1.00 81.38 289 ASN A O 1
ATOM 2095 N N . VAL A 1 290 ? -6.192 -12.185 4.404 1.00 88.44 290 VAL A N 1
ATOM 2096 C CA . VAL A 1 290 ? -5.321 -11.765 5.500 1.00 88.44 290 VAL A CA 1
ATOM 2097 C C . VAL A 1 290 ? -4.942 -10.309 5.263 1.00 88.44 290 VAL A C 1
ATOM 2099 O O . VAL A 1 290 ? -4.197 -10.005 4.339 1.00 88.44 290 VAL A O 1
ATOM 2102 N N . ALA A 1 291 ? -5.450 -9.415 6.107 1.00 89.50 291 ALA A N 1
ATOM 2103 C CA . ALA A 1 291 ? -5.123 -7.997 6.105 1.00 89.50 291 ALA A CA 1
ATOM 2104 C C . ALA A 1 291 ? -4.336 -7.666 7.380 1.00 89.50 291 ALA A C 1
ATOM 2106 O O . ALA A 1 291 ? -4.851 -7.833 8.487 1.00 89.50 291 ALA A O 1
ATOM 2107 N N . VAL A 1 292 ? -3.090 -7.211 7.251 1.00 92.38 292 VAL A N 1
ATOM 2108 C CA . VAL A 1 292 ? -2.209 -6.906 8.389 1.00 92.38 292 VAL A CA 1
ATOM 2109 C C . VAL A 1 292 ? -1.652 -5.497 8.270 1.00 92.38 292 VAL A C 1
ATOM 2111 O O . VAL A 1 292 ? -1.027 -5.155 7.272 1.00 92.38 292 VAL A O 1
ATOM 2114 N N . ILE A 1 293 ? -1.816 -4.695 9.315 1.00 89.94 293 ILE A N 1
ATOM 2115 C CA . ILE A 1 293 ? -1.082 -3.447 9.505 1.00 89.94 293 ILE A CA 1
ATOM 2116 C C . ILE A 1 293 ? -0.178 -3.619 10.726 1.00 89.94 293 ILE A C 1
ATOM 2118 O O . ILE A 1 293 ? -0.666 -3.911 11.813 1.00 89.94 293 ILE A O 1
ATOM 2122 N N . ASP A 1 294 ? 1.120 -3.422 10.542 1.00 89.88 294 ASP A N 1
ATOM 2123 C CA . ASP A 1 294 ? 2.142 -3.363 11.584 1.00 89.88 294 ASP A CA 1
ATOM 2124 C C . ASP A 1 294 ? 2.783 -1.969 11.534 1.00 89.88 294 ASP A C 1
ATOM 2126 O O . ASP A 1 294 ? 3.419 -1.596 10.548 1.00 89.88 294 ASP A O 1
ATOM 2130 N N . GLN A 1 295 ? 2.546 -1.160 12.562 1.00 84.00 295 GLN A N 1
ATOM 2131 C CA . GLN A 1 295 ? 3.046 0.207 12.685 1.00 84.00 295 GLN A CA 1
ATOM 2132 C C . GLN A 1 295 ? 3.937 0.304 13.920 1.00 84.00 295 GLN A C 1
ATOM 2134 O O . GLN A 1 295 ? 3.476 0.138 15.048 1.00 84.00 295 GLN A O 1
ATOM 2139 N N . SER A 1 296 ? 5.213 0.617 13.715 1.00 82.44 296 SER A N 1
ATOM 2140 C CA . SER A 1 296 ? 6.206 0.728 14.781 1.00 82.44 296 SER A CA 1
ATOM 2141 C C . SER A 1 296 ? 6.905 2.087 14.777 1.00 82.44 296 SER A C 1
ATOM 2143 O O . SER A 1 296 ? 7.205 2.645 13.719 1.00 82.44 296 SER A O 1
ATOM 2145 N N . GLY A 1 297 ? 7.195 2.637 15.959 1.00 76.19 297 GLY A N 1
ATOM 2146 C CA . GLY A 1 297 ? 8.124 3.766 16.098 1.00 76.19 297 GLY A CA 1
ATOM 2147 C C . GLY A 1 297 ? 7.633 4.956 16.924 1.00 76.19 297 GLY A C 1
ATOM 2148 O O . GLY A 1 297 ? 6.842 4.814 17.857 1.00 76.19 297 GLY A O 1
ATOM 2149 N N . LEU A 1 298 ? 8.148 6.144 16.595 1.00 73.62 298 LEU A N 1
ATOM 2150 C CA . LEU A 1 298 ? 7.742 7.428 17.178 1.00 73.62 298 LEU A CA 1
ATOM 2151 C C . LEU A 1 298 ? 6.560 7.998 16.388 1.00 73.62 298 LEU A C 1
ATOM 2153 O O . LEU A 1 298 ? 6.747 8.393 15.242 1.00 73.62 298 LEU A O 1
ATOM 2157 N N . GLY A 1 299 ? 5.370 8.122 16.978 1.00 75.38 299 GLY A N 1
ATOM 2158 C CA . GLY A 1 299 ? 4.266 8.804 16.301 1.00 75.38 299 GLY A CA 1
ATOM 2159 C C . GLY A 1 299 ? 2.892 8.632 16.935 1.00 75.38 299 GLY A C 1
ATOM 2160 O O . GLY A 1 299 ? 2.691 7.757 17.769 1.00 75.38 299 GLY A O 1
ATOM 2161 N N . SER A 1 300 ? 1.948 9.478 16.509 1.00 79.12 300 SER A N 1
ATOM 2162 C CA . SER A 1 300 ? 0.549 9.058 16.430 1.00 79.12 300 SER A CA 1
ATOM 2163 C C . SER A 1 300 ? 0.419 8.124 15.231 1.00 79.12 300 SER A C 1
ATOM 2165 O O . SER A 1 300 ? 0.825 8.486 14.121 1.00 79.12 300 SER A O 1
ATOM 2167 N N . ASN A 1 301 ? -0.134 6.940 15.462 1.00 82.50 301 ASN A N 1
ATOM 2168 C CA . ASN A 1 301 ? -0.307 5.902 14.452 1.00 82.50 301 ASN A CA 1
ATOM 2169 C C . ASN A 1 301 ? -1.794 5.781 14.114 1.00 82.50 301 ASN A C 1
ATOM 2171 O O . ASN A 1 301 ? -2.627 5.728 15.014 1.00 82.50 301 ASN A O 1
ATOM 2175 N N . ASN A 1 302 ? -2.145 5.766 12.831 1.00 88.81 302 ASN A N 1
ATOM 2176 C CA . ASN A 1 302 ? -3.520 5.619 12.363 1.00 88.81 302 ASN A CA 1
ATOM 2177 C C . ASN A 1 302 ? -3.599 4.454 11.371 1.00 88.81 302 ASN A C 1
ATOM 2179 O O . ASN A 1 302 ? -3.064 4.537 10.263 1.00 88.81 302 ASN A O 1
ATOM 2183 N N . ALA A 1 303 ? -4.264 3.380 11.779 1.00 89.50 303 ALA A N 1
ATOM 2184 C CA . ALA A 1 303 ? -4.427 2.157 11.010 1.00 89.50 303 ALA A CA 1
ATOM 2185 C C . ALA A 1 303 ? -5.912 1.860 10.798 1.00 89.50 303 ALA A C 1
ATOM 2187 O O . ALA A 1 303 ? -6.696 1.851 11.751 1.00 89.50 303 ALA A O 1
ATOM 2188 N N . GLN A 1 304 ? -6.293 1.577 9.553 1.00 93.31 304 GLN A N 1
ATOM 2189 C CA . GLN A 1 304 ? -7.658 1.206 9.197 1.00 93.31 304 GLN A CA 1
ATOM 2190 C C . GLN A 1 304 ? -7.672 0.011 8.241 1.00 93.31 304 GLN A C 1
ATOM 2192 O O . GLN A 1 304 ? -7.004 0.024 7.208 1.00 93.31 304 GLN A O 1
ATOM 2197 N N . ILE A 1 305 ? -8.465 -1.006 8.576 1.00 89.44 305 ILE A N 1
ATOM 2198 C CA . ILE A 1 305 ? -8.759 -2.152 7.712 1.00 89.44 305 ILE A CA 1
ATOM 2199 C C . ILE A 1 305 ? -10.271 -2.204 7.493 1.00 89.44 305 ILE A C 1
ATOM 2201 O O . ILE A 1 305 ? -11.024 -2.459 8.434 1.00 89.44 305 ILE A O 1
ATOM 2205 N N . ASP A 1 306 ? -10.711 -1.991 6.255 1.00 87.50 306 ASP A N 1
ATOM 2206 C CA . ASP A 1 306 ? -12.111 -2.119 5.847 1.00 87.50 306 ASP A CA 1
ATOM 2207 C C . ASP A 1 306 ? -12.254 -3.299 4.866 1.00 87.50 306 ASP A C 1
ATOM 2209 O O . ASP A 1 306 ? -11.796 -3.232 3.729 1.00 87.50 306 ASP A O 1
ATOM 2213 N N . GLN A 1 307 ? -12.908 -4.384 5.290 1.00 80.44 307 GLN A N 1
ATOM 2214 C CA . GLN A 1 307 ? -13.238 -5.545 4.455 1.00 80.44 307 GLN A CA 1
ATOM 2215 C C . GLN A 1 307 ? -14.759 -5.615 4.291 1.00 80.44 307 GLN A C 1
ATOM 2217 O O . GLN A 1 307 ? -15.491 -5.925 5.235 1.00 80.44 307 GLN A O 1
ATOM 2222 N N . THR A 1 308 ? -15.263 -5.283 3.106 1.00 74.56 308 THR A N 1
ATOM 2223 C CA . THR A 1 308 ? -16.691 -5.022 2.891 1.00 74.56 308 THR A CA 1
ATOM 2224 C C . THR A 1 308 ? -17.347 -5.968 1.890 1.00 74.56 308 THR A C 1
ATOM 2226 O O . THR A 1 308 ? -16.703 -6.465 0.974 1.00 74.56 308 THR A O 1
ATOM 2229 N N . ASN A 1 309 ? -18.655 -6.180 2.076 1.00 67.88 309 ASN A N 1
ATOM 2230 C CA . ASN A 1 309 ? -19.555 -6.946 1.206 1.00 67.88 309 ASN A CA 1
ATOM 2231 C C . ASN A 1 309 ? -19.172 -8.431 1.041 1.00 67.88 309 ASN A C 1
ATOM 2233 O O . ASN A 1 309 ? -18.369 -8.803 0.193 1.00 67.88 309 ASN A O 1
ATOM 2237 N N . HIS A 1 310 ? -19.841 -9.304 1.802 1.00 69.19 310 HIS A N 1
ATOM 2238 C CA . HIS A 1 310 ? -19.677 -10.767 1.747 1.00 69.19 310 HIS A CA 1
ATOM 2239 C C . HIS A 1 310 ? -18.276 -11.254 2.167 1.00 69.19 310 HIS A C 1
ATOM 2241 O O . HIS A 1 310 ? -17.725 -12.177 1.570 1.00 69.19 310 HIS A O 1
ATOM 2247 N N . SER A 1 311 ? -17.736 -10.650 3.231 1.00 68.56 311 SER A N 1
ATOM 2248 C CA . SER A 1 311 ? -16.520 -11.092 3.917 1.00 68.56 311 SER A CA 1
ATOM 2249 C C . SER A 1 311 ? -16.728 -12.427 4.651 1.00 68.56 311 SER A C 1
ATOM 2251 O O . SER A 1 311 ? -17.587 -12.536 5.533 1.00 68.56 311 SER A O 1
ATOM 2253 N N . LYS A 1 312 ? -15.934 -13.454 4.323 1.00 76.06 312 LYS A N 1
ATOM 2254 C CA . LYS A 1 312 ? -15.982 -14.763 4.998 1.00 76.06 312 LYS A CA 1
ATOM 2255 C C . LYS A 1 312 ? -14.589 -15.274 5.360 1.00 76.06 312 LYS A C 1
ATOM 2257 O O . LYS A 1 312 ? -13.745 -15.424 4.483 1.00 76.06 312 LYS A O 1
ATOM 2262 N N . ASN A 1 313 ? -14.407 -15.680 6.620 1.00 81.25 313 ASN A N 1
ATOM 2263 C CA . ASN A 1 313 ? -13.149 -16.220 7.157 1.00 81.25 313 ASN A CA 1
ATOM 2264 C C . ASN A 1 313 ? -11.968 -15.238 7.044 1.00 81.25 313 ASN A C 1
ATOM 2266 O O . ASN A 1 313 ? -10.814 -15.660 6.979 1.00 81.25 313 ASN A O 1
ATOM 2270 N N . ASN A 1 314 ? -12.241 -13.935 6.988 1.00 83.62 314 ASN A N 1
ATOM 2271 C CA . ASN A 1 314 ? -11.190 -12.940 6.844 1.00 83.62 314 ASN A CA 1
ATOM 2272 C C . ASN A 1 314 ? -10.516 -12.677 8.193 1.00 83.62 314 ASN A C 1
ATOM 2274 O O . ASN A 1 314 ? -11.178 -12.621 9.232 1.00 83.62 314 ASN A O 1
ATOM 2278 N N . THR A 1 315 ? -9.200 -12.495 8.169 1.00 89.56 315 THR A N 1
ATOM 2279 C CA . THR A 1 315 ? -8.388 -12.123 9.329 1.00 89.56 315 THR A CA 1
ATOM 2280 C C . THR A 1 315 ? -7.848 -10.719 9.111 1.00 89.56 315 THR A C 1
ATOM 2282 O O . THR A 1 315 ? -7.053 -10.497 8.204 1.00 89.56 315 THR A O 1
ATOM 2285 N N . ALA A 1 316 ? -8.274 -9.780 9.949 1.00 90.50 316 ALA A N 1
ATOM 2286 C CA . ALA A 1 316 ? -7.748 -8.425 10.007 1.00 90.50 316 ALA A CA 1
ATOM 2287 C C . ALA A 1 316 ? -6.942 -8.258 11.300 1.00 90.50 316 ALA A C 1
ATOM 2289 O O . ALA A 1 316 ? -7.441 -8.568 12.383 1.00 90.50 316 ALA A O 1
ATOM 2290 N N . SER A 1 317 ? -5.712 -7.765 11.191 1.00 94.25 317 SER A N 1
ATOM 2291 C CA . SER A 1 317 ? -4.821 -7.525 12.325 1.00 94.25 317 SER A CA 1
ATOM 2292 C C . SER A 1 317 ? -4.211 -6.134 12.239 1.00 94.25 317 SER A C 1
ATOM 2294 O O . SER A 1 317 ? -3.616 -5.782 11.224 1.00 94.25 317 SER A O 1
ATOM 2296 N N . ILE A 1 318 ? -4.319 -5.359 13.312 1.00 90.19 318 ILE A N 1
ATOM 2297 C CA . ILE A 1 318 ? -3.595 -4.102 13.497 1.00 90.19 318 ILE A CA 1
ATOM 2298 C C . ILE A 1 318 ? -2.700 -4.263 14.720 1.00 90.19 318 ILE A C 1
ATOM 2300 O O . ILE A 1 318 ? -3.202 -4.432 15.829 1.00 90.19 318 ILE A O 1
ATOM 2304 N N . VAL A 1 319 ? -1.391 -4.180 14.514 1.00 89.44 319 VAL A N 1
ATOM 2305 C CA . VAL A 1 319 ? -0.380 -4.108 15.568 1.00 89.44 319 VAL A CA 1
ATOM 2306 C C . VAL A 1 319 ? 0.228 -2.708 15.529 1.00 89.44 319 VAL A C 1
ATOM 2308 O O . VAL A 1 319 ? 0.681 -2.245 14.484 1.00 89.44 319 VAL A O 1
ATOM 2311 N N . GLN A 1 320 ? 0.200 -2.009 16.659 1.00 83.00 320 GLN A N 1
ATOM 2312 C CA . GLN A 1 320 ? 0.789 -0.683 16.830 1.00 83.00 320 GLN A CA 1
ATOM 2313 C C . GLN A 1 320 ? 1.734 -0.720 18.033 1.00 83.00 320 GLN A C 1
ATOM 2315 O O . GLN A 1 320 ? 1.291 -0.854 19.173 1.00 83.00 320 GLN A O 1
ATOM 2320 N N . GLY A 1 321 ? 3.038 -0.629 17.767 1.00 77.50 321 GLY A N 1
ATOM 2321 C CA . GLY A 1 321 ? 4.105 -0.680 18.766 1.00 77.50 321 GLY A CA 1
ATOM 2322 C C . GLY A 1 321 ? 4.834 0.657 18.895 1.00 77.50 321 GLY A C 1
ATOM 2323 O O . GLY A 1 321 ? 5.366 1.167 17.907 1.00 77.50 321 GLY A O 1
ATOM 2324 N N . ARG A 1 322 ? 4.929 1.235 20.098 1.00 70.19 322 ARG A N 1
ATOM 2325 C CA . ARG A 1 322 ? 5.629 2.522 20.279 1.00 70.19 322 ARG A CA 1
ATOM 2326 C C . ARG A 1 322 ? 7.038 2.381 20.841 1.00 70.19 322 ARG A C 1
ATOM 2328 O O . ARG A 1 322 ? 7.278 1.677 21.817 1.00 70.19 322 ARG A O 1
ATOM 2335 N N . THR A 1 323 ? 7.963 3.163 20.288 1.00 64.44 323 THR A N 1
ATOM 2336 C CA . THR A 1 323 ? 9.306 3.365 20.851 1.00 64.44 323 THR A CA 1
ATOM 2337 C C . THR A 1 323 ? 9.537 4.851 21.122 1.00 64.44 323 THR A C 1
ATOM 2339 O O . THR A 1 323 ? 9.711 5.620 20.182 1.00 64.44 323 THR A O 1
ATOM 2342 N N . GLY A 1 324 ? 9.573 5.266 22.394 1.00 62.56 324 GLY A N 1
ATOM 2343 C CA . GLY A 1 324 ? 10.027 6.605 22.805 1.00 62.56 324 GLY A CA 1
ATOM 2344 C C . GLY A 1 324 ? 9.017 7.484 23.562 1.00 62.56 324 GLY A C 1
ATOM 2345 O O . GLY A 1 324 ? 7.838 7.162 23.708 1.00 62.56 324 GLY A O 1
ATOM 2346 N N . LEU A 1 325 ? 9.521 8.619 24.062 1.00 61.66 325 LEU A N 1
ATOM 2347 C CA . LEU A 1 325 ? 8.989 9.370 25.215 1.00 61.66 325 LEU A CA 1
ATOM 2348 C C . LEU A 1 325 ? 7.830 10.359 24.949 1.00 61.66 325 LEU A C 1
ATOM 2350 O O . LEU A 1 325 ? 7.431 11.066 25.870 1.00 61.66 325 LEU A O 1
ATOM 2354 N N . LEU A 1 326 ? 7.295 10.456 23.728 1.00 64.12 326 LEU A N 1
ATOM 2355 C CA . LEU A 1 326 ? 6.308 11.492 23.372 1.00 64.12 326 LEU A CA 1
ATOM 2356 C C . LEU A 1 326 ? 4.852 11.034 23.558 1.00 64.12 326 LEU A C 1
ATOM 2358 O O . LEU A 1 326 ? 4.470 9.970 23.080 1.00 64.12 326 LEU A O 1
ATOM 2362 N N . THR A 1 327 ? 4.032 11.873 24.198 1.00 58.44 327 THR A N 1
ATOM 2363 C CA . THR A 1 327 ? 2.582 11.697 24.391 1.00 58.44 327 THR A CA 1
ATOM 2364 C C . THR A 1 327 ? 1.825 11.765 23.069 1.00 58.44 327 THR A C 1
ATOM 2366 O O . THR A 1 327 ? 1.644 12.845 22.508 1.00 58.44 327 THR A O 1
ATOM 2369 N N . LEU A 1 328 ? 1.389 10.612 22.558 1.00 69.69 328 LEU A N 1
ATOM 2370 C CA . LEU A 1 328 ? 0.773 10.480 21.236 1.00 69.69 328 LEU A CA 1
ATOM 2371 C C . LEU A 1 328 ? -0.401 9.486 21.259 1.00 69.69 328 LEU A C 1
ATOM 2373 O O . LEU A 1 328 ? -0.602 8.743 22.219 1.00 69.69 328 LEU A O 1
ATOM 2377 N N . THR A 1 329 ? -1.216 9.537 20.208 1.00 77.62 329 THR A N 1
ATOM 2378 C CA . THR A 1 329 ? -2.475 8.791 20.046 1.00 77.62 329 THR A CA 1
ATOM 2379 C C . THR A 1 329 ? -2.318 7.672 19.023 1.00 77.62 329 THR A C 1
ATOM 2381 O O . THR A 1 329 ? -2.047 7.945 17.853 1.00 77.62 329 THR A O 1
ATOM 2384 N N . ASN A 1 330 ? -2.561 6.424 19.428 1.00 82.19 330 ASN A N 1
ATOM 2385 C CA . ASN A 1 330 ? -2.721 5.315 18.490 1.00 82.19 330 ASN A CA 1
ATOM 2386 C C . ASN A 1 330 ? -4.211 5.125 18.173 1.00 82.19 330 ASN A C 1
ATOM 2388 O O . ASN A 1 330 ? -5.032 4.940 19.071 1.00 82.19 330 ASN A O 1
ATOM 2392 N N . MET A 1 331 ? -4.577 5.160 16.896 1.00 88.00 331 MET A N 1
ATOM 2393 C CA . MET A 1 331 ? -5.914 4.848 16.403 1.00 88.00 331 MET A CA 1
ATOM 2394 C C . MET A 1 331 ? -5.854 3.593 15.538 1.00 88.00 331 MET A C 1
ATOM 2396 O O . MET A 1 331 ? -5.107 3.540 14.560 1.00 88.00 331 MET A O 1
ATOM 2400 N N . ALA A 1 332 ? -6.670 2.605 15.888 1.00 89.69 332 ALA A N 1
ATOM 2401 C CA . ALA A 1 332 ? -6.809 1.351 15.167 1.00 89.69 332 ALA A CA 1
ATOM 2402 C C . ALA A 1 332 ? -8.291 1.093 14.893 1.00 89.69 332 ALA A C 1
ATOM 2404 O O . ALA A 1 332 ? -9.108 1.097 15.816 1.00 89.69 332 ALA A O 1
ATOM 2405 N N . LYS A 1 333 ? -8.649 0.864 13.628 1.00 92.56 333 LYS A N 1
ATOM 2406 C CA . LYS A 1 333 ? -10.027 0.589 13.221 1.00 92.56 333 LYS A CA 1
ATOM 2407 C C . LYS A 1 333 ? -10.112 -0.631 12.311 1.00 92.56 333 LYS A C 1
ATOM 2409 O O . LYS A 1 333 ? -9.472 -0.665 11.265 1.00 92.56 333 LYS A O 1
ATOM 2414 N N . ILE A 1 334 ? -10.968 -1.586 12.663 1.00 88.25 334 ILE A N 1
ATOM 2415 C CA . ILE A 1 334 ? -11.302 -2.738 11.816 1.00 88.25 334 ILE A CA 1
ATOM 2416 C C . ILE A 1 334 ? -12.807 -2.738 11.529 1.00 88.25 334 ILE A C 1
ATOM 2418 O O . ILE A 1 334 ? -13.629 -2.665 12.443 1.00 88.25 334 ILE A O 1
ATOM 2422 N N . SER A 1 335 ? -13.182 -2.842 10.257 1.00 88.19 335 SER A N 1
ATOM 2423 C CA . SER A 1 335 ? -14.571 -2.930 9.806 1.00 88.19 335 SER A CA 1
ATOM 2424 C C . SER A 1 335 ? -14.740 -4.118 8.864 1.00 88.19 335 SER A C 1
ATOM 2426 O O . SER A 1 335 ? -14.183 -4.123 7.772 1.00 88.19 335 SER A O 1
ATOM 2428 N N . GLN A 1 336 ? -15.509 -5.128 9.271 1.00 82.75 336 GLN A N 1
ATOM 2429 C CA . GLN A 1 336 ? -15.761 -6.348 8.495 1.00 82.75 336 GLN A CA 1
ATOM 2430 C C . GLN A 1 336 ? -17.276 -6.533 8.287 1.00 82.75 336 GLN A C 1
ATOM 2432 O O . GLN A 1 336 ? -18.006 -6.901 9.216 1.00 82.75 336 GLN A O 1
ATOM 2437 N N . SER A 1 337 ? -17.778 -6.239 7.081 1.00 75.00 337 SER A N 1
ATOM 2438 C CA . SER A 1 337 ? -19.223 -6.225 6.782 1.00 75.00 337 SER A CA 1
ATOM 2439 C C . SER A 1 337 ? -19.705 -7.478 6.034 1.00 75.00 337 SER A C 1
ATOM 2441 O O . SER A 1 337 ? -19.042 -7.971 5.122 1.00 75.00 337 SER A O 1
ATOM 2443 N N . ASN A 1 338 ? -20.884 -7.975 6.440 1.00 63.53 338 ASN A N 1
ATOM 2444 C CA . ASN A 1 338 ? -21.580 -9.192 5.977 1.00 63.53 338 ASN A CA 1
ATOM 2445 C C . ASN A 1 338 ? -20.746 -10.475 5.820 1.00 63.53 338 ASN A C 1
ATOM 2447 O O . ASN A 1 338 ? -20.008 -10.611 4.852 1.00 63.53 338 ASN A O 1
ATOM 2451 N N . ALA A 1 339 ? -21.065 -11.505 6.610 1.00 52.28 339 ALA A N 1
ATOM 2452 C CA . ALA A 1 339 ? -20.961 -12.875 6.104 1.00 52.28 339 ALA A CA 1
ATOM 2453 C C . ALA A 1 339 ? -22.072 -13.135 5.065 1.00 52.28 339 ALA A C 1
ATOM 2455 O O . ALA A 1 339 ? -23.110 -12.471 5.064 1.00 52.28 339 ALA A O 1
ATOM 2456 N N . TYR A 1 340 ? -21.845 -14.096 4.170 1.00 53.69 340 TYR A N 1
ATOM 2457 C CA . TYR A 1 340 ? -22.736 -14.436 3.056 1.00 53.69 340 TYR A CA 1
ATOM 2458 C C . TYR A 1 340 ? -24.184 -14.714 3.515 1.00 53.69 340 TYR A C 1
ATOM 2460 O O . TYR A 1 340 ? -24.434 -15.661 4.262 1.00 53.69 340 TYR A O 1
ATOM 2468 N N . ALA A 1 341 ? -25.149 -13.916 3.039 1.00 48.41 341 ALA A N 1
ATOM 2469 C CA . ALA A 1 341 ? -26.510 -13.867 3.593 1.00 48.41 341 ALA A CA 1
ATOM 2470 C C . ALA A 1 341 ? -27.358 -15.146 3.399 1.00 48.41 341 ALA A C 1
ATOM 2472 O O . ALA A 1 341 ? -28.462 -15.239 3.937 1.00 48.41 341 ALA A O 1
ATOM 2473 N N . VAL A 1 342 ? -26.860 -16.133 2.644 1.00 52.81 342 VAL A N 1
ATOM 2474 C CA . VAL A 1 342 ? -27.559 -17.388 2.330 1.00 52.81 342 VAL A CA 1
ATOM 2475 C C . VAL A 1 342 ? -26.706 -18.593 2.750 1.00 52.81 342 VAL A C 1
ATOM 2477 O O . VAL A 1 342 ? -25.913 -19.119 1.977 1.00 52.81 342 VAL A O 1
ATOM 2480 N N . GLY A 1 343 ? -26.873 -19.040 3.999 1.00 54.28 343 GLY A N 1
ATOM 2481 C CA . GLY A 1 343 ? -26.404 -20.353 4.476 1.00 54.28 343 GLY A CA 1
ATOM 2482 C C . GLY A 1 343 ? -24.900 -20.517 4.751 1.00 54.28 343 GLY A C 1
ATOM 2483 O O . GLY A 1 343 ? -24.462 -21.630 5.036 1.00 54.28 343 GLY A O 1
ATOM 2484 N N . GLY A 1 344 ? -24.095 -19.454 4.684 1.00 54.41 344 GLY A N 1
ATOM 2485 C CA . GLY A 1 344 ? -22.647 -19.543 4.887 1.00 54.41 344 GLY A CA 1
ATOM 2486 C C . GLY A 1 344 ? -22.215 -19.459 6.354 1.00 54.41 344 GLY A C 1
ATOM 2487 O O . GLY A 1 344 ? -22.116 -18.364 6.895 1.00 54.41 344 GLY A O 1
ATOM 2488 N N . SER A 1 345 ? -21.835 -20.582 6.973 1.00 57.38 345 SER A N 1
ATOM 2489 C CA . SER A 1 345 ? -21.080 -20.555 8.236 1.00 57.38 345 SER A CA 1
ATOM 2490 C C . SER A 1 345 ? -19.652 -20.055 7.986 1.00 57.38 345 SER A C 1
ATOM 2492 O O . SER A 1 345 ? -18.865 -20.731 7.310 1.00 57.38 345 SER A O 1
ATOM 2494 N N . GLY A 1 346 ? -19.322 -18.877 8.506 1.00 66.75 346 GLY A N 1
ATOM 2495 C CA . GLY A 1 346 ? -17.974 -18.316 8.495 1.00 66.75 346 GLY A CA 1
ATOM 2496 C C . GLY A 1 346 ? -17.902 -17.067 9.363 1.00 66.75 346 GLY A C 1
ATOM 2497 O O . GLY A 1 346 ? -18.775 -16.201 9.272 1.00 66.75 346 GLY A O 1
ATOM 2498 N N . GLY A 1 347 ? -16.873 -17.014 10.201 1.00 76.56 347 GLY A N 1
ATOM 2499 C CA . GLY A 1 347 ? -16.609 -15.918 11.122 1.00 76.56 347 GLY A CA 1
ATO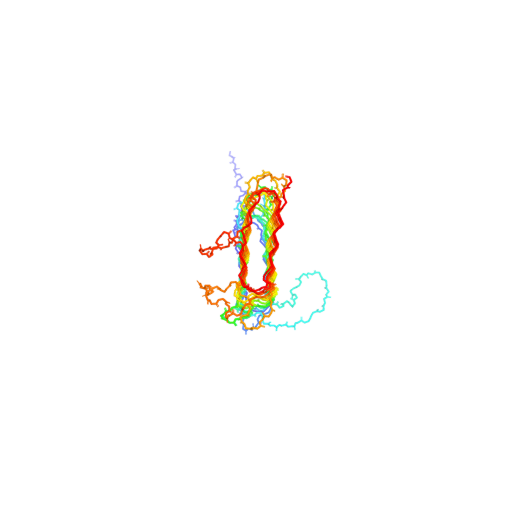M 2500 C C . GLY A 1 347 ? -15.352 -15.170 10.718 1.00 76.56 347 GLY A C 1
ATOM 2501 O O . GLY A 1 347 ? -14.386 -15.775 10.257 1.00 76.56 347 GLY A O 1
ATOM 2502 N N . ASN A 1 348 ? -15.371 -13.855 10.878 1.00 83.88 348 ASN A N 1
ATOM 2503 C CA . ASN A 1 348 ? -14.220 -13.002 10.638 1.00 83.88 348 ASN A CA 1
ATOM 2504 C C . ASN A 1 348 ? -13.468 -12.757 11.953 1.00 83.88 348 ASN A C 1
ATOM 2506 O O . ASN A 1 348 ? -14.070 -12.615 13.019 1.00 83.88 348 ASN A O 1
ATOM 2510 N N . THR A 1 349 ? -12.144 -12.711 11.879 1.00 89.62 349 THR A N 1
ATOM 2511 C CA . THR A 1 349 ? -11.268 -12.404 13.011 1.00 89.62 349 THR A CA 1
ATOM 2512 C C . THR A 1 349 ? -10.764 -10.971 12.879 1.00 89.62 349 THR A C 1
ATOM 2514 O O . THR A 1 349 ? -10.273 -10.582 11.820 1.00 89.62 349 THR A O 1
ATOM 2517 N N . ALA A 1 350 ? -10.884 -10.198 13.955 1.00 89.12 350 ALA A N 1
ATOM 2518 C CA . ALA A 1 350 ? -10.365 -8.844 14.091 1.00 89.12 350 ALA A CA 1
ATOM 2519 C C . ALA A 1 350 ? -9.472 -8.775 15.335 1.00 89.12 350 ALA A C 1
ATOM 2521 O O . ALA A 1 350 ? -9.934 -9.024 16.452 1.00 89.12 350 ALA A O 1
ATOM 2522 N N . ILE A 1 351 ? -8.198 -8.449 15.142 1.00 92.06 351 ILE A N 1
ATOM 2523 C CA . ILE A 1 351 ? -7.198 -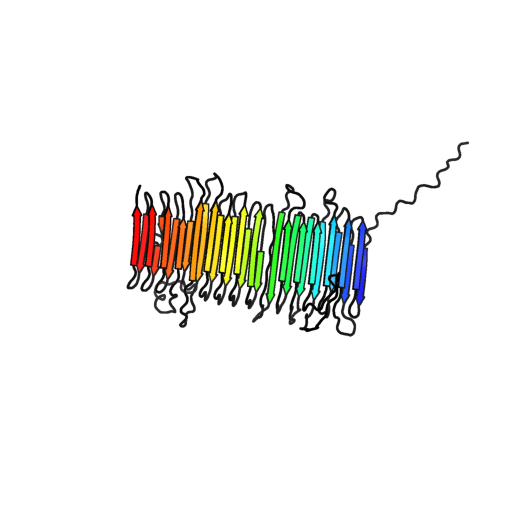8.329 16.206 1.00 92.06 351 ILE A CA 1
ATOM 2524 C C . ILE A 1 351 ? -6.664 -6.898 16.200 1.00 92.06 351 ILE A C 1
ATOM 2526 O O . ILE A 1 351 ? -6.188 -6.419 15.174 1.00 92.06 351 ILE A O 1
ATOM 2530 N N . ILE A 1 352 ? -6.741 -6.218 17.340 1.00 90.00 352 ILE A N 1
ATOM 2531 C CA . ILE A 1 352 ? -6.072 -4.939 17.578 1.00 90.00 352 ILE A CA 1
ATOM 2532 C C . ILE A 1 352 ? -5.147 -5.116 18.779 1.00 90.00 352 ILE A C 1
ATOM 2534 O O . ILE A 1 352 ? -5.602 -5.430 19.878 1.00 90.00 352 ILE A O 1
ATOM 2538 N N . GLU A 1 353 ? -3.858 -4.886 18.574 1.00 89.88 353 GLU A N 1
ATOM 2539 C CA . GLU A 1 353 ? -2.834 -4.916 19.610 1.00 89.88 353 GLU A CA 1
ATOM 2540 C C . GLU A 1 353 ? -2.096 -3.574 19.616 1.00 89.88 353 GLU A C 1
ATOM 2542 O O . GLU A 1 353 ? -1.424 -3.210 18.653 1.00 89.88 353 GLU A O 1
ATOM 2547 N N . GLN A 1 354 ? -2.270 -2.804 20.690 1.00 82.94 354 GLN A N 1
ATOM 2548 C CA . GLN A 1 354 ? -1.665 -1.486 20.875 1.00 82.94 354 GLN A CA 1
ATOM 2549 C C . GLN A 1 354 ? -0.736 -1.556 22.092 1.00 82.94 354 GLN A C 1
ATOM 2551 O O . GLN A 1 354 ? -1.178 -1.462 23.241 1.00 82.94 354 GLN A O 1
ATOM 2556 N N . ILE A 1 355 ? 0.551 -1.785 21.819 1.00 78.69 355 ILE A N 1
ATOM 2557 C CA . ILE A 1 355 ? 1.614 -1.915 22.819 1.00 78.69 355 ILE A CA 1
ATOM 2558 C C . ILE A 1 355 ? 2.418 -0.617 22.833 1.00 78.69 355 ILE A C 1
ATOM 2560 O O . ILE A 1 355 ? 3.263 -0.367 21.970 1.00 78.69 355 ILE A O 1
ATOM 2564 N N . ASP A 1 356 ? 2.202 0.199 23.855 1.00 68.62 356 ASP A N 1
ATOM 2565 C CA . ASP A 1 356 ? 3.113 1.289 24.172 1.00 68.62 356 ASP A CA 1
ATOM 2566 C C . ASP A 1 356 ? 4.297 0.788 25.016 1.00 68.62 356 ASP A C 1
ATOM 2568 O O . ASP A 1 356 ? 4.224 -0.202 25.749 1.00 68.62 356 ASP A O 1
ATOM 2572 N N . GLY A 1 357 ? 5.439 1.459 24.859 1.00 61.59 357 GLY A N 1
ATOM 2573 C CA . GLY A 1 357 ? 6.654 1.171 25.609 1.00 61.59 357 GLY A CA 1
ATOM 2574 C C . GLY A 1 357 ? 6.899 2.202 26.708 1.00 61.59 357 GLY A C 1
ATOM 2575 O O . GLY A 1 357 ? 7.216 3.350 26.408 1.00 61.59 357 GLY A O 1
ATOM 2576 N N . THR A 1 358 ? 6.889 1.777 27.975 1.00 59.25 358 THR A N 1
ATOM 2577 C CA . THR A 1 358 ? 7.440 2.481 29.164 1.00 59.25 358 THR A CA 1
ATOM 2578 C C . THR A 1 358 ? 6.926 3.897 29.495 1.00 59.25 358 THR A C 1
ATOM 2580 O O . THR A 1 358 ? 7.476 4.525 30.401 1.00 59.25 358 THR A O 1
ATOM 2583 N N . VAL A 1 359 ? 5.908 4.438 28.814 1.00 57.81 359 VAL A N 1
ATOM 2584 C CA . VAL A 1 359 ? 5.517 5.856 28.950 1.00 57.81 359 VAL A CA 1
ATOM 2585 C C . VAL A 1 359 ? 4.114 6.013 29.523 1.00 57.81 359 VAL A C 1
ATOM 2587 O O . VAL A 1 359 ? 3.132 5.509 29.002 1.00 57.81 359 VAL A O 1
ATOM 2590 N N . THR A 1 360 ? 4.023 6.820 30.576 1.00 57.69 360 THR A N 1
ATOM 2591 C CA . THR A 1 360 ? 2.904 6.886 31.528 1.00 57.69 360 THR A CA 1
ATOM 2592 C C . THR A 1 360 ? 1.627 7.585 31.045 1.00 57.69 360 THR A C 1
ATOM 2594 O O . THR A 1 360 ? 0.721 7.809 31.846 1.00 57.69 360 THR A O 1
ATOM 2597 N N . THR A 1 361 ? 1.541 7.972 29.772 1.00 53.97 361 THR A N 1
ATOM 2598 C CA . THR A 1 361 ? 0.370 8.656 29.193 1.00 53.97 361 THR A CA 1
ATOM 2599 C C . THR A 1 361 ? 0.227 8.323 27.710 1.00 53.97 361 THR A C 1
ATOM 2601 O O . THR A 1 361 ? 1.065 8.683 26.878 1.00 53.97 361 THR A O 1
ATOM 2604 N N . THR A 1 362 ? -0.861 7.637 27.388 1.00 65.19 362 THR A N 1
ATOM 2605 C CA . THR A 1 362 ? -1.251 7.186 26.049 1.00 65.19 362 THR A CA 1
ATOM 2606 C C . THR A 1 362 ? -2.739 7.501 25.868 1.00 65.19 362 THR A C 1
ATOM 2608 O O . THR A 1 362 ? -3.386 7.985 26.788 1.00 65.19 362 THR A O 1
ATOM 2611 N N . ASN A 1 363 ? -3.269 7.382 24.654 1.00 78.69 363 ASN A N 1
ATOM 2612 C CA . ASN A 1 363 ? -4.701 7.541 24.370 1.00 78.69 363 ASN A CA 1
ATOM 2613 C C . ASN A 1 363 ? -5.024 6.581 23.221 1.00 78.69 363 ASN A C 1
ATOM 2615 O O . ASN A 1 363 ? -5.212 6.999 22.074 1.00 78.69 363 ASN A O 1
ATOM 2619 N N . ASN A 1 364 ? -4.964 5.280 23.499 1.00 82.75 364 ASN A N 1
ATOM 2620 C CA . ASN A 1 364 ? -5.132 4.268 22.464 1.00 82.75 364 ASN A CA 1
ATOM 2621 C C . ASN A 1 364 ? -6.621 4.086 22.174 1.00 82.75 364 ASN A C 1
ATOM 2623 O O . ASN A 1 364 ? -7.393 3.744 23.063 1.00 82.75 364 ASN A O 1
ATOM 2627 N N . ASN A 1 365 ? -7.049 4.336 20.939 1.00 88.56 365 ASN A N 1
ATOM 2628 C CA . ASN A 1 365 ? -8.434 4.174 20.513 1.00 88.56 365 ASN A CA 1
ATOM 2629 C C . ASN A 1 365 ? -8.553 3.018 19.511 1.00 88.56 365 ASN A C 1
ATOM 2631 O O . ASN A 1 365 ? -8.161 3.154 18.351 1.00 88.56 365 ASN A O 1
ATOM 2635 N N . ALA A 1 366 ? -9.132 1.909 19.967 1.00 88.00 366 ALA A N 1
ATOM 2636 C CA . ALA A 1 366 ? -9.435 0.722 19.181 1.00 88.00 366 ALA A CA 1
ATOM 2637 C C . ALA A 1 366 ? -10.933 0.684 18.851 1.00 88.00 366 ALA A C 1
ATOM 2639 O O . ALA A 1 366 ? -11.776 0.816 19.741 1.00 88.00 366 ALA A O 1
ATOM 2640 N N . GLU A 1 367 ? -11.288 0.484 17.584 1.00 90.50 367 GLU A N 1
ATOM 2641 C CA . GLU A 1 367 ? -12.682 0.408 17.143 1.00 90.50 367 GLU A CA 1
ATOM 2642 C C . GLU A 1 367 ? -12.905 -0.768 16.184 1.00 90.50 367 GLU A C 1
ATOM 2644 O O . GLU A 1 367 ? -12.262 -0.865 15.141 1.00 90.50 367 GLU A O 1
ATOM 2649 N N . VAL A 1 368 ? -13.835 -1.665 16.526 1.00 87.62 368 VAL A N 1
ATOM 2650 C CA . VAL A 1 368 ? -14.134 -2.867 15.739 1.00 87.62 368 VAL A CA 1
ATOM 2651 C C . VAL A 1 368 ? -15.626 -2.979 15.425 1.00 87.62 368 VAL A C 1
ATOM 2653 O O . VAL A 1 368 ? -16.469 -3.012 16.324 1.00 87.62 368 VAL A O 1
ATOM 2656 N N . TYR A 1 369 ? -15.938 -3.096 14.133 1.00 86.44 369 TYR A N 1
ATOM 2657 C CA . TYR A 1 369 ? -17.275 -3.363 13.602 1.00 86.44 369 TYR A CA 1
ATOM 2658 C C . TYR A 1 369 ? -17.289 -4.712 12.876 1.00 86.44 369 TYR A C 1
ATOM 2660 O O . TYR A 1 369 ? -16.547 -4.897 11.914 1.00 86.44 369 TYR A O 1
ATOM 2668 N N . GLN A 1 370 ? -18.169 -5.633 13.273 1.00 80.06 370 GLN A N 1
ATOM 2669 C CA . GLN A 1 370 ? -18.345 -6.923 12.596 1.00 80.06 370 GLN A CA 1
ATOM 2670 C C . GLN A 1 370 ? -19.820 -7.278 12.383 1.00 80.06 370 GLN A C 1
ATOM 2672 O O . GLN A 1 370 ? -20.672 -7.055 13.246 1.00 80.06 370 GLN A O 1
ATOM 2677 N N . GLY A 1 371 ? -20.127 -7.870 11.227 1.00 71.31 371 GLY A N 1
ATOM 2678 C CA . GLY A 1 371 ? -21.447 -8.446 10.935 1.00 71.31 371 GLY A CA 1
ATOM 2679 C C . GLY A 1 371 ? -22.549 -7.433 10.600 1.00 71.31 371 GLY A C 1
ATOM 2680 O O . GLY A 1 371 ? -23.695 -7.827 10.395 1.00 71.31 371 GLY A O 1
ATOM 2681 N N . ARG A 1 372 ? -22.235 -6.133 10.501 1.00 69.25 372 ARG A N 1
ATOM 2682 C CA . ARG A 1 372 ? -23.196 -5.119 10.038 1.00 69.25 372 ARG A CA 1
ATOM 2683 C C . ARG A 1 372 ? -23.455 -5.274 8.538 1.00 69.25 372 ARG A C 1
ATOM 2685 O O . ARG A 1 372 ? -22.514 -5.361 7.753 1.00 69.25 372 ARG A O 1
ATOM 2692 N N . ASN A 1 373 ? -24.724 -5.209 8.144 1.00 61.19 373 ASN A N 1
ATOM 2693 C CA . ASN A 1 373 ? -25.138 -5.163 6.745 1.00 61.19 373 ASN A CA 1
ATOM 2694 C C . ASN A 1 373 ? -25.237 -3.700 6.281 1.00 61.19 373 ASN A C 1
ATOM 2696 O O . ASN A 1 373 ? -26.081 -2.951 6.777 1.00 61.19 373 ASN A O 1
ATOM 2700 N N . ALA A 1 374 ? -24.352 -3.272 5.373 1.00 54.28 374 ALA A N 1
ATOM 2701 C CA . ALA A 1 374 ? -24.162 -1.857 5.024 1.00 54.28 374 ALA A CA 1
ATOM 2702 C C . ALA A 1 374 ? -25.436 -1.173 4.487 1.00 54.28 374 ALA A C 1
ATOM 2704 O O . ALA A 1 374 ? -25.665 0.004 4.759 1.00 54.28 374 ALA A O 1
ATOM 2705 N N . ALA A 1 375 ? -26.305 -1.923 3.802 1.00 51.78 375 ALA A N 1
ATOM 2706 C CA . ALA A 1 375 ? -27.559 -1.420 3.238 1.00 51.78 375 ALA A CA 1
ATOM 2707 C C . ALA A 1 375 ? -28.709 -1.263 4.260 1.00 51.78 375 ALA A C 1
ATOM 2709 O O . ALA A 1 375 ? -29.772 -0.749 3.916 1.00 51.78 375 ALA A O 1
ATOM 2710 N N . SER A 1 376 ? -28.543 -1.720 5.508 1.00 52.53 376 SER A N 1
ATOM 2711 C CA . SER A 1 376 ? -29.621 -1.767 6.509 1.00 52.53 376 SER A CA 1
ATOM 2712 C C . SER A 1 376 ? -29.430 -0.722 7.611 1.00 52.53 376 SER A C 1
ATOM 2714 O O . SER A 1 376 ? -28.888 -1.003 8.677 1.00 52.53 376 SER A O 1
ATOM 2716 N N . ALA A 1 377 ? -29.927 0.495 7.379 1.00 45.91 377 ALA A N 1
ATOM 2717 C CA . ALA A 1 377 ? -29.894 1.597 8.350 1.00 45.91 377 ALA A CA 1
ATOM 2718 C C . ALA A 1 377 ? -30.937 1.483 9.493 1.00 45.91 377 ALA A C 1
ATOM 2720 O O . ALA A 1 377 ? -31.181 2.460 10.195 1.00 45.91 377 ALA A O 1
ATOM 2721 N N . GLY A 1 378 ? -31.565 0.316 9.688 1.00 51.94 378 GLY A N 1
ATOM 2722 C CA . GLY A 1 378 ? -32.630 0.104 10.674 1.00 51.94 378 GLY A CA 1
ATOM 2723 C C . GLY A 1 378 ? -32.447 -1.181 11.482 1.00 51.94 378 GLY A C 1
ATOM 2724 O O . GLY A 1 378 ? -32.338 -2.266 10.914 1.00 51.94 378 GLY A O 1
ATOM 2725 N N . ILE A 1 379 ? -32.476 -1.052 12.812 1.00 52.62 379 ILE A N 1
ATOM 2726 C CA . ILE A 1 379 ? -32.279 -2.147 13.783 1.00 52.62 379 ILE A CA 1
ATOM 2727 C C . ILE A 1 379 ? -33.316 -3.273 13.590 1.00 52.62 379 ILE A C 1
ATOM 2729 O O . ILE A 1 379 ? -32.980 -4.453 13.655 1.00 52.62 379 ILE A O 1
ATOM 2733 N N . ALA A 1 380 ? -34.560 -2.919 13.253 1.00 47.97 380 ALA A N 1
ATOM 2734 C CA . ALA A 1 380 ? -35.710 -3.829 13.177 1.00 47.97 380 ALA A CA 1
ATOM 2735 C C . ALA A 1 380 ? -35.686 -4.881 12.039 1.00 47.97 380 ALA A C 1
ATOM 2737 O O . ALA A 1 380 ? -36.663 -5.605 11.865 1.00 47.97 380 ALA A O 1
ATOM 2738 N N . ARG A 1 381 ? -34.615 -4.971 11.235 1.00 51.06 381 ARG A N 1
ATOM 2739 C CA . ARG A 1 381 ? -34.470 -5.977 10.157 1.00 51.06 381 ARG A CA 1
ATOM 2740 C C . ARG A 1 381 ? -33.313 -6.963 10.344 1.00 51.06 381 ARG A C 1
ATOM 2742 O O . ARG A 1 381 ? -33.132 -7.838 9.500 1.00 51.06 381 ARG A O 1
ATOM 2749 N N . ILE A 1 382 ? -32.551 -6.842 11.431 1.00 53.81 382 ILE A N 1
ATOM 2750 C CA . ILE A 1 382 ? -31.304 -7.593 11.641 1.00 53.81 382 ILE A CA 1
ATOM 2751 C C . ILE A 1 382 ? -31.541 -9.097 11.882 1.00 53.81 382 ILE A C 1
ATOM 2753 O O . ILE A 1 382 ? -30.734 -9.915 11.453 1.00 53.81 382 ILE A O 1
ATOM 2757 N N . GLU A 1 383 ? -32.659 -9.488 12.498 1.00 53.22 383 GLU A N 1
ATOM 2758 C CA . GLU A 1 383 ? -32.927 -10.897 12.846 1.00 53.22 383 GLU A CA 1
ATOM 2759 C C . GLU A 1 383 ? -33.315 -11.783 11.645 1.00 53.22 383 GLU A C 1
ATOM 2761 O O . GLU A 1 383 ? -33.213 -13.005 11.722 1.00 53.22 383 GLU A O 1
ATOM 2766 N N . ALA A 1 384 ? -33.751 -11.190 10.528 1.00 50.12 384 ALA A N 1
ATOM 2767 C CA . ALA A 1 384 ? -34.383 -11.916 9.421 1.00 50.12 384 ALA A CA 1
ATOM 2768 C C . ALA A 1 384 ? -33.455 -12.238 8.232 1.00 50.12 384 ALA A C 1
ATOM 2770 O O . ALA A 1 384 ? -33.874 -12.939 7.311 1.00 50.12 384 ALA A O 1
ATOM 2771 N N . LEU A 1 385 ? -32.225 -11.710 8.204 1.00 53.22 385 LEU A N 1
ATOM 2772 C CA . LEU A 1 385 ? -31.338 -11.781 7.036 1.00 53.22 385 LEU A CA 1
ATOM 2773 C C . LEU A 1 385 ? -29.916 -12.199 7.430 1.00 53.22 385 LEU A C 1
ATOM 2775 O O . LEU A 1 385 ? -29.100 -11.355 7.787 1.00 53.22 385 LEU A O 1
ATOM 2779 N N . GLY A 1 386 ? -29.620 -13.497 7.301 1.00 55.22 386 GLY A N 1
ATOM 2780 C CA . GLY A 1 386 ? -28.252 -14.018 7.195 1.00 55.22 386 GLY A CA 1
ATOM 2781 C C . GLY A 1 386 ? -27.279 -13.549 8.281 1.00 55.22 386 GLY A C 1
ATOM 2782 O O . GLY A 1 386 ? -26.269 -12.921 7.970 1.00 55.22 386 GLY A O 1
ATOM 2783 N N . VAL A 1 387 ? -27.572 -13.847 9.549 1.00 60.53 387 VAL A N 1
ATOM 2784 C CA . VAL A 1 387 ? -26.682 -13.499 10.666 1.00 60.53 387 VAL A CA 1
ATOM 2785 C C . VAL A 1 387 ? -25.305 -14.151 10.518 1.00 60.53 387 VAL A C 1
ATOM 2787 O O . VAL A 1 387 ? -25.175 -15.374 10.485 1.00 60.53 387 VAL A O 1
ATOM 2790 N N . SER A 1 388 ? -24.268 -13.312 10.483 1.00 70.94 388 SER A N 1
ATOM 2791 C CA . SER A 1 388 ? -22.868 -13.734 10.579 1.00 70.94 388 SER A CA 1
ATOM 2792 C C . SER A 1 388 ? -22.626 -14.532 11.867 1.00 70.94 388 SER A C 1
ATOM 2794 O O . SER A 1 388 ? -23.317 -14.325 12.866 1.00 70.94 388 SER A O 1
ATOM 2796 N N . SER A 1 389 ? -21.663 -15.454 11.877 1.00 74.12 389 SER A N 1
ATOM 2797 C CA . SER A 1 389 ? -21.452 -16.340 13.025 1.00 74.12 389 SER A CA 1
ATOM 2798 C C . SER A 1 389 ? -19.986 -16.591 13.323 1.00 74.12 389 SER A C 1
ATOM 2800 O O . SER A 1 389 ? -19.224 -16.771 12.381 1.00 74.12 389 SER A O 1
ATOM 2802 N N . GLN A 1 390 ? -19.631 -16.758 14.599 1.00 83.62 390 GLN A N 1
ATOM 2803 C CA . GLN A 1 390 ? -18.263 -17.085 15.039 1.00 83.62 390 GLN A CA 1
ATOM 2804 C C . GLN A 1 390 ? -17.232 -15.990 14.721 1.00 83.62 390 GLN A C 1
ATOM 2806 O O . GLN A 1 390 ? -16.051 -16.282 14.542 1.00 83.62 390 GLN A O 1
ATOM 2811 N N . ASN A 1 391 ? -17.662 -14.730 14.632 1.00 82.94 391 ASN A N 1
ATOM 2812 C CA . ASN A 1 391 ? -16.733 -13.613 14.563 1.00 82.94 391 ASN A CA 1
ATOM 2813 C C . ASN A 1 391 ? -15.978 -13.484 15.887 1.00 82.94 391 ASN A C 1
ATOM 2815 O O . ASN A 1 391 ? -16.576 -13.578 16.961 1.00 82.94 391 ASN A O 1
ATOM 2819 N N . VAL A 1 392 ? -14.680 -13.222 15.797 1.00 88.50 392 VAL A N 1
ATOM 2820 C CA . VAL A 1 392 ? -13.786 -13.074 16.944 1.00 88.50 392 VAL A CA 1
ATOM 2821 C C . VAL A 1 392 ? -13.215 -11.662 16.939 1.00 88.50 392 VAL A C 1
ATOM 2823 O O . VAL A 1 392 ? -12.622 -11.240 15.946 1.00 88.50 392 VAL A O 1
ATOM 2826 N N . VAL A 1 393 ? -13.361 -10.947 18.054 1.00 89.62 393 VAL A N 1
ATOM 2827 C CA . VAL A 1 393 ? -12.650 -9.695 18.341 1.00 89.62 393 VAL A CA 1
ATOM 2828 C C . VAL A 1 393 ? -11.663 -9.932 19.468 1.00 89.62 393 VAL A C 1
ATOM 2830 O O . VAL A 1 393 ? -12.036 -10.436 20.527 1.00 89.62 393 VAL A O 1
ATOM 2833 N N . ARG A 1 394 ? -10.413 -9.518 19.269 1.00 92.12 394 ARG A N 1
ATOM 2834 C CA . ARG A 1 394 ? -9.417 -9.416 20.337 1.00 92.12 394 ARG A CA 1
ATOM 2835 C C . ARG A 1 394 ? -8.827 -8.019 20.321 1.00 92.12 394 ARG A C 1
ATOM 2837 O O . ARG A 1 394 ? -8.264 -7.607 19.314 1.00 92.12 394 ARG A O 1
ATOM 2844 N N . ILE A 1 395 ? -8.989 -7.295 21.421 1.00 88.75 395 ILE A N 1
ATOM 2845 C CA . ILE A 1 395 ? -8.366 -5.991 21.631 1.00 88.75 395 ILE A CA 1
ATOM 2846 C C . ILE A 1 395 ? -7.449 -6.101 22.848 1.00 88.75 395 ILE A C 1
ATOM 2848 O O . ILE A 1 395 ? -7.912 -6.464 23.929 1.00 88.75 395 ILE A O 1
ATOM 2852 N N . SER A 1 396 ? -6.171 -5.777 22.670 1.00 90.69 396 SER A N 1
ATOM 2853 C CA . SER A 1 396 ? -5.200 -5.607 23.751 1.00 90.69 396 SER A CA 1
ATOM 2854 C C . SER A 1 396 ? -4.648 -4.186 23.700 1.00 90.69 396 SER A C 1
ATOM 2856 O O . SER A 1 396 ? -4.125 -3.767 22.667 1.00 90.69 396 SER A O 1
ATOM 2858 N N . GLN A 1 397 ? -4.797 -3.431 24.788 1.00 82.00 397 GLN A N 1
ATOM 2859 C CA . GLN A 1 397 ? -4.285 -2.064 24.920 1.00 82.00 397 GLN A CA 1
ATOM 2860 C C . GLN A 1 397 ? -3.552 -1.928 26.256 1.00 82.00 397 GLN A C 1
ATOM 2862 O O . GLN A 1 397 ? -4.058 -2.370 27.290 1.00 82.00 397 GLN A O 1
ATOM 2867 N N . HIS A 1 398 ? -2.362 -1.333 26.244 1.00 83.75 398 HIS A N 1
ATOM 2868 C CA . HIS A 1 398 ? -1.581 -1.077 27.457 1.00 83.75 398 HIS A CA 1
ATOM 2869 C C . HIS A 1 398 ? -1.552 0.422 27.815 1.00 83.75 398 HIS A C 1
ATOM 2871 O O . HIS A 1 398 ? -1.936 1.269 27.008 1.00 83.75 398 HIS A O 1
ATOM 2877 N N . ASP A 1 399 ? -1.087 0.741 29.025 1.00 82.88 399 ASP A N 1
ATOM 2878 C CA . ASP A 1 399 ? -0.946 2.104 29.575 1.00 82.88 399 ASP A CA 1
ATOM 2879 C C . ASP A 1 399 ? -2.281 2.865 29.779 1.00 82.88 399 ASP A C 1
ATOM 2881 O O . ASP A 1 399 ? -3.325 2.252 29.941 1.00 82.88 399 ASP A O 1
ATOM 2885 N N . ALA A 1 400 ? -2.279 4.187 29.958 1.00 80.12 400 ALA A N 1
ATOM 2886 C CA . ALA A 1 400 ? -3.460 4.918 30.444 1.00 80.12 400 ALA A CA 1
ATOM 2887 C C . ALA A 1 400 ? -4.460 5.337 29.338 1.00 80.12 400 ALA A C 1
ATOM 2889 O O . ALA A 1 400 ? -4.136 5.361 28.158 1.00 80.12 400 ALA A O 1
ATOM 2890 N N . ASP A 1 401 ? -5.669 5.746 29.744 1.00 82.19 401 ASP A N 1
ATOM 2891 C CA . ASP A 1 401 ? -6.702 6.391 28.909 1.00 82.19 401 ASP A CA 1
ATOM 2892 C C . ASP A 1 401 ? -7.089 5.617 27.624 1.00 82.19 401 ASP A C 1
ATOM 2894 O O . ASP A 1 401 ? -7.480 6.200 26.607 1.00 82.19 401 ASP A O 1
ATOM 2898 N N . ASN A 1 402 ? -7.022 4.284 27.653 1.00 83.44 402 ASN A N 1
ATOM 2899 C CA . ASN A 1 402 ? -7.375 3.443 26.511 1.00 83.44 402 ASN A CA 1
ATOM 2900 C C . ASN A 1 402 ? -8.892 3.429 26.258 1.00 83.44 402 ASN A C 1
ATOM 2902 O O . ASN A 1 402 ? -9.685 3.056 27.122 1.00 83.44 402 ASN A O 1
ATOM 2906 N N . SER A 1 403 ? -9.307 3.742 25.034 1.00 87.00 403 SER A N 1
ATOM 2907 C CA . SER A 1 403 ? -10.679 3.638 24.534 1.00 87.00 403 SER A CA 1
ATOM 2908 C C . SER A 1 403 ? -10.824 2.403 23.642 1.00 87.00 403 SER A C 1
ATOM 2910 O O . SER A 1 403 ? -10.139 2.273 22.628 1.00 87.00 403 SER A O 1
ATOM 2912 N N . SER A 1 404 ? -11.754 1.516 23.985 1.00 85.25 404 SER A N 1
ATOM 2913 C CA . SER A 1 404 ? -12.146 0.360 23.175 1.00 85.25 404 SER A CA 1
ATOM 2914 C C . SER A 1 404 ? -13.614 0.458 22.779 1.00 85.25 404 SER A C 1
ATOM 2916 O O . SER A 1 404 ? -14.482 0.656 23.633 1.00 85.25 404 SER A O 1
ATOM 2918 N N . LYS A 1 405 ? -13.913 0.268 21.492 1.00 87.69 405 LYS A N 1
ATOM 2919 C CA . LYS A 1 405 ? -15.277 0.200 20.959 1.00 87.69 405 LYS A CA 1
ATOM 2920 C C . LYS A 1 405 ? -15.490 -1.078 20.168 1.00 87.69 405 LYS A C 1
ATOM 2922 O O . LYS A 1 405 ? -14.793 -1.321 19.188 1.00 87.69 405 LYS A O 1
ATOM 2927 N N . VAL A 1 406 ? -16.493 -1.860 20.556 1.00 84.75 406 VAL A N 1
ATOM 2928 C CA . VAL A 1 406 ? -16.854 -3.106 19.864 1.00 84.75 406 VAL A CA 1
ATOM 2929 C C . VAL A 1 406 ? -18.336 -3.114 19.518 1.00 84.75 406 VAL A C 1
ATOM 2931 O O . VAL A 1 406 ? -19.192 -2.822 20.358 1.00 84.75 406 VAL A O 1
ATOM 2934 N N . TYR A 1 407 ? -18.621 -3.475 18.269 1.00 84.94 407 TYR A N 1
ATOM 2935 C CA . TYR A 1 407 ? -19.960 -3.728 17.758 1.00 84.94 407 TYR A CA 1
ATOM 2936 C C . TYR A 1 407 ? -19.967 -5.006 16.921 1.00 84.94 407 TYR A C 1
ATOM 2938 O O . TYR A 1 407 ? -19.397 -5.044 15.828 1.00 84.94 407 TYR A O 1
ATOM 2946 N N . GLN A 1 408 ? -20.629 -6.045 17.430 1.00 78.00 408 GLN A N 1
ATOM 2947 C CA . GLN A 1 408 ? -20.806 -7.318 16.729 1.00 78.00 408 GLN A CA 1
ATOM 2948 C C . GLN A 1 408 ? -22.291 -7.644 16.561 1.00 78.00 408 GLN A C 1
ATOM 2950 O O . GLN A 1 408 ? -23.087 -7.508 17.494 1.00 78.00 408 GLN A O 1
ATOM 2955 N N . VAL A 1 409 ? -22.652 -8.135 15.376 1.00 78.06 409 VAL A N 1
ATOM 2956 C CA . VAL A 1 409 ? -24.003 -8.611 15.053 1.00 78.06 409 VAL A CA 1
ATOM 2957 C C . VAL A 1 409 ? -23.942 -10.055 14.571 1.00 78.06 409 VAL A C 1
ATOM 2959 O O . VAL A 1 409 ? -23.185 -10.377 13.655 1.00 78.06 409 VAL A O 1
ATOM 2962 N N . GLY A 1 410 ? -24.740 -10.929 15.181 1.00 77.56 410 GLY A N 1
ATOM 2963 C CA . GLY A 1 410 ? -24.954 -12.316 14.777 1.00 77.56 410 GLY A CA 1
ATOM 2964 C C . GLY A 1 410 ? -24.744 -13.331 15.906 1.00 77.56 410 GLY A C 1
ATOM 2965 O O . GLY A 1 410 ? -24.886 -12.995 17.079 1.00 77.56 410 GLY A O 1
ATOM 2966 N N . ASN A 1 411 ? -24.443 -14.583 15.559 1.00 77.06 411 ASN A N 1
ATOM 2967 C CA . ASN A 1 411 ? -24.509 -15.714 16.494 1.00 77.06 411 ASN A CA 1
ATOM 2968 C C . ASN A 1 411 ? -23.132 -16.250 16.904 1.00 77.06 411 ASN A C 1
ATOM 2970 O O . ASN A 1 411 ? -22.255 -16.434 16.062 1.00 77.06 411 ASN A O 1
ATOM 2974 N N . LYS A 1 412 ? -22.976 -16.631 18.176 1.00 83.12 412 LYS A N 1
ATOM 2975 C CA . LYS A 1 412 ? -21.730 -17.178 18.744 1.00 83.12 412 LYS A CA 1
ATOM 2976 C C . LYS A 1 412 ? -20.523 -16.260 18.523 1.00 83.12 412 LYS A C 1
ATOM 2978 O O . LYS A 1 412 ? -19.436 -16.740 18.213 1.00 83.12 412 LYS A O 1
ATOM 2983 N N . GLN A 1 413 ? -20.728 -14.950 18.631 1.00 80.88 413 GLN A N 1
ATOM 2984 C CA . GLN A 1 413 ? -19.649 -13.973 18.531 1.00 80.88 413 GLN A CA 1
ATOM 2985 C C . GLN A 1 413 ? -18.792 -14.009 19.802 1.00 80.88 413 GLN A C 1
ATOM 2987 O O . GLN A 1 413 ? -19.328 -14.064 20.908 1.00 80.88 413 GLN A O 1
ATOM 2992 N N . GLU A 1 414 ? -17.473 -13.959 19.649 1.00 86.69 414 GLU A N 1
ATOM 2993 C CA . GLU A 1 414 ? -16.509 -13.814 20.739 1.00 86.69 414 GLU A CA 1
ATOM 2994 C C . GLU A 1 414 ? -15.922 -12.401 20.690 1.00 86.69 414 GLU A C 1
ATOM 2996 O O . GLU A 1 414 ? -15.496 -11.933 19.632 1.00 86.69 414 GLU A O 1
ATOM 3001 N N . ALA A 1 415 ? -15.867 -11.724 21.833 1.00 86.50 415 ALA A N 1
ATOM 3002 C CA . ALA A 1 415 ? -15.072 -10.519 22.013 1.00 86.50 415 ALA A CA 1
ATOM 3003 C C . ALA A 1 415 ? -14.273 -10.619 23.313 1.00 86.50 415 ALA A C 1
ATOM 3005 O O . ALA A 1 415 ? -14.843 -10.821 24.382 1.00 86.50 415 ALA A O 1
ATOM 3006 N N . THR A 1 416 ? -12.957 -10.452 23.219 1.00 88.94 416 THR A N 1
ATOM 3007 C CA . THR A 1 416 ? -12.057 -10.306 24.367 1.00 88.94 416 THR A CA 1
ATOM 3008 C C . THR A 1 416 ? -11.404 -8.933 24.305 1.00 88.94 416 THR A C 1
ATOM 3010 O O . THR A 1 416 ? -10.773 -8.592 23.306 1.00 88.94 416 THR A O 1
ATOM 3013 N N . ILE A 1 417 ? -11.558 -8.148 25.366 1.00 86.94 417 ILE A N 1
ATOM 3014 C CA . ILE A 1 417 ? -10.959 -6.823 25.516 1.00 86.94 417 ILE A CA 1
ATOM 3015 C C . ILE A 1 417 ? -10.104 -6.844 26.783 1.00 86.94 417 ILE A C 1
ATOM 3017 O O . ILE A 1 417 ? -10.625 -7.028 27.883 1.00 86.94 417 ILE A O 1
ATOM 3021 N N . THR A 1 418 ? -8.800 -6.644 26.628 1.00 87.12 418 THR A N 1
ATOM 3022 C CA . THR A 1 418 ? -7.836 -6.548 27.727 1.00 87.12 418 THR A CA 1
ATOM 3023 C C . THR A 1 418 ? -7.235 -5.149 27.725 1.00 87.12 418 THR A C 1
ATOM 3025 O O . THR A 1 418 ? -6.671 -4.719 26.720 1.00 87.12 418 THR A O 1
ATOM 3028 N N . GLN A 1 419 ? -7.362 -4.432 28.842 1.00 79.62 419 GLN A N 1
ATOM 3029 C CA . GLN A 1 419 ? -6.800 -3.092 29.009 1.00 79.62 419 GLN A CA 1
ATOM 3030 C C . GLN A 1 419 ? -6.027 -2.995 30.334 1.00 79.62 419 GLN A C 1
ATOM 3032 O O . GLN A 1 419 ? -6.599 -3.187 31.408 1.00 79.62 419 GLN A O 1
ATOM 3037 N N . THR A 1 420 ? -4.732 -2.691 30.280 1.00 82.44 420 THR A N 1
ATOM 3038 C CA . THR A 1 420 ? -3.900 -2.431 31.477 1.00 82.44 420 THR A CA 1
ATOM 3039 C C . THR A 1 420 ? -3.740 -0.921 31.683 1.00 82.44 420 THR A C 1
ATOM 3041 O O . THR A 1 420 ? -4.031 -0.184 30.754 1.00 82.44 420 THR A O 1
ATOM 3044 N N . GLY A 1 421 ? -3.331 -0.437 32.864 1.00 77.69 421 GLY A N 1
ATOM 3045 C CA . GLY A 1 421 ? -3.152 1.005 33.137 1.00 77.69 421 GLY A CA 1
ATOM 3046 C C . GLY A 1 421 ? -4.443 1.777 33.467 1.00 77.69 421 GLY A C 1
ATOM 3047 O O . GLY A 1 421 ? -5.533 1.229 33.409 1.00 77.69 421 GLY A O 1
ATOM 3048 N N . ASN A 1 422 ? -4.336 3.051 33.856 1.00 75.81 422 ASN A N 1
ATOM 3049 C CA . ASN A 1 422 ? -5.436 3.815 34.478 1.00 75.81 422 ASN A CA 1
ATOM 3050 C C . ASN A 1 422 ? -6.418 4.465 33.480 1.00 75.81 422 ASN A C 1
ATOM 3052 O O . ASN A 1 422 ? -5.991 4.944 32.435 1.00 75.81 422 ASN A O 1
ATOM 3056 N N . ARG A 1 423 ? -7.685 4.671 33.882 1.00 78.06 423 ARG A N 1
ATOM 3057 C CA . ARG A 1 423 ? -8.712 5.476 33.160 1.00 78.06 423 ARG A CA 1
ATOM 3058 C C . ARG A 1 423 ? -9.147 4.926 31.790 1.00 78.06 423 ARG A C 1
ATOM 3060 O O . ARG A 1 423 ? -9.659 5.658 30.943 1.00 78.06 423 ARG A O 1
ATOM 3067 N N . ASN A 1 424 ? -9.007 3.625 31.592 1.00 76.00 424 ASN A N 1
ATOM 3068 C CA . ASN A 1 424 ? -9.494 2.920 30.420 1.00 76.00 424 ASN A CA 1
ATOM 3069 C C . ASN A 1 424 ? -11.025 2.809 30.391 1.00 76.00 424 ASN A C 1
ATOM 3071 O O . ASN A 1 424 ? -11.731 2.764 31.408 1.00 76.00 424 ASN A O 1
ATOM 3075 N N . LEU A 1 425 ? -11.533 2.737 29.168 1.00 82.62 425 LEU A N 1
ATOM 3076 C CA . LEU A 1 425 ? -12.927 2.914 28.828 1.00 82.62 425 LEU A CA 1
ATOM 3077 C C . LEU A 1 425 ? -13.344 1.926 27.735 1.00 82.62 425 LEU A C 1
ATOM 3079 O O . LEU A 1 425 ? -12.823 1.959 26.620 1.00 82.62 425 LEU A O 1
ATOM 3083 N N . VAL A 1 426 ? -14.345 1.098 28.032 1.00 80.50 426 VAL A N 1
ATOM 3084 C CA . VAL A 1 426 ? -14.996 0.222 27.047 1.00 80.50 426 VAL A CA 1
ATOM 3085 C C . VAL A 1 426 ? -16.392 0.759 26.731 1.00 80.50 426 VAL A C 1
ATOM 3087 O O . VAL A 1 426 ? -17.211 0.947 27.634 1.00 80.50 426 VAL A O 1
ATOM 3090 N N . LYS A 1 427 ? -16.651 1.027 25.445 1.00 78.69 427 LYS A N 1
ATOM 3091 C CA . LYS A 1 427 ? -17.856 1.684 24.912 1.00 78.69 427 LYS A CA 1
ATOM 3092 C C . LYS A 1 427 ? -18.401 1.003 23.654 1.00 78.69 427 LYS A C 1
ATOM 3094 O O . LYS A 1 427 ? -17.826 0.060 23.115 1.00 78.69 427 LYS A O 1
ATOM 3099 N N . GLY A 1 428 ? -19.544 1.502 23.193 1.00 66.00 428 GLY A N 1
ATOM 3100 C CA . GLY A 1 428 ? -20.189 1.095 21.951 1.00 66.00 428 GLY A CA 1
ATOM 3101 C C . GLY A 1 428 ? -19.802 1.966 20.771 1.00 66.00 428 GLY A C 1
ATOM 3102 O O . GLY A 1 428 ? -19.200 3.033 20.912 1.00 66.00 428 GLY A O 1
ATOM 3103 N N . THR A 1 429 ? -20.211 1.526 19.588 1.00 59.66 429 THR A N 1
ATOM 3104 C CA . THR A 1 429 ? -20.194 2.357 18.385 1.00 59.66 429 THR A CA 1
ATOM 3105 C C . THR A 1 429 ? -21.552 3.039 18.204 1.00 59.66 429 THR A C 1
ATOM 3107 O O . THR A 1 429 ? -22.579 2.565 18.691 1.00 59.66 429 THR A O 1
ATOM 3110 N N . SER A 1 430 ? -21.570 4.198 17.542 1.00 47.09 430 SER A N 1
ATOM 3111 C CA . SER A 1 430 ? -22.769 5.041 17.453 1.00 47.09 430 SER A CA 1
ATOM 3112 C C . SER A 1 430 ? -23.844 4.462 16.520 1.00 47.09 430 SER A C 1
ATOM 3114 O O . SER A 1 430 ? -23.890 4.750 15.324 1.00 47.09 430 SER A O 1
ATOM 3116 N N . LEU A 1 431 ? -24.762 3.689 17.098 1.00 55.81 431 LEU A N 1
ATOM 3117 C CA . LEU A 1 431 ? -26.192 3.890 16.861 1.00 55.81 431 LEU A CA 1
ATOM 3118 C C . LEU A 1 431 ? -26.691 4.803 17.991 1.00 55.81 431 LEU A C 1
ATOM 3120 O O . LEU A 1 431 ? -26.213 4.665 19.118 1.00 55.81 431 LEU A O 1
ATOM 3124 N N . ALA A 1 432 ? -27.588 5.749 17.688 1.00 54.28 432 ALA A N 1
ATOM 3125 C CA . ALA A 1 432 ? -27.802 6.966 18.490 1.00 54.28 432 ALA A CA 1
ATOM 3126 C C . ALA A 1 432 ? -28.055 6.743 19.998 1.00 54.28 432 ALA A C 1
ATOM 3128 O O . ALA A 1 432 ? -27.657 7.584 20.802 1.00 54.28 432 ALA A O 1
ATOM 3129 N N . ASP A 1 433 ? -28.622 5.596 20.376 1.00 56.56 433 ASP A N 1
ATOM 3130 C CA . ASP A 1 433 ? -29.006 5.267 21.754 1.00 56.56 433 ASP A CA 1
ATOM 3131 C C . ASP A 1 433 ? -27.979 4.396 22.522 1.00 56.56 433 ASP A C 1
ATOM 3133 O O . ASP A 1 433 ? -28.105 4.221 23.732 1.00 56.56 433 ASP A O 1
ATOM 3137 N N . PHE A 1 434 ? -26.942 3.855 21.858 1.00 62.22 434 PHE A N 1
ATOM 3138 C CA . PHE A 1 434 ? -26.048 2.816 22.423 1.00 62.22 434 PHE A CA 1
ATOM 3139 C C . PHE A 1 434 ? -24.548 3.163 22.436 1.00 62.22 434 PHE A C 1
ATOM 3141 O O . PHE A 1 434 ? -23.718 2.334 22.812 1.00 62.22 434 PHE A O 1
ATOM 3148 N N . SER A 1 435 ? -24.172 4.397 22.092 1.00 61.50 435 SER A N 1
ATOM 3149 C CA . SER A 1 435 ? -22.767 4.850 21.988 1.00 61.50 435 SER A CA 1
ATOM 3150 C C . SER A 1 435 ? -21.919 4.702 23.269 1.00 61.50 435 SER A C 1
ATOM 3152 O O . SER A 1 435 ? -20.692 4.801 23.220 1.00 61.50 435 SER A O 1
ATOM 3154 N N . ASN A 1 436 ? -22.546 4.429 24.417 1.00 65.06 436 ASN A N 1
ATOM 3155 C CA . ASN A 1 436 ? -21.888 4.259 25.712 1.00 65.06 436 ASN A CA 1
ATOM 3156 C C . ASN A 1 436 ? -21.598 2.796 26.109 1.00 65.06 436 ASN A C 1
ATOM 3158 O O . ASN A 1 436 ? -20.946 2.594 27.129 1.00 65.06 436 ASN A O 1
ATOM 3162 N N . TYR A 1 437 ? -22.024 1.788 25.334 1.00 70.94 437 TYR A N 1
ATOM 3163 C CA . TYR A 1 437 ? -21.947 0.373 25.741 1.00 70.94 437 TYR A CA 1
ATOM 3164 C C . TYR A 1 437 ? -21.363 -0.535 24.652 1.00 70.94 437 TYR A C 1
ATOM 3166 O O . TYR A 1 437 ? -21.913 -0.595 23.555 1.00 70.94 437 TYR A O 1
ATOM 3174 N N . ALA A 1 438 ? -20.291 -1.284 24.933 1.00 71.94 438 ALA A N 1
ATOM 3175 C CA . ALA A 1 438 ? -19.807 -2.328 24.027 1.00 71.94 438 ALA A CA 1
ATOM 3176 C C . ALA A 1 438 ? -20.939 -3.319 23.752 1.00 71.94 438 ALA A C 1
ATOM 3178 O O . ALA A 1 438 ? -21.570 -3.828 24.681 1.00 71.94 438 ALA A O 1
ATOM 3179 N N . THR A 1 439 ? -21.239 -3.513 22.470 1.00 75.38 439 THR A N 1
ATOM 3180 C CA . THR A 1 439 ? -22.551 -3.995 22.039 1.00 75.38 439 THR A CA 1
ATOM 3181 C C . THR A 1 439 ? -22.445 -5.295 21.247 1.00 75.38 439 THR A C 1
ATOM 3183 O O . THR A 1 439 ? -21.771 -5.353 20.216 1.00 75.38 439 THR A O 1
ATOM 3186 N N . GLN A 1 440 ? -23.171 -6.320 21.698 1.00 68.50 440 GLN A N 1
ATOM 3187 C CA . GLN A 1 440 ? -23.351 -7.583 20.977 1.00 68.50 440 GLN A CA 1
ATOM 3188 C C . GLN A 1 440 ? -24.843 -7.872 20.762 1.00 68.50 440 GLN A C 1
ATOM 3190 O O . GLN A 1 440 ? -25.611 -7.967 21.720 1.00 68.50 440 GLN A O 1
ATOM 3195 N N . TYR A 1 441 ? -25.242 -8.065 19.504 1.00 76.25 441 TYR A N 1
ATOM 3196 C CA . TYR A 1 441 ? -26.597 -8.470 19.112 1.00 76.25 441 TYR A CA 1
ATOM 3197 C C . TYR A 1 441 ? -26.599 -9.907 18.582 1.00 76.25 441 TYR A C 1
ATOM 3199 O O . TYR A 1 441 ? -25.846 -10.203 17.658 1.00 76.25 441 TYR A O 1
ATOM 3207 N N . GLY A 1 442 ? -27.474 -10.771 19.102 1.00 74.81 442 GLY A N 1
ATOM 3208 C CA . GLY A 1 442 ? -27.739 -12.120 18.586 1.00 74.81 442 GLY A CA 1
ATOM 3209 C C . GLY A 1 442 ? -27.699 -13.213 19.658 1.00 74.81 442 GLY A C 1
ATOM 3210 O O . GLY A 1 442 ? -27.999 -12.948 20.823 1.00 74.81 442 GLY A O 1
ATOM 3211 N N . VAL A 1 443 ? -27.400 -14.452 19.252 1.00 75.12 443 VAL A N 1
ATOM 3212 C CA . VAL A 1 443 ? -27.550 -15.651 20.100 1.00 75.12 443 VAL A CA 1
ATOM 3213 C C . VAL A 1 443 ? -26.208 -16.281 20.468 1.00 75.12 443 VAL A C 1
ATOM 3215 O O . VAL A 1 443 ? -25.422 -16.630 19.586 1.00 75.12 443 VAL A O 1
ATOM 3218 N N . GLY A 1 444 ? -25.988 -16.542 21.759 1.00 77.44 444 GLY A N 1
ATOM 3219 C CA . GLY A 1 444 ? -24.831 -17.300 22.254 1.00 77.44 444 GLY A CA 1
ATOM 3220 C C . GLY A 1 444 ? -23.509 -16.528 22.259 1.00 77.44 444 GLY A C 1
ATOM 3221 O O . GLY A 1 444 ? -22.449 -17.146 22.172 1.00 77.44 444 GLY A O 1
ATOM 3222 N N . ASN A 1 445 ? -23.557 -15.197 22.293 1.00 74.69 445 ASN A N 1
ATOM 3223 C CA . ASN A 1 445 ? -22.378 -14.337 22.221 1.00 74.69 445 ASN A CA 1
ATOM 3224 C C . ASN A 1 445 ? -21.646 -14.282 23.566 1.00 74.69 445 ASN A C 1
ATOM 3226 O O . ASN A 1 445 ? -22.275 -14.293 24.621 1.00 74.69 445 ASN A O 1
ATOM 3230 N N . THR A 1 446 ? -20.319 -14.204 23.534 1.00 81.88 446 THR A N 1
ATOM 3231 C CA . THR A 1 446 ? -19.471 -14.069 24.722 1.00 81.88 446 THR A CA 1
ATOM 3232 C C . THR A 1 446 ? -18.671 -12.776 24.643 1.00 81.88 446 THR A C 1
ATOM 3234 O O . THR A 1 446 ? -18.028 -12.497 23.630 1.00 81.88 446 THR A O 1
ATOM 3237 N N . LEU A 1 447 ? -18.694 -11.999 25.724 1.00 81.31 447 LEU A N 1
ATOM 3238 C CA . LEU A 1 447 ? -17.856 -10.821 25.918 1.00 81.31 447 LEU A CA 1
ATOM 3239 C C . LEU A 1 447 ? -17.033 -10.998 27.194 1.00 81.31 447 LEU A C 1
ATOM 3241 O O . LEU A 1 447 ? -17.597 -11.176 28.271 1.00 81.31 447 LEU A O 1
ATOM 3245 N N . MET A 1 448 ? -15.712 -10.920 27.074 1.00 86.31 448 MET A N 1
ATOM 3246 C CA . MET A 1 448 ? -14.787 -10.850 28.198 1.00 86.31 448 MET A CA 1
ATOM 3247 C C . MET A 1 448 ? -14.107 -9.483 28.203 1.00 86.31 448 MET A C 1
ATOM 3249 O O . MET A 1 448 ? -13.505 -9.080 27.210 1.00 86.31 448 MET A O 1
ATOM 3253 N N . ILE A 1 449 ? -14.194 -8.782 29.328 1.00 83.38 449 ILE A N 1
ATOM 3254 C CA . ILE A 1 449 ? -13.508 -7.519 29.585 1.00 83.38 449 ILE A CA 1
ATOM 3255 C C . ILE A 1 449 ? -12.606 -7.731 30.798 1.00 83.38 449 ILE A C 1
ATOM 3257 O O . ILE A 1 449 ? -13.101 -8.007 31.887 1.00 83.38 449 ILE A O 1
ATOM 3261 N N . ASN A 1 450 ? -11.296 -7.594 30.612 1.00 83.50 450 ASN A N 1
ATOM 3262 C CA . ASN A 1 450 ? -10.306 -7.611 31.684 1.00 83.50 450 ASN A CA 1
ATOM 3263 C C . ASN A 1 450 ? -9.685 -6.213 31.777 1.00 83.50 450 ASN A C 1
ATOM 3265 O O . ASN A 1 450 ? -9.025 -5.778 30.832 1.00 83.50 450 ASN A O 1
ATOM 3269 N N . GLN A 1 451 ? -9.897 -5.503 32.887 1.00 77.38 451 GLN A N 1
ATOM 3270 C CA . GLN A 1 451 ? -9.295 -4.186 33.112 1.00 77.38 451 GLN A CA 1
ATOM 3271 C C . GLN A 1 451 ? -8.640 -4.101 34.495 1.00 77.38 451 GLN A C 1
ATOM 3273 O O . GLN A 1 451 ? -9.173 -4.629 35.471 1.00 77.38 451 GLN A O 1
ATOM 3278 N N . MET A 1 452 ? -7.519 -3.386 34.590 1.00 79.50 452 MET A N 1
ATOM 3279 C CA . MET A 1 452 ? -6.858 -3.080 35.867 1.00 79.50 452 MET A CA 1
ATOM 3280 C C . MET A 1 452 ? -6.925 -1.579 36.168 1.00 79.50 452 MET A C 1
ATOM 3282 O O . MET A 1 452 ? -6.721 -0.809 35.247 1.00 79.50 452 MET A O 1
ATOM 3286 N N . ASP A 1 453 ? -7.175 -1.175 37.413 1.00 69.31 453 ASP A N 1
ATOM 3287 C CA . ASP A 1 453 ? -7.022 0.191 37.963 1.00 69.31 453 ASP A CA 1
ATOM 3288 C C . ASP A 1 453 ? -7.982 1.299 37.451 1.00 69.31 453 ASP A C 1
ATOM 3290 O O . ASP A 1 453 ? -7.716 2.011 36.484 1.00 69.31 453 ASP A O 1
ATOM 3294 N N . GLY A 1 454 ? -9.103 1.516 38.161 1.00 58.81 454 GLY A N 1
ATOM 3295 C CA . GLY A 1 454 ? -9.902 2.757 38.058 1.00 58.81 454 GLY A CA 1
ATOM 3296 C C . GLY A 1 454 ? -10.743 2.941 36.781 1.00 58.81 454 GLY A C 1
ATOM 3297 O O . GLY A 1 454 ? -10.690 3.998 36.150 1.00 58.81 454 GLY A O 1
ATOM 3298 N N . GLN A 1 455 ? -11.532 1.925 36.412 1.00 72.50 455 GLN A N 1
ATOM 3299 C CA . GLN A 1 455 ? -12.006 1.712 35.035 1.00 72.50 455 GLN A CA 1
ATOM 3300 C C . GLN A 1 455 ? -13.522 1.783 34.843 1.00 72.50 455 GLN A C 1
ATOM 3302 O O . GLN A 1 455 ? -14.297 1.483 35.749 1.00 72.50 455 GLN A O 1
ATOM 3307 N N . THR A 1 456 ? -13.961 2.109 33.620 1.00 77.56 456 THR A N 1
ATOM 3308 C CA . THR A 1 456 ? -15.381 2.046 33.226 1.00 77.56 456 THR A CA 1
ATOM 3309 C C . THR A 1 456 ? -15.595 1.080 32.062 1.00 77.56 456 THR A C 1
ATOM 3311 O O . THR A 1 456 ? -15.052 1.269 30.972 1.00 77.56 456 THR A O 1
ATOM 3314 N N . ALA A 1 457 ? -16.458 0.085 32.269 1.00 74.69 457 ALA A N 1
ATOM 3315 C CA . ALA A 1 457 ? -16.943 -0.813 31.228 1.00 74.69 457 ALA A CA 1
ATOM 3316 C C . ALA A 1 457 ? -18.460 -0.658 31.063 1.00 74.69 457 ALA A C 1
ATOM 3318 O O . ALA A 1 457 ? -19.231 -1.034 31.945 1.00 74.69 457 ALA A O 1
ATOM 3319 N N . GLY A 1 458 ? -18.897 -0.113 29.926 1.00 77.88 458 GLY A N 1
ATOM 3320 C CA . GLY A 1 458 ? -20.290 -0.204 29.500 1.00 77.88 458 GLY A CA 1
ATOM 3321 C C . GLY A 1 458 ? -20.481 -1.452 28.643 1.00 77.88 458 GLY A C 1
ATOM 3322 O O . GLY A 1 458 ? -19.783 -1.607 27.646 1.00 77.88 458 GLY A O 1
ATOM 3323 N N . VAL A 1 459 ? -21.436 -2.318 28.987 1.00 77.94 459 VAL A N 1
ATOM 3324 C CA . VAL A 1 459 ? -21.797 -3.510 28.200 1.00 77.94 459 VAL A CA 1
ATOM 3325 C C . VAL A 1 459 ? -23.292 -3.526 27.906 1.00 77.94 459 VAL A C 1
ATOM 3327 O O . VAL A 1 459 ? -24.103 -3.278 28.795 1.00 77.94 459 VAL A O 1
ATOM 3330 N N . PHE A 1 460 ? -23.651 -3.855 26.665 1.00 79.81 460 PHE A N 1
ATOM 3331 C CA . PHE A 1 460 ? -25.021 -4.113 26.240 1.00 79.81 460 PHE A CA 1
ATOM 3332 C C . PHE A 1 460 ? -25.062 -5.385 25.382 1.00 79.81 460 PHE A C 1
ATOM 3334 O O . PHE A 1 460 ? -24.459 -5.458 24.312 1.00 79.81 460 PHE A O 1
ATOM 3341 N N . GLN A 1 461 ? -25.776 -6.406 25.853 1.00 74.88 461 GLN A N 1
ATOM 3342 C CA . GLN A 1 461 ? -25.982 -7.656 25.121 1.00 74.88 461 GLN A CA 1
ATOM 3343 C C . GLN A 1 461 ? -27.480 -7.845 24.874 1.00 74.88 461 GLN A C 1
ATOM 3345 O O . GLN A 1 461 ? -28.276 -7.769 25.808 1.00 74.88 461 GLN A O 1
ATOM 3350 N N . TYR A 1 462 ? -27.864 -8.109 23.624 1.00 76.81 462 TYR A N 1
ATOM 3351 C CA . TYR A 1 462 ? -29.258 -8.312 23.222 1.00 76.81 462 TYR A CA 1
ATOM 3352 C C . TYR A 1 462 ? -29.422 -9.623 22.452 1.00 76.81 462 TYR A C 1
ATOM 3354 O O . TYR A 1 462 ? -28.626 -9.930 21.566 1.00 76.81 462 TYR A O 1
ATOM 3362 N N . GLY A 1 463 ? -30.469 -10.383 22.780 1.00 75.69 463 GLY A N 1
ATOM 3363 C CA . GLY A 1 463 ? -30.733 -11.728 22.261 1.00 75.69 463 GLY A CA 1
ATOM 3364 C C . GLY A 1 463 ? -30.574 -12.810 23.336 1.00 75.69 463 GLY A C 1
ATOM 3365 O O . GLY A 1 463 ? -30.546 -12.509 24.529 1.00 75.69 463 GLY A O 1
ATOM 3366 N N . THR A 1 464 ? -30.531 -14.084 22.938 1.00 75.50 464 THR A N 1
ATOM 3367 C CA . THR A 1 464 ? -30.637 -15.228 23.867 1.00 75.50 464 THR A CA 1
ATOM 3368 C C . THR A 1 464 ? -29.299 -15.924 24.122 1.00 75.50 464 THR A C 1
ATOM 3370 O O . THR A 1 464 ? -28.481 -16.088 23.223 1.00 75.50 464 THR A O 1
ATOM 3373 N N . GLY A 1 465 ? -29.067 -16.371 25.360 1.00 77.31 465 GLY A N 1
ATOM 3374 C CA . GLY A 1 465 ? -27.877 -17.161 25.714 1.00 77.31 465 GLY A CA 1
ATOM 3375 C C . GLY A 1 465 ? -26.544 -16.405 25.656 1.00 77.31 465 GLY A C 1
ATOM 3376 O O . GLY A 1 465 ? -25.499 -17.043 25.571 1.00 77.31 465 GLY A O 1
ATOM 3377 N N . ASN A 1 466 ? -26.569 -15.071 25.675 1.00 74.50 466 ASN A N 1
ATOM 3378 C CA . ASN A 1 466 ? -25.361 -14.251 25.727 1.00 74.50 466 ASN A CA 1
ATOM 3379 C C . ASN A 1 466 ? -24.725 -14.295 27.129 1.00 74.50 466 ASN A C 1
ATOM 3381 O O . ASN A 1 466 ? -25.433 -14.382 28.132 1.00 74.50 466 ASN A O 1
ATOM 3385 N N . SER A 1 467 ? -23.395 -14.226 27.189 1.00 83.69 467 SER A N 1
ATOM 3386 C CA . SER A 1 467 ? -22.592 -14.259 28.413 1.00 83.69 467 SER A CA 1
ATOM 3387 C C . SER A 1 467 ? -21.624 -13.078 28.448 1.00 83.69 467 SER A C 1
ATOM 3389 O O . SER A 1 467 ? -20.920 -12.815 27.471 1.00 83.69 467 SER A O 1
ATOM 3391 N N . GLY A 1 468 ? -21.557 -12.382 29.580 1.00 80.62 468 GLY A N 1
ATOM 3392 C CA . GLY A 1 468 ? -20.629 -11.280 29.820 1.00 80.62 468 GLY A CA 1
ATOM 3393 C C . GLY A 1 468 ? -19.797 -11.543 31.071 1.00 80.62 468 GLY A C 1
ATOM 3394 O O . GLY A 1 468 ? -20.353 -11.824 32.129 1.00 80.62 468 GLY A O 1
ATOM 3395 N N . ILE A 1 469 ? -18.474 -11.446 30.955 1.00 84.69 469 ILE A N 1
ATOM 3396 C CA . ILE A 1 469 ? -17.528 -11.525 32.072 1.00 84.69 469 ILE A CA 1
ATOM 3397 C C . ILE A 1 469 ? -16.768 -10.202 32.116 1.00 84.69 469 ILE A C 1
ATOM 3399 O O . ILE A 1 469 ? -16.085 -9.848 31.157 1.00 84.69 469 ILE A O 1
ATOM 3403 N N . ILE A 1 470 ? -16.887 -9.474 33.225 1.00 83.12 470 ILE A N 1
ATOM 3404 C CA . ILE A 1 470 ? -16.148 -8.235 33.472 1.00 83.12 470 ILE A CA 1
ATOM 3405 C C . ILE A 1 470 ? -15.274 -8.471 34.703 1.00 83.12 470 ILE A C 1
ATOM 3407 O O . ILE A 1 470 ? -15.771 -8.496 35.827 1.00 83.12 470 ILE A O 1
ATOM 3411 N N . ASN A 1 471 ? -13.978 -8.657 34.478 1.00 84.38 471 ASN A N 1
ATOM 3412 C CA . ASN A 1 471 ? -12.973 -8.748 35.525 1.00 84.38 471 ASN A CA 1
ATOM 3413 C C . ASN A 1 471 ? -12.323 -7.372 35.680 1.00 84.38 471 ASN A C 1
ATOM 3415 O O . ASN A 1 471 ? -11.572 -6.929 34.810 1.00 84.38 471 ASN A O 1
ATOM 3419 N N . GLN A 1 472 ? -12.624 -6.698 36.787 1.00 77.44 472 GLN A N 1
ATOM 3420 C CA . GLN A 1 472 ? -11.975 -5.450 37.180 1.00 77.44 472 GLN A CA 1
ATOM 3421 C C . GLN A 1 472 ? -11.202 -5.675 38.478 1.00 77.44 472 GLN A C 1
ATOM 3423 O O . GLN A 1 472 ? -11.784 -6.079 39.484 1.00 77.44 472 GLN A O 1
ATOM 3428 N N . SER A 1 473 ? -9.900 -5.403 38.460 1.00 77.69 473 SER A N 1
ATOM 3429 C CA . SER A 1 473 ? -9.042 -5.428 39.649 1.00 77.69 473 SER A CA 1
ATOM 3430 C C . SER A 1 473 ? -8.400 -4.062 39.853 1.00 77.69 473 SER A C 1
ATOM 3432 O O . SER A 1 473 ? -7.811 -3.527 38.922 1.00 77.69 473 SER A O 1
ATOM 3434 N N . ASN A 1 474 ? -8.475 -3.516 41.063 1.00 67.19 474 ASN A N 1
ATOM 3435 C CA . ASN A 1 474 ? -7.651 -2.374 41.460 1.00 67.19 474 ASN A CA 1
ATOM 3436 C C . ASN A 1 474 ? -6.450 -2.906 42.252 1.00 67.19 474 ASN A C 1
ATOM 3438 O O . ASN A 1 474 ? -6.658 -3.740 43.138 1.00 67.19 474 ASN A O 1
ATOM 3442 N N . ASN A 1 475 ? -5.244 -2.424 41.948 1.00 54.28 475 ASN A N 1
ATOM 3443 C CA . ASN A 1 475 ? -4.069 -2.539 42.820 1.00 54.28 475 ASN A CA 1
ATOM 3444 C C . ASN A 1 475 ? -4.021 -1.406 43.859 1.00 54.28 475 ASN A C 1
ATOM 3446 O O . ASN A 1 475 ? -4.455 -0.276 43.535 1.00 54.28 475 ASN A O 1
#

pLDDT: mean 70.09, std 14.3, range [23.58, 94.25]

Radius of gyration: 28.4 Å; chains: 1; bounding box: 94×69×85 Å